Protein AF-0000000073384418 (afdb_homodimer)

Foldseek 3Di:
DDPPPPCPVCLDFAAEEEEEEDAQDDLVLQVQALVLVVPAPGDLSNYAYEYFYQAHPDDCCVVVVVCVVRYHYHYDHHFAPQVSVQVSLVVHRHQKYAYDYSNKHWQHVLVNLVVVCCVPPVFQKEFEAADQDSDDDHPNDWDFWAALLVPLQQDDDDLDSNGMMGGSVLCVPQGFDTPLRACSSVLRVSVSRNSTGTYTYGHRNTIYDDDDPPDPPPVDDPVNLVSNLVSLVVSLVVLVVCLVVDDPSNNNSSLSSSLVSLLVSLLSQLAPVLDPVSSVVSQVVCVVVVPPPRDPDPNDPVSNVSSVLCVDPNSVVVSSVPRYD/DPPPPPCPVCLDFAAEEEEEEDAQDDLVLQVQALVLVVPAPGDLSNYAYEYFYQAHPDDCCVVVVVCVVRYHYHYDHHFAPQVRVQVSLVVHRHQKYAYDYSNKHWQHVLVNLVVVCCVPVVFQKEFEAADQDSDDDHPNDWDFWAALLVPLQQDDDDLDSNGMMGGSVLCVPQGFDTPLRACSSVLRVSVSRNSTGTYTYGHRNTIYDDDDPPDPPPVDDPVNLVSNLVSLVVSLVVLVVCLVVDDPSNNSSSLSSSLVSLLVSLLSQLAPVLDPVSSVVSQVVCVVVVPPPRDPDPNDPVSNVSSVLCVDPNSVNVSSVPRYD

Structure (mmCIF, N/CA/C/O backbone):
data_AF-0000000073384418-model_v1
#
loop_
_entity.id
_entity.type
_entity.pdbx_description
1 polymer 'Glycosyltransferase, group 2 family protein'
#
loop_
_atom_site.group_PDB
_atom_site.id
_atom_site.type_symbol
_atom_site.label_atom_id
_atom_site.label_alt_id
_atom_site.label_comp_id
_atom_site.label_asym_id
_atom_site.label_entity_id
_atom_site.label_seq_id
_atom_site.pdbx_PDB_ins_code
_atom_site.Cartn_x
_atom_site.Cartn_y
_atom_site.Cartn_z
_atom_site.occupancy
_atom_site.B_iso_or_equiv
_atom_site.auth_seq_id
_atom_site.auth_comp_id
_atom_site.auth_asym_id
_atom_site.auth_atom_id
_atom_site.pdbx_PDB_model_num
ATOM 1 N N . MET A 1 1 ? -6.988 -36.219 22.984 1 25.16 1 MET A N 1
ATOM 2 C CA . MET A 1 1 ? -7.191 -35.688 21.641 1 25.16 1 MET A CA 1
ATOM 3 C C . MET A 1 1 ? -6.602 -34.281 21.5 1 25.16 1 MET A C 1
ATOM 5 O O . MET A 1 1 ? -7.129 -33.312 22.062 1 25.16 1 MET A O 1
ATOM 9 N N . GLN A 1 2 ? -5.293 -34.094 21.297 1 24.81 2 GLN A N 1
ATOM 10 C CA . GLN A 1 2 ? -4.422 -32.969 21.547 1 24.81 2 GLN A CA 1
ATOM 11 C C . GLN A 1 2 ? -4.613 -31.875 20.5 1 24.81 2 GLN A C 1
ATOM 13 O O . GLN A 1 2 ? -4.531 -32.156 19.297 1 24.81 2 GLN A O 1
ATOM 18 N N . THR A 1 3 ? -5.457 -30.875 20.719 1 25.52 3 THR A N 1
ATOM 19 C CA . THR A 1 3 ? -5.883 -29.734 19.922 1 25.52 3 THR A CA 1
ATOM 20 C C . THR A 1 3 ? -4.684 -29.062 19.266 1 25.52 3 THR A C 1
ATOM 22 O O . THR A 1 3 ? -3.816 -28.516 19.953 1 25.52 3 THR A O 1
ATOM 25 N N . GLN A 1 4 ? -4.148 -29.672 18.203 1 23.91 4 GLN A N 1
ATOM 26 C CA . GLN A 1 4 ? -2.994 -29.156 17.469 1 23.91 4 GLN A CA 1
ATOM 27 C C . GLN A 1 4 ? -3.176 -27.688 17.094 1 23.91 4 GLN A C 1
ATOM 29 O O . GLN A 1 4 ? -4.102 -27.344 16.359 1 23.91 4 GLN A O 1
ATOM 34 N N . GLN A 1 5 ? -2.812 -26.766 18.016 1 25.19 5 GLN A N 1
ATOM 35 C CA . GLN A 1 5 ? -2.807 -25.312 17.875 1 25.19 5 GLN A CA 1
ATOM 36 C C . GLN A 1 5 ? -2.129 -24.875 16.578 1 25.19 5 GLN A C 1
ATOM 38 O O . GLN A 1 5 ? -0.96 -25.188 16.344 1 25.19 5 GLN A O 1
ATOM 43 N N . THR A 1 6 ? -2.842 -24.953 15.484 1 29.39 6 THR A N 1
ATOM 44 C CA . THR A 1 6 ? -2.385 -24.391 14.211 1 29.39 6 THR A CA 1
ATOM 45 C C . THR A 1 6 ? -1.58 -23.125 14.438 1 29.39 6 THR A C 1
ATOM 47 O O . THR A 1 6 ? -2.098 -22.141 14.984 1 29.39 6 THR A O 1
ATOM 50 N N . TYR A 1 7 ? -0.298 -23.188 14.727 1 26.78 7 TYR A N 1
ATOM 51 C CA . TYR A 1 7 ? 0.684 -22.109 14.805 1 26.78 7 TYR A CA 1
ATOM 52 C C . TYR A 1 7 ? 0.551 -21.156 13.625 1 26.78 7 TYR A C 1
ATOM 54 O O . TYR A 1 7 ? 1.11 -21.406 12.555 1 26.78 7 TYR A O 1
ATOM 62 N N . THR A 1 8 ? -0.636 -20.859 13.227 1 33.5 8 THR A N 1
ATOM 63 C CA . THR A 1 8 ? -0.547 -19.719 12.328 1 33.5 8 THR A CA 1
ATOM 64 C C . THR A 1 8 ? 0.46 -18.703 12.844 1 33.5 8 THR A C 1
ATOM 66 O O . THR A 1 8 ? 0.329 -18.203 13.961 1 33.5 8 THR A O 1
ATOM 69 N N . GLN A 1 9 ? 1.716 -18.922 12.773 1 35.62 9 GLN A N 1
ATOM 70 C CA . GLN A 1 9 ? 2.66 -17.875 13.141 1 35.62 9 GLN A CA 1
ATOM 71 C C . GLN A 1 9 ? 2.049 -16.484 12.961 1 35.62 9 GLN A C 1
ATOM 73 O O . GLN A 1 9 ? 1.709 -16.094 11.844 1 35.62 9 GLN A O 1
ATOM 78 N N . ASP A 1 10 ? 1.184 -16.031 13.68 1 43.31 10 ASP A N 1
ATOM 79 C CA . ASP A 1 10 ? 0.608 -14.695 13.82 1 43.31 10 ASP A CA 1
ATOM 80 C C . ASP A 1 10 ? 1.634 -13.617 13.477 1 43.31 10 ASP A C 1
ATOM 82 O O . ASP A 1 10 ? 2.502 -13.305 14.297 1 43.31 10 ASP A O 1
ATOM 86 N N . ILE A 1 11 ? 2.289 -13.672 12.367 1 54.53 11 ILE A N 1
ATOM 87 C CA . ILE A 1 11 ? 3.172 -12.539 12.117 1 54.53 11 ILE A CA 1
ATOM 88 C C . ILE A 1 11 ? 2.568 -11.273 12.719 1 54.53 11 ILE A C 1
ATOM 90 O O . ILE A 1 11 ? 1.504 -10.82 12.289 1 54.53 11 ILE A O 1
ATOM 94 N N . GLN A 1 12 ? 2.816 -11.062 13.992 1 73.88 12 GLN A N 1
ATOM 95 C CA . GLN A 1 12 ? 2.354 -9.93 14.781 1 73.88 12 GLN A CA 1
ATOM 96 C C . GLN A 1 12 ? 2.68 -8.609 14.086 1 73.88 12 GLN A C 1
ATOM 98 O O . GLN A 1 12 ? 3.812 -8.391 13.656 1 73.88 12 GLN A O 1
ATOM 103 N N . ALA A 1 13 ? 1.728 -7.863 13.641 1 91.06 13 ALA A N 1
ATOM 104 C CA . ALA A 1 13 ? 1.853 -6.516 13.094 1 91.06 13 ALA A CA 1
ATOM 105 C C . ALA A 1 13 ? 2.805 -5.668 13.93 1 91.06 13 ALA A C 1
ATOM 107 O O . ALA A 1 13 ? 2.838 -5.789 15.156 1 91.06 13 ALA A O 1
ATOM 108 N N . PRO A 1 14 ? 3.705 -4.875 13.305 1 96.88 14 PRO A N 1
ATOM 109 C CA . PRO A 1 14 ? 4.555 -3.955 14.062 1 96.88 14 PRO A CA 1
ATOM 110 C C . PRO A 1 14 ? 3.756 -3.049 15 1 96.88 14 PRO A C 1
ATOM 112 O O . PRO A 1 14 ? 2.562 -2.824 14.773 1 96.88 14 PRO A O 1
ATOM 115 N N . LEU A 1 15 ? 4.402 -2.648 16.016 1 98.19 15 LEU A N 1
ATOM 116 C CA . LEU A 1 15 ? 3.73 -1.717 16.906 1 98.19 15 LEU A CA 1
ATOM 117 C C . LEU A 1 15 ? 3.502 -0.373 16.219 1 98.19 15 LEU A C 1
ATOM 119 O O . LEU A 1 15 ? 2.391 0.163 16.25 1 98.19 15 LEU A O 1
ATOM 123 N N . VAL A 1 16 ? 4.586 0.157 15.602 1 98.75 16 VAL A N 1
ATOM 124 C CA . VAL A 1 16 ? 4.473 1.479 15 1 98.75 16 VAL A CA 1
ATOM 125 C C . VAL A 1 16 ? 5.008 1.44 13.57 1 98.75 16 VAL A C 1
ATOM 127 O O . VAL A 1 16 ? 6.082 0.891 13.32 1 98.75 16 VAL A O 1
ATOM 130 N N . SER A 1 17 ? 4.25 1.896 12.633 1 98.81 17 SER A N 1
ATOM 131 C CA . SER A 1 17 ? 4.754 2.264 11.312 1 98.81 17 SER A CA 1
ATOM 132 C C . SER A 1 17 ? 5.148 3.736 11.266 1 98.81 17 SER A C 1
ATOM 134 O O . SER A 1 17 ? 4.316 4.617 11.492 1 98.81 17 SER A O 1
ATOM 136 N N . PHE A 1 18 ? 6.402 3.988 11.023 1 98.88 18 PHE A N 1
ATOM 137 C CA . PHE A 1 18 ? 6.898 5.336 10.789 1 98.88 18 PHE A CA 1
ATOM 138 C C . PHE A 1 18 ? 6.887 5.668 9.305 1 98.88 18 PHE A C 1
ATOM 140 O O . PHE A 1 18 ? 7.59 5.035 8.516 1 98.88 18 PHE A O 1
ATOM 147 N N . ILE A 1 19 ? 6.086 6.621 8.875 1 98.88 19 ILE A N 1
ATOM 148 C CA . ILE A 1 19 ? 6 7.035 7.484 1 98.88 19 ILE A CA 1
ATOM 149 C C . ILE A 1 19 ? 6.816 8.305 7.273 1 98.88 19 ILE A C 1
ATOM 151 O O . ILE A 1 19 ? 6.441 9.383 7.742 1 98.88 19 ILE A O 1
ATOM 155 N N . ILE A 1 20 ? 7.895 8.172 6.59 1 98.81 20 ILE A N 1
ATOM 156 C CA . ILE A 1 20 ? 8.797 9.273 6.289 1 98.81 20 ILE A CA 1
ATOM 157 C C . ILE A 1 20 ? 8.578 9.742 4.852 1 98.81 20 ILE A C 1
ATOM 159 O O . ILE A 1 20 ? 8.617 8.938 3.918 1 98.81 20 ILE A O 1
ATOM 163 N N . THR A 1 21 ? 8.312 10.945 4.664 1 98.25 21 THR A N 1
ATOM 164 C CA . THR A 1 21 ? 8.195 11.492 3.314 1 98.25 21 THR A CA 1
ATOM 165 C C . THR A 1 21 ? 9.461 12.25 2.926 1 98.25 21 THR A C 1
ATOM 167 O O . THR A 1 21 ? 10.102 12.867 3.777 1 98.25 21 THR A O 1
ATOM 170 N N . THR A 1 22 ? 9.797 12.195 1.652 1 97.56 22 THR A N 1
ATOM 171 C CA . THR A 1 22 ? 10.984 12.891 1.181 1 97.56 22 THR A CA 1
ATOM 172 C C . THR A 1 22 ? 10.805 13.359 -0.26 1 97.56 22 THR A C 1
ATOM 174 O O . THR A 1 22 ? 10.016 12.781 -1.012 1 97.56 22 THR A O 1
ATOM 177 N N . TYR A 1 23 ? 11.445 14.398 -0.634 1 97.19 23 TYR A N 1
ATOM 178 C CA . TYR A 1 23 ? 11.516 14.961 -1.979 1 97.19 23 TYR A CA 1
ATOM 179 C C . TYR A 1 23 ? 12.773 15.805 -2.148 1 97.19 23 TYR A C 1
ATOM 181 O O . TYR A 1 23 ? 12.852 16.922 -1.636 1 97.19 23 TYR A O 1
ATOM 189 N N . ASN A 1 24 ? 13.703 15.312 -2.887 1 96.12 24 ASN A N 1
ATOM 190 C CA . ASN A 1 24 ? 14.945 16.016 -3.201 1 96.12 24 ASN A CA 1
ATOM 191 C C . ASN A 1 24 ? 15.633 16.531 -1.941 1 96.12 24 ASN A C 1
ATOM 193 O O . ASN A 1 24 ? 16.094 17.672 -1.913 1 96.12 24 ASN A O 1
ATOM 197 N N . LEU A 1 25 ? 15.656 15.742 -0.902 1 95.56 25 LEU A N 1
ATOM 198 C CA . LEU A 1 25 ? 16.328 16.094 0.342 1 95.56 25 LEU A CA 1
ATOM 199 C C . LEU A 1 25 ? 17.781 15.609 0.333 1 95.56 25 LEU A C 1
ATOM 201 O O . LEU A 1 25 ? 18.078 14.539 -0.207 1 95.56 25 LEU A O 1
ATOM 205 N N . PRO A 1 26 ? 18.656 16.438 0.979 1 95.31 26 PRO A N 1
ATOM 206 C CA . PRO A 1 26 ? 20 15.906 1.192 1 95.31 26 PRO A CA 1
ATOM 207 C C . PRO A 1 26 ? 20.016 14.602 1.978 1 95.31 26 PRO A C 1
ATOM 209 O O . PRO A 1 26 ? 19.234 14.43 2.912 1 95.31 26 PRO A O 1
ATOM 212 N N . ILE A 1 27 ? 20.906 13.758 1.615 1 96.31 27 ILE A N 1
ATOM 213 C CA . ILE A 1 27 ? 20.984 12.398 2.141 1 96.31 27 ILE A CA 1
ATOM 214 C C . ILE A 1 27 ? 21.203 12.438 3.65 1 96.31 27 ILE A C 1
ATOM 216 O O . ILE A 1 27 ? 20.688 11.602 4.387 1 96.31 27 ILE A O 1
ATOM 220 N N . GLN A 1 28 ? 21.938 13.398 4.102 1 96.38 28 GLN A N 1
ATOM 221 C CA . GLN A 1 28 ? 22.281 13.492 5.516 1 96.38 28 GLN A CA 1
ATOM 222 C C . GLN A 1 28 ? 21.031 13.672 6.371 1 96.38 28 GLN A C 1
ATOM 224 O O . GLN A 1 28 ? 20.953 13.148 7.484 1 96.38 28 GLN A O 1
ATOM 229 N N . TYR A 1 29 ? 20.062 14.422 5.887 1 96.25 29 TYR A N 1
ATOM 230 C CA . TYR A 1 29 ? 18.812 14.609 6.613 1 96.25 29 TYR A CA 1
ATOM 231 C C . TYR A 1 29 ? 18.062 13.297 6.742 1 96.25 29 TYR A C 1
ATOM 233 O O . TYR A 1 29 ? 17.547 12.969 7.816 1 96.25 29 TYR A O 1
ATOM 241 N N . LEU A 1 30 ? 18.047 12.555 5.668 1 97.25 30 LEU A N 1
ATOM 242 C CA . LEU A 1 30 ? 17.375 11.273 5.684 1 97.25 30 LEU A CA 1
ATOM 243 C C . LEU A 1 30 ? 18.031 10.312 6.668 1 97.25 30 LEU A C 1
ATOM 245 O O . LEU A 1 30 ? 17.344 9.602 7.406 1 97.25 30 LEU A O 1
ATOM 249 N N . LYS A 1 31 ? 19.359 10.297 6.66 1 97.88 31 LYS A N 1
ATOM 250 C CA . LYS A 1 31 ? 20.094 9.445 7.594 1 97.88 31 LYS A CA 1
ATOM 251 C C . LYS A 1 31 ? 19.75 9.789 9.039 1 97.88 31 LYS A C 1
ATOM 253 O O . LYS A 1 31 ? 19.453 8.898 9.836 1 97.88 31 LYS A O 1
ATOM 258 N N . GLU A 1 32 ? 19.766 11.078 9.344 1 97.31 32 GLU A N 1
ATOM 259 C CA . GLU A 1 32 ? 19.438 11.523 10.695 1 97.31 32 GLU A CA 1
ATOM 260 C C . GLU A 1 32 ? 18.016 11.125 11.086 1 97.31 32 GLU A C 1
ATOM 262 O O . GLU A 1 32 ? 17.781 10.672 12.203 1 97.31 32 GLU A O 1
ATOM 267 N N . CYS A 1 33 ? 17.109 11.328 10.164 1 98.06 33 CYS A N 1
ATOM 268 C CA . CYS A 1 33 ? 15.719 10.984 10.391 1 98.06 33 CYS A CA 1
ATOM 269 C C . CYS A 1 33 ? 15.555 9.5 10.688 1 98.06 33 CYS A C 1
ATOM 271 O O . CYS A 1 33 ? 15.008 9.125 11.727 1 98.06 33 CYS A O 1
ATOM 273 N N . ILE A 1 34 ? 16.109 8.625 9.836 1 98.38 34 ILE A N 1
ATOM 274 C CA . ILE A 1 34 ? 15.984 7.176 9.969 1 98.38 34 ILE A CA 1
ATOM 275 C C . ILE A 1 34 ? 16.688 6.715 11.242 1 98.38 34 ILE A C 1
ATOM 277 O O . ILE A 1 34 ? 16.156 5.895 11.992 1 98.38 34 ILE A O 1
ATOM 281 N N . ASP A 1 35 ? 17.859 7.254 11.508 1 98.38 35 ASP A N 1
ATOM 282 C CA . ASP A 1 35 ? 18.625 6.891 12.703 1 98.38 35 ASP A CA 1
ATOM 283 C C . ASP A 1 35 ? 17.828 7.203 13.969 1 98.38 35 ASP A C 1
ATOM 285 O O . ASP A 1 35 ? 17.891 6.453 14.945 1 98.38 35 ASP A O 1
ATOM 289 N N . SER A 1 36 ? 17.109 8.352 13.984 1 98.12 36 SER A N 1
ATOM 290 C CA . SER A 1 36 ? 16.328 8.734 15.156 1 98.12 36 SER A CA 1
ATOM 291 C C . SER A 1 36 ? 15.273 7.691 15.484 1 98.12 36 SER A C 1
ATOM 293 O O . SER A 1 36 ? 14.906 7.508 16.656 1 98.12 36 SER A O 1
ATOM 295 N N . ILE A 1 37 ? 14.781 6.984 14.5 1 98.62 37 ILE A N 1
ATOM 296 C CA . ILE A 1 37 ? 13.773 5.941 14.688 1 98.62 37 ILE A CA 1
ATOM 297 C C . ILE A 1 37 ? 14.453 4.645 15.117 1 98.62 37 ILE A C 1
ATOM 299 O O . ILE A 1 37 ? 13.984 3.959 16.031 1 98.62 37 ILE A O 1
ATOM 303 N N . LEU A 1 38 ? 15.578 4.324 14.477 1 98.06 38 LEU A N 1
ATOM 304 C CA . LEU A 1 38 ? 16.297 3.088 14.758 1 98.06 38 LEU A CA 1
ATOM 305 C C . LEU A 1 38 ? 16.844 3.088 16.188 1 98.06 38 LEU A C 1
ATOM 307 O O . LEU A 1 38 ? 17.078 2.023 16.766 1 98.06 38 LEU A O 1
ATOM 311 N N . GLN A 1 39 ? 17 4.234 16.766 1 97.44 39 GLN A N 1
ATOM 312 C CA . GLN A 1 39 ? 17.578 4.355 18.109 1 97.44 39 GLN A CA 1
ATOM 313 C C . GLN A 1 39 ? 16.5 4.191 19.188 1 97.44 39 GLN A C 1
ATOM 315 O O . GLN A 1 39 ? 16.828 4.07 20.375 1 97.44 39 GLN A O 1
ATOM 320 N N . LEU A 1 40 ? 15.273 4.203 18.797 1 98 40 LEU A N 1
ATOM 321 C CA . LEU A 1 40 ? 14.203 4.012 19.766 1 98 40 LEU A CA 1
ATOM 322 C C . LEU A 1 40 ? 14.266 2.613 20.375 1 98 40 LEU A C 1
ATOM 324 O O . LEU A 1 40 ? 14.93 1.727 19.844 1 98 40 LEU A O 1
ATOM 328 N N . SER A 1 41 ? 13.562 2.408 21.422 1 97.38 41 SER A N 1
ATOM 329 C CA . SER A 1 41 ? 13.586 1.146 22.141 1 97.38 41 SER A CA 1
ATOM 330 C C . SER A 1 41 ? 12.781 0.072 21.422 1 97.38 41 SER A C 1
ATOM 332 O O . SER A 1 41 ? 12.688 -1.063 21.891 1 97.38 41 SER A O 1
ATOM 334 N N . LEU A 1 42 ? 12.289 0.335 20.266 1 97.19 42 LEU A N 1
ATOM 335 C CA . LEU A 1 42 ? 11.531 -0.627 19.484 1 97.19 42 LEU A CA 1
ATOM 336 C C . LEU A 1 42 ? 12.453 -1.635 18.812 1 97.19 42 LEU A C 1
ATOM 338 O O . LEU A 1 42 ? 13.414 -1.251 18.141 1 97.19 42 LEU A O 1
ATOM 342 N N . ASN A 1 43 ? 12.156 -2.877 18.953 1 95.19 43 ASN A N 1
ATOM 343 C CA . ASN A 1 43 ? 12.938 -3.871 18.234 1 95.19 43 ASN A CA 1
ATOM 344 C C . ASN A 1 43 ? 12.523 -3.959 16.766 1 95.19 43 ASN A C 1
ATOM 346 O O . ASN A 1 43 ? 11.594 -3.268 16.328 1 95.19 43 ASN A O 1
ATOM 350 N N . ALA A 1 44 ? 13.164 -4.812 16.031 1 93.5 44 ALA A N 1
ATOM 351 C CA . ALA A 1 44 ? 12.992 -4.871 14.578 1 93.5 44 ALA A CA 1
ATOM 352 C C . ALA A 1 44 ? 11.586 -5.316 14.211 1 93.5 44 ALA A C 1
ATOM 354 O O . ALA A 1 44 ? 11.039 -4.902 13.188 1 93.5 44 ALA A O 1
ATOM 355 N N . LYS A 1 45 ? 10.953 -6.07 15.047 1 94.69 45 LYS A N 1
ATOM 356 C CA . LYS A 1 45 ? 9.617 -6.586 14.766 1 94.69 45 LYS A CA 1
ATOM 357 C C . LYS A 1 45 ? 8.539 -5.586 15.188 1 94.69 45 LYS A C 1
ATOM 359 O O . LYS A 1 45 ? 7.383 -5.703 14.789 1 94.69 45 LYS A O 1
ATOM 364 N N . GLU A 1 46 ? 8.922 -4.594 16 1 97.19 46 GLU A N 1
ATOM 365 C CA . GLU A 1 46 ? 7.973 -3.629 16.547 1 97.19 46 GLU A CA 1
ATOM 366 C C . GLU A 1 46 ? 7.902 -2.371 15.688 1 97.19 46 GLU A C 1
ATOM 368 O O . GLU A 1 46 ? 6.984 -1.563 15.828 1 97.19 46 GLU A O 1
ATOM 373 N N . ARG A 1 47 ? 8.914 -2.234 14.852 1 97.12 47 ARG A N 1
ATOM 374 C CA . ARG A 1 47 ? 8.992 -1.007 14.07 1 97.12 47 ARG A CA 1
ATOM 375 C C . ARG A 1 47 ? 8.938 -1.306 12.57 1 97.12 47 ARG A C 1
ATOM 377 O O . ARG A 1 47 ? 9.508 -2.299 12.109 1 97.12 47 ARG A O 1
ATOM 384 N N . GLU A 1 48 ? 8.219 -0.58 11.891 1 98.31 48 GLU A N 1
ATOM 385 C CA . GLU A 1 48 ? 8.188 -0.524 10.43 1 98.31 48 GLU A CA 1
ATOM 386 C C . GLU A 1 48 ? 8.5 0.88 9.922 1 98.31 48 GLU A C 1
ATOM 388 O O . GLU A 1 48 ? 7.875 1.854 10.344 1 98.31 48 GLU A O 1
ATOM 393 N N . ILE A 1 49 ? 9.57 1.025 9.117 1 98.69 49 ILE A N 1
ATOM 394 C CA . ILE A 1 49 ? 9.93 2.322 8.555 1 98.69 49 ILE A CA 1
ATOM 395 C C . ILE A 1 49 ? 9.602 2.352 7.066 1 98.69 49 ILE A C 1
ATOM 397 O O . ILE A 1 49 ? 10.133 1.556 6.293 1 98.69 49 ILE A O 1
ATOM 401 N N . ILE A 1 50 ? 8.727 3.193 6.695 1 98.69 50 ILE A N 1
ATOM 402 C CA . ILE A 1 50 ? 8.32 3.379 5.305 1 98.69 50 ILE A CA 1
ATOM 403 C C . ILE A 1 50 ? 8.812 4.73 4.801 1 98.69 50 ILE A C 1
ATOM 405 O O . ILE A 1 50 ? 8.375 5.777 5.285 1 98.69 50 ILE A O 1
ATOM 409 N N . LEU A 1 51 ? 9.75 4.738 3.877 1 98.62 51 LEU A N 1
ATOM 410 C CA . LEU A 1 51 ? 10.25 5.945 3.236 1 98.62 51 LEU A CA 1
ATOM 411 C C . LEU A 1 51 ? 9.547 6.191 1.906 1 98.62 51 LEU A C 1
ATOM 413 O O . LEU A 1 51 ? 9.727 5.434 0.952 1 98.62 51 LEU A O 1
ATOM 417 N N . VAL A 1 52 ? 8.719 7.184 1.843 1 98.62 52 VAL A N 1
ATOM 418 C CA . VAL A 1 52 ? 7.977 7.516 0.633 1 98.62 52 VAL A CA 1
ATOM 419 C C . VAL A 1 52 ? 8.617 8.711 -0.061 1 98.62 52 VAL A C 1
ATOM 421 O O . VAL A 1 52 ? 8.656 9.812 0.492 1 98.62 52 VAL A O 1
ATOM 424 N N . ASP A 1 53 ? 9.102 8.539 -1.257 1 98.25 53 ASP A N 1
ATOM 425 C CA . ASP A 1 53 ? 9.773 9.539 -2.082 1 98.25 53 ASP A CA 1
ATOM 426 C C . ASP A 1 53 ? 8.812 10.125 -3.115 1 98.25 53 ASP A C 1
ATOM 428 O O . ASP A 1 53 ? 8.414 9.438 -4.059 1 98.25 53 ASP A O 1
ATOM 432 N N . ASP A 1 54 ? 8.508 11.398 -2.908 1 97.31 54 ASP A N 1
ATOM 433 C CA . ASP A 1 54 ? 7.543 12.086 -3.77 1 97.31 54 ASP A CA 1
ATOM 434 C C . ASP A 1 54 ? 8.195 12.523 -5.078 1 97.31 54 ASP A C 1
ATOM 436 O O . ASP A 1 54 ? 8.086 13.68 -5.477 1 97.31 54 ASP A O 1
ATOM 440 N N . GLY A 1 55 ? 8.945 11.633 -5.66 1 96.88 55 GLY A N 1
ATOM 441 C CA . GLY A 1 55 ? 9.453 11.844 -7.008 1 96.88 55 GLY A CA 1
ATOM 442 C C . GLY A 1 55 ? 10.75 12.625 -7.047 1 96.88 55 GLY A C 1
ATOM 443 O O . GLY A 1 55 ? 10.891 13.57 -7.824 1 96.88 55 GLY A O 1
ATOM 444 N N . SER A 1 56 ? 11.711 12.352 -6.117 1 95.75 56 SER A N 1
ATOM 445 C CA . SER A 1 56 ? 13.039 12.969 -6.164 1 95.75 56 SER A CA 1
ATOM 446 C C . SER A 1 56 ? 13.727 12.695 -7.492 1 95.75 56 SER A C 1
ATOM 448 O O . SER A 1 56 ? 13.516 11.641 -8.102 1 95.75 56 SER A O 1
ATOM 450 N N . ASP A 1 57 ? 14.578 13.594 -7.957 1 93.69 57 ASP A N 1
ATOM 451 C CA . ASP A 1 57 ? 15.305 13.469 -9.211 1 93.69 57 ASP A CA 1
ATOM 452 C C . ASP A 1 57 ? 16.281 12.289 -9.164 1 93.69 57 ASP A C 1
ATOM 454 O O . ASP A 1 57 ? 16.438 11.562 -10.156 1 93.69 57 ASP A O 1
ATOM 458 N N . ILE A 1 58 ? 16.938 12.156 -8.008 1 92.81 58 ILE A N 1
ATOM 459 C CA . ILE A 1 58 ? 17.875 11.062 -7.801 1 92.81 58 ILE A CA 1
ATOM 460 C C . ILE A 1 58 ? 17.391 10.172 -6.664 1 92.81 58 ILE A C 1
ATOM 462 O O . ILE A 1 58 ? 17.047 10.664 -5.582 1 92.81 58 ILE A O 1
ATOM 466 N N . CYS A 1 59 ? 17.266 8.914 -6.953 1 92.44 59 CYS A N 1
ATOM 467 C CA . CYS A 1 59 ? 16.891 7.965 -5.91 1 92.44 59 CYS A CA 1
ATOM 468 C C . CYS A 1 59 ? 17.953 7.891 -4.828 1 92.44 59 CYS A C 1
ATOM 470 O O . CYS A 1 59 ? 19.141 7.66 -5.125 1 92.44 59 CYS A O 1
ATOM 472 N N . PRO A 1 60 ? 17.578 8.016 -3.639 1 93.94 60 PRO A N 1
ATOM 473 C CA . PRO A 1 60 ? 18.578 8.062 -2.561 1 93.94 60 PRO A CA 1
ATOM 474 C C . PRO A 1 60 ? 19.031 6.68 -2.115 1 93.94 60 PRO A C 1
ATOM 476 O O . PRO A 1 60 ? 20 6.559 -1.36 1 93.94 60 PRO A O 1
ATOM 479 N N . LEU A 1 61 ? 18.484 5.586 -2.498 1 93.81 61 LEU A N 1
ATOM 480 C CA . LEU A 1 61 ? 18.656 4.266 -1.902 1 93.81 61 LEU A CA 1
ATOM 481 C C . LEU A 1 61 ? 20.094 3.785 -2.059 1 93.81 61 LEU A C 1
ATOM 483 O O . LEU A 1 61 ? 20.641 3.111 -1.175 1 93.81 61 LEU A O 1
ATOM 487 N N . ASN A 1 62 ? 20.672 4.07 -3.189 1 92.44 62 ASN A N 1
ATOM 488 C CA . ASN A 1 62 ? 22.031 3.59 -3.432 1 92.44 62 ASN A CA 1
ATOM 489 C C . ASN A 1 62 ? 23.031 4.246 -2.492 1 92.44 62 ASN A C 1
ATOM 491 O O . ASN A 1 62 ? 24.156 3.752 -2.324 1 92.44 62 ASN A O 1
ATOM 495 N N . ASP A 1 63 ? 22.625 5.348 -1.861 1 93.06 63 ASP A N 1
ATOM 496 C CA . ASP A 1 63 ? 23.469 6.035 -0.883 1 93.06 63 ASP A CA 1
ATOM 497 C C . ASP A 1 63 ? 23.078 5.641 0.542 1 93.06 63 ASP A C 1
ATOM 499 O O . ASP A 1 63 ? 23.641 6.168 1.507 1 93.06 63 ASP A O 1
ATOM 503 N N . LEU A 1 64 ? 22.125 4.754 0.696 1 94.19 64 LEU A N 1
ATOM 504 C CA . LEU A 1 64 ? 21.641 4.348 2.006 1 94.19 64 LEU A CA 1
ATOM 505 C C . LEU A 1 64 ? 21.703 2.834 2.168 1 94.19 64 LEU A C 1
ATOM 507 O O . LEU A 1 64 ? 20.734 2.205 2.594 1 94.19 64 LEU A O 1
ATOM 511 N N . PRO A 1 65 ? 22.812 2.205 1.812 1 93.12 65 PRO A N 1
ATOM 512 C CA . PRO A 1 65 ? 22.844 0.741 1.832 1 93.12 65 PRO A CA 1
ATOM 513 C C . PRO A 1 65 ? 22.609 0.165 3.229 1 93.12 65 PRO A C 1
ATOM 515 O O . PRO A 1 65 ? 21.969 -0.878 3.373 1 93.12 65 PRO A O 1
ATOM 518 N N . GLU A 1 66 ? 23.125 0.796 4.285 1 94.25 66 GLU A N 1
ATOM 519 C CA . GLU A 1 66 ? 23.047 0.284 5.652 1 94.25 66 GLU A CA 1
ATOM 520 C C . GLU A 1 66 ? 21.625 0.314 6.172 1 94.25 66 GLU A C 1
ATOM 522 O O . GLU A 1 66 ? 21.297 -0.328 7.176 1 94.25 66 GLU A O 1
ATOM 527 N N . TYR A 1 67 ? 20.766 1.05 5.508 1 95.44 67 TYR A N 1
ATOM 528 C CA . TYR A 1 67 ? 19.406 1.227 6 1 95.44 67 TYR A CA 1
ATOM 529 C C . TYR A 1 67 ? 18.422 0.331 5.246 1 95.44 67 TYR A C 1
ATOM 531 O O . TYR A 1 67 ? 17.281 0.173 5.656 1 95.44 67 TYR A O 1
ATOM 539 N N . LEU A 1 68 ? 18.859 -0.305 4.137 1 94.12 68 LEU A N 1
ATOM 540 C CA . LEU A 1 68 ? 17.969 -0.972 3.188 1 94.12 68 LEU A CA 1
ATOM 541 C C . LEU A 1 68 ? 17.203 -2.1 3.861 1 94.12 68 LEU A C 1
ATOM 543 O O . LEU A 1 68 ? 16.031 -2.336 3.541 1 94.12 68 LEU A O 1
ATOM 547 N N . VAL A 1 69 ? 17.766 -2.762 4.836 1 93.56 69 VAL A N 1
ATOM 548 C CA . VAL A 1 69 ? 17.125 -3.902 5.484 1 93.56 69 VAL A CA 1
ATOM 549 C C . VAL A 1 69 ? 16.062 -3.41 6.473 1 93.56 69 VAL A C 1
ATOM 551 O O . VAL A 1 69 ? 15.203 -4.18 6.902 1 93.56 69 VAL A O 1
ATOM 554 N N . HIS A 1 70 ? 16.109 -2.078 6.777 1 95.25 70 HIS A N 1
ATOM 555 C CA . HIS A 1 70 ? 15.242 -1.548 7.824 1 95.25 70 HIS A CA 1
ATOM 556 C C . HIS A 1 70 ? 14.047 -0.81 7.23 1 95.25 70 HIS A C 1
ATOM 558 O O . HIS A 1 70 ? 13.102 -0.469 7.945 1 95.25 70 HIS A O 1
ATOM 564 N N . ILE A 1 71 ? 14.133 -0.574 5.871 1 97 71 ILE A N 1
ATOM 565 C CA . ILE A 1 71 ? 13.125 0.35 5.363 1 97 71 ILE A CA 1
ATOM 566 C C . ILE A 1 71 ? 12.375 -0.291 4.195 1 97 71 ILE A C 1
ATOM 568 O O . ILE A 1 71 ? 12.922 -1.139 3.488 1 97 71 ILE A O 1
ATOM 572 N N . ILE A 1 72 ? 11.125 -0.014 4.07 1 97.88 72 ILE A N 1
ATOM 573 C CA . ILE A 1 72 ? 10.352 -0.141 2.838 1 97.88 72 ILE A CA 1
ATOM 574 C C . ILE A 1 72 ? 10.352 1.189 2.09 1 97.88 72 ILE A C 1
ATOM 576 O O . ILE A 1 72 ? 10.055 2.236 2.67 1 97.88 72 ILE A O 1
ATOM 580 N N . TYR A 1 73 ? 10.836 1.189 0.862 1 98 73 TYR A N 1
ATOM 581 C CA . TYR A 1 73 ? 10.953 2.402 0.059 1 98 73 TYR A CA 1
ATOM 582 C C . TYR A 1 73 ? 9.891 2.43 -1.038 1 98 73 TYR A C 1
ATOM 584 O O . TYR A 1 73 ? 9.703 1.44 -1.748 1 98 73 TYR A O 1
ATOM 592 N N . LEU A 1 74 ? 9.164 3.512 -1.146 1 98.44 74 LEU A N 1
ATOM 593 C CA . LEU A 1 74 ? 8.195 3.725 -2.217 1 98.44 74 LEU A CA 1
ATOM 594 C C . LEU A 1 74 ? 8.453 5.047 -2.928 1 98.44 74 LEU A C 1
ATOM 596 O O . LEU A 1 74 ? 8.578 6.09 -2.281 1 98.44 74 LEU A O 1
ATOM 600 N N . ARG A 1 75 ? 8.617 5.047 -4.227 1 97.88 75 ARG A N 1
ATOM 601 C CA . ARG A 1 75 ? 8.742 6.262 -5.023 1 97.88 75 ARG A CA 1
ATOM 602 C C . ARG A 1 75 ? 7.582 6.402 -6 1 97.88 75 ARG A C 1
ATOM 604 O O . ARG A 1 75 ? 7.258 5.465 -6.727 1 97.88 75 ARG A O 1
ATOM 611 N N . GLN A 1 76 ? 6.941 7.488 -5.969 1 95.44 76 GLN A N 1
ATOM 612 C CA . GLN A 1 76 ? 5.918 7.863 -6.938 1 95.44 76 GLN A CA 1
ATOM 613 C C . GLN A 1 76 ? 6.277 9.164 -7.645 1 95.44 76 GLN A C 1
ATOM 615 O O . GLN A 1 76 ? 7.172 9.891 -7.203 1 95.44 76 GLN A O 1
ATOM 620 N N . ALA A 1 77 ? 5.648 9.43 -8.805 1 94.12 77 ALA A N 1
ATOM 621 C CA . ALA A 1 77 ? 5.816 10.734 -9.438 1 94.12 77 ALA A CA 1
ATOM 622 C C . ALA A 1 77 ? 5.379 11.859 -8.5 1 94.12 77 ALA A C 1
ATOM 624 O O . ALA A 1 77 ? 4.508 11.656 -7.645 1 94.12 77 ALA A O 1
ATOM 625 N N . ASN A 1 78 ? 5.969 12.992 -8.641 1 94.12 78 ASN A N 1
ATOM 626 C CA . ASN A 1 78 ? 5.676 14.117 -7.758 1 94.12 78 ASN A CA 1
ATOM 627 C C . ASN A 1 78 ? 4.203 14.523 -7.836 1 94.12 78 ASN A C 1
ATOM 629 O O . ASN A 1 78 ? 3.727 14.945 -8.891 1 94.12 78 ASN A O 1
ATOM 633 N N . GLN A 1 79 ? 3.531 14.273 -6.73 1 93.62 79 GLN A N 1
ATOM 634 C CA . GLN A 1 79 ? 2.119 14.625 -6.648 1 93.62 79 GLN A CA 1
ATOM 635 C C . GLN A 1 79 ? 1.806 15.336 -5.332 1 93.62 79 GLN A C 1
ATOM 637 O O . GLN A 1 79 ? 0.639 15.555 -5.004 1 93.62 79 GLN A O 1
ATOM 642 N N . GLY A 1 80 ? 2.834 15.602 -4.531 1 94.75 80 GLY A N 1
ATOM 643 C CA . GLY A 1 80 ? 2.658 16.312 -3.277 1 94.75 80 GLY A CA 1
ATOM 644 C C . GLY A 1 80 ? 2.684 15.398 -2.064 1 94.75 80 GLY A C 1
ATOM 645 O O . GLY A 1 80 ? 2.527 14.188 -2.193 1 94.75 80 GLY A O 1
ATOM 646 N N . VAL A 1 81 ? 2.797 16.016 -0.934 1 95.5 81 VAL A N 1
ATOM 647 C CA . VAL A 1 81 ? 3.004 15.312 0.325 1 95.5 81 VAL A CA 1
ATOM 648 C C . VAL A 1 81 ? 1.741 14.539 0.695 1 95.5 81 VAL A C 1
ATOM 650 O O . VAL A 1 81 ? 1.82 13.453 1.274 1 95.5 81 VAL A O 1
ATOM 653 N N . SER A 1 82 ? 0.558 15.07 0.333 1 97.12 82 SER A N 1
ATOM 654 C CA . SER A 1 82 ? -0.702 14.398 0.626 1 97.12 82 SER A CA 1
ATOM 655 C C . SER A 1 82 ? -0.74 13 0.006 1 97.12 82 SER A C 1
ATOM 657 O O . SER A 1 82 ? -1.014 12.016 0.695 1 97.12 82 SER A O 1
ATOM 659 N N . VAL A 1 83 ? -0.382 12.938 -1.247 1 96.75 83 VAL A N 1
ATOM 660 C CA . VAL A 1 83 ? -0.398 11.664 -1.963 1 96.75 83 VAL A CA 1
ATOM 661 C C . VAL A 1 83 ? 0.677 10.734 -1.397 1 96.75 83 VAL A C 1
ATOM 663 O O . VAL A 1 83 ? 0.445 9.539 -1.227 1 96.75 83 VAL A O 1
ATOM 666 N N . ALA A 1 84 ? 1.834 11.25 -1.111 1 97.56 84 ALA A N 1
ATOM 667 C CA . ALA A 1 84 ? 2.92 10.477 -0.516 1 97.56 84 ALA A CA 1
ATOM 668 C C . ALA A 1 84 ? 2.484 9.844 0.804 1 97.56 84 ALA A C 1
ATOM 670 O O . ALA A 1 84 ? 2.697 8.648 1.027 1 97.56 84 ALA A O 1
ATOM 671 N N . ARG A 1 85 ? 1.878 10.625 1.668 1 98.38 85 ARG A N 1
ATOM 672 C CA . ARG A 1 85 ? 1.432 10.133 2.965 1 98.38 85 ARG A CA 1
ATOM 673 C C . ARG A 1 85 ? 0.338 9.078 2.803 1 98.38 85 ARG A C 1
ATOM 675 O O . ARG A 1 85 ? 0.295 8.102 3.549 1 98.38 85 ARG A O 1
ATOM 682 N N . ASN A 1 86 ? -0.542 9.289 1.82 1 97.75 86 ASN A N 1
ATOM 683 C CA . ASN A 1 86 ? -1.582 8.305 1.557 1 97.75 86 ASN A CA 1
ATOM 684 C C . ASN A 1 86 ? -0.987 6.953 1.161 1 97.75 86 ASN A C 1
ATOM 686 O O . ASN A 1 86 ? -1.432 5.91 1.642 1 97.75 86 ASN A O 1
ATOM 690 N N . TYR A 1 87 ? 0.02 6.996 0.285 1 97.38 87 TYR A N 1
ATOM 691 C CA . TYR A 1 87 ? 0.68 5.75 -0.09 1 97.38 87 TYR A CA 1
ATOM 692 C C . TYR A 1 87 ? 1.339 5.098 1.118 1 97.38 87 TYR A C 1
ATOM 694 O O . TYR A 1 87 ? 1.281 3.877 1.279 1 97.38 87 TYR A O 1
ATOM 702 N N . GLY A 1 88 ? 1.991 5.906 1.958 1 98.31 88 GLY A N 1
ATOM 703 C CA . GLY A 1 88 ? 2.561 5.383 3.189 1 98.31 88 GLY A CA 1
ATOM 704 C C . GLY A 1 88 ? 1.541 4.68 4.066 1 98.31 88 GLY A C 1
ATOM 705 O O . GLY A 1 88 ? 1.793 3.58 4.562 1 98.31 88 GLY A O 1
ATOM 706 N N . MET A 1 89 ? 0.385 5.305 4.215 1 97.81 89 MET A N 1
ATOM 707 C CA . MET A 1 89 ? -0.669 4.723 5.039 1 97.81 89 MET A CA 1
ATOM 708 C C . MET A 1 89 ? -1.201 3.438 4.418 1 97.81 89 MET A C 1
ATOM 710 O O . MET A 1 89 ? -1.571 2.502 5.133 1 97.81 89 MET A O 1
ATOM 714 N N . MET A 1 90 ? -1.227 3.377 3.117 1 95.62 90 MET A N 1
ATOM 715 C CA . MET A 1 90 ? -1.729 2.201 2.414 1 95.62 90 MET A CA 1
ATOM 716 C C . MET A 1 90 ? -0.873 0.977 2.719 1 95.62 90 MET A C 1
ATOM 718 O O . MET A 1 90 ? -1.397 -0.123 2.902 1 95.62 90 MET A O 1
ATOM 722 N N . ILE A 1 91 ? 0.413 1.157 2.826 1 95.56 91 ILE A N 1
ATOM 723 C CA . ILE A 1 91 ? 1.271 -0.018 2.932 1 95.56 91 ILE A CA 1
ATOM 724 C C . ILE A 1 91 ? 1.624 -0.27 4.398 1 95.56 91 ILE A C 1
ATOM 726 O O . ILE A 1 91 ? 2.158 -1.326 4.742 1 95.56 91 ILE A O 1
ATOM 730 N N . ALA A 1 92 ? 1.263 0.684 5.289 1 97.44 92 ALA A N 1
ATOM 731 C CA . ALA A 1 92 ? 1.579 0.552 6.707 1 97.44 92 ALA A CA 1
ATOM 732 C C . ALA A 1 92 ? 0.844 -0.634 7.328 1 97.44 92 ALA A C 1
ATOM 734 O O . ALA A 1 92 ? -0.34 -0.848 7.055 1 97.44 92 ALA A O 1
ATOM 735 N N . LYS A 1 93 ? 1.557 -1.382 8.148 1 96.56 93 LYS A N 1
ATOM 736 C CA . LYS A 1 93 ? 0.975 -2.551 8.805 1 96.56 93 LYS A CA 1
ATOM 737 C C . LYS A 1 93 ? 0.986 -2.396 10.32 1 96.56 93 LYS A C 1
ATOM 739 O O . LYS A 1 93 ? 0.442 -3.236 11.039 1 96.56 93 LYS A O 1
ATOM 744 N N . GLY A 1 94 ? 1.638 -1.339 10.836 1 98.12 94 GLY A N 1
ATOM 745 C CA . GLY A 1 94 ? 1.752 -1.125 12.266 1 98.12 94 GLY A CA 1
ATOM 746 C C . GLY A 1 94 ? 0.419 -0.851 12.938 1 98.12 94 GLY A C 1
ATOM 747 O O . GLY A 1 94 ? -0.491 -0.299 12.32 1 98.12 94 GLY A O 1
ATOM 748 N N . ARG A 1 95 ? 0.354 -1.215 14.164 1 98.25 95 ARG A N 1
ATOM 749 C CA . ARG A 1 95 ? -0.833 -0.894 14.953 1 98.25 95 ARG A CA 1
ATOM 750 C C . ARG A 1 95 ? -1.008 0.615 15.086 1 98.25 95 ARG A C 1
ATOM 752 O O . ARG A 1 95 ? -2.135 1.111 15.156 1 98.25 95 ARG A O 1
ATOM 759 N N . TYR A 1 96 ? 0.071 1.333 15.117 1 98.75 96 TYR A N 1
ATOM 760 C CA . TYR A 1 96 ? 0.082 2.789 15.203 1 98.75 96 TYR A CA 1
ATOM 761 C C . TYR A 1 96 ? 0.847 3.398 14.039 1 98.75 96 TYR A C 1
ATOM 763 O O . TYR A 1 96 ? 1.695 2.74 13.43 1 98.75 96 TYR A O 1
ATOM 771 N N . ILE A 1 97 ? 0.559 4.668 13.734 1 98.88 97 ILE A N 1
ATOM 772 C CA . ILE A 1 97 ? 1.224 5.395 12.656 1 98.88 97 ILE A CA 1
ATOM 773 C C . ILE A 1 97 ? 1.833 6.684 13.203 1 98.88 97 ILE A C 1
ATOM 775 O O . ILE A 1 97 ? 1.197 7.395 13.984 1 98.88 97 ILE A O 1
ATOM 779 N N . GLN A 1 98 ? 3.014 6.941 12.898 1 98.88 98 GLN A N 1
ATOM 780 C CA . GLN A 1 98 ? 3.713 8.203 13.117 1 98.88 98 GLN A CA 1
ATOM 781 C C . GLN A 1 98 ? 4.246 8.766 11.805 1 98.88 98 GLN A C 1
ATOM 783 O O . GLN A 1 98 ? 5.031 8.109 11.109 1 98.88 98 GLN A O 1
ATOM 788 N N . PHE A 1 99 ? 3.787 9.945 11.438 1 98.81 99 PHE A N 1
ATOM 789 C CA . PHE A 1 99 ? 4.367 10.648 10.297 1 98.81 99 PHE A CA 1
ATOM 790 C C . PHE A 1 99 ? 5.633 11.391 10.703 1 98.81 99 PHE A C 1
ATOM 792 O O . PHE A 1 99 ? 5.688 11.984 11.789 1 98.81 99 PHE A O 1
ATOM 799 N N . VAL A 1 100 ? 6.633 11.406 9.867 1 98.5 100 VAL A N 1
ATOM 800 C CA . VAL A 1 100 ? 7.871 12.148 10.07 1 98.5 100 VAL A CA 1
ATOM 801 C C . VAL A 1 100 ? 8.344 12.734 8.734 1 98.5 100 VAL A C 1
ATOM 803 O O . VAL A 1 100 ? 8.461 12.008 7.746 1 98.5 100 VAL A O 1
ATOM 806 N N . ASP A 1 101 ? 8.57 14.023 8.703 1 96.88 101 ASP A N 1
ATOM 807 C CA . ASP A 1 101 ? 9.195 14.602 7.516 1 96.88 101 ASP A CA 1
ATOM 808 C C . ASP A 1 101 ? 10.672 14.227 7.438 1 96.88 101 ASP A C 1
ATOM 810 O O . ASP A 1 101 ? 11.375 14.211 8.453 1 96.88 101 ASP A O 1
ATOM 814 N N . GLY A 1 102 ? 11.164 13.977 6.285 1 97.44 102 GLY A N 1
ATOM 815 C CA . GLY A 1 102 ? 12.5 13.438 6.078 1 97.44 102 GLY A CA 1
ATOM 816 C C . GLY A 1 102 ? 13.594 14.367 6.551 1 97.44 102 GLY A C 1
ATOM 817 O O . GLY A 1 102 ? 14.727 13.938 6.793 1 97.44 102 GLY A O 1
ATOM 818 N N . ASP A 1 103 ? 13.289 15.641 6.602 1 95.44 103 ASP A N 1
ATOM 819 C CA . ASP A 1 103 ? 14.312 16.594 7.035 1 95.44 103 ASP A CA 1
ATOM 820 C C . ASP A 1 103 ? 14.219 16.844 8.539 1 95.44 103 ASP A C 1
ATOM 822 O O . ASP A 1 103 ? 14.945 17.688 9.078 1 95.44 103 ASP A O 1
ATOM 826 N N . ASP A 1 104 ? 13.383 16.188 9.266 1 96.25 104 ASP A N 1
ATOM 827 C CA . ASP A 1 104 ? 13.227 16.281 10.711 1 96.25 104 ASP A CA 1
ATOM 828 C C . ASP A 1 104 ? 13.602 14.961 11.391 1 96.25 104 ASP A C 1
ATOM 830 O O . ASP A 1 104 ? 14.18 14.078 10.758 1 96.25 104 ASP A O 1
ATOM 834 N N . TYR A 1 105 ? 13.453 14.891 12.68 1 96.88 105 TYR A N 1
ATOM 835 C CA . TYR A 1 105 ? 13.719 13.633 13.367 1 96.88 105 TYR A CA 1
ATOM 836 C C . TYR A 1 105 ? 13.031 13.602 14.727 1 96.88 105 TYR A C 1
ATOM 838 O O . TYR A 1 105 ? 12.539 14.625 15.211 1 96.88 105 TYR A O 1
ATOM 846 N N . LEU A 1 106 ? 12.93 12.484 15.336 1 96.94 106 LEU A N 1
ATOM 847 C CA . LEU A 1 106 ? 12.336 12.273 16.641 1 96.94 106 LEU A CA 1
ATOM 848 C C . LEU A 1 106 ? 13.375 12.414 17.75 1 96.94 106 LEU A C 1
ATOM 850 O O . LEU A 1 106 ? 14.516 11.961 17.594 1 96.94 106 LEU A O 1
ATOM 854 N N . ILE A 1 107 ? 12.969 13.008 18.797 1 95.44 107 ILE A N 1
ATOM 855 C CA . ILE A 1 107 ? 13.836 13.109 19.969 1 95.44 107 ILE A CA 1
ATOM 856 C C . ILE A 1 107 ? 13.617 11.914 20.875 1 95.44 107 ILE A C 1
ATOM 858 O O . ILE A 1 107 ? 12.57 11.789 21.516 1 95.44 107 ILE A O 1
ATOM 862 N N . GLN A 1 108 ? 14.609 11.125 20.984 1 95.19 108 GLN A N 1
ATOM 863 C CA . GLN A 1 108 ? 14.492 9.781 21.547 1 95.19 108 GLN A CA 1
ATOM 864 C C . GLN A 1 108 ? 13.914 9.812 22.953 1 95.19 108 GLN A C 1
ATOM 866 O O . GLN A 1 108 ? 12.898 9.18 23.234 1 95.19 108 GLN A O 1
ATOM 871 N N . SER A 1 109 ? 14.5 10.57 23.875 1 91.88 109 SER A N 1
ATOM 872 C CA . SER A 1 109 ? 14.117 10.555 25.281 1 91.88 109 SER A CA 1
ATOM 873 C C . SER A 1 109 ? 12.648 10.93 25.453 1 91.88 109 SER A C 1
ATOM 875 O O . SER A 1 109 ? 11.914 10.242 26.172 1 91.88 109 SER A O 1
ATOM 877 N N . ALA A 1 110 ? 12.25 11.945 24.766 1 93.12 110 ALA A N 1
ATOM 878 C CA . ALA A 1 110 ? 10.867 12.422 24.875 1 93.12 110 ALA A CA 1
ATOM 879 C C . ALA A 1 110 ? 9.906 11.477 24.172 1 93.12 110 ALA A C 1
ATOM 881 O O . ALA A 1 110 ? 8.805 11.219 24.656 1 93.12 110 ALA A O 1
ATOM 882 N N . TYR A 1 111 ? 10.297 10.945 23.078 1 96.12 111 TYR A N 1
ATOM 883 C CA . TYR A 1 111 ? 9.414 10.086 22.297 1 96.12 111 TYR A CA 1
ATOM 884 C C . TYR A 1 111 ? 9.188 8.75 23.016 1 96.12 111 TYR A C 1
ATOM 886 O O . TYR A 1 111 ? 8.117 8.148 22.875 1 96.12 111 TYR A O 1
ATOM 894 N N . GLU A 1 112 ? 10.188 8.289 23.766 1 96.06 112 GLU A N 1
ATOM 895 C CA . GLU A 1 112 ? 10.031 7.062 24.547 1 96.06 112 GLU A CA 1
ATOM 896 C C . GLU A 1 112 ? 8.859 7.172 25.516 1 96.06 112 GLU A C 1
ATOM 898 O O . GLU A 1 112 ? 8.172 6.188 25.781 1 96.06 112 GLU A O 1
ATOM 903 N N . HIS A 1 113 ? 8.719 8.336 26 1 93.25 113 HIS A N 1
ATOM 904 C CA . HIS A 1 113 ? 7.57 8.555 26.875 1 93.25 113 HIS A CA 1
ATOM 905 C C . HIS A 1 113 ? 6.258 8.305 26.141 1 93.25 113 HIS A C 1
ATOM 907 O O . HIS A 1 113 ? 5.344 7.684 26.688 1 93.25 113 HIS A O 1
ATOM 913 N N . CYS A 1 114 ? 6.16 8.789 24.953 1 95.5 114 CYS A N 1
ATOM 914 C CA . CYS A 1 114 ? 4.973 8.57 24.141 1 95.5 114 CYS A CA 1
ATOM 915 C C . CYS A 1 114 ? 4.777 7.086 23.844 1 95.5 114 CYS A C 1
ATOM 917 O O . CYS A 1 114 ? 3.656 6.582 23.906 1 95.5 114 CYS A O 1
ATOM 919 N N . LEU A 1 115 ? 5.867 6.371 23.594 1 97 115 LEU A N 1
ATOM 920 C CA . LEU A 1 115 ? 5.809 4.938 23.328 1 97 115 LEU A CA 1
ATOM 921 C C . LEU A 1 115 ? 5.32 4.18 24.562 1 97 115 LEU A C 1
ATOM 923 O O . LEU A 1 115 ? 4.574 3.205 24.438 1 97 115 LEU A O 1
ATOM 927 N N . ASP A 1 116 ? 5.75 4.629 25.688 1 95.44 116 ASP A N 1
ATOM 928 C CA . ASP A 1 116 ? 5.297 3.996 26.922 1 95.44 116 ASP A CA 1
ATOM 929 C C . ASP A 1 116 ? 3.781 4.117 27.078 1 95.44 116 ASP A C 1
ATOM 931 O O . ASP A 1 116 ? 3.113 3.152 27.453 1 95.44 116 ASP A O 1
ATOM 935 N N . ILE A 1 117 ? 3.316 5.246 26.781 1 95.69 117 ILE A N 1
ATOM 936 C CA . ILE A 1 117 ? 1.874 5.449 26.859 1 95.69 117 ILE A CA 1
ATOM 937 C C . ILE A 1 117 ? 1.166 4.512 25.891 1 95.69 117 ILE A C 1
ATOM 939 O O . ILE A 1 117 ? 0.162 3.887 26.234 1 95.69 117 ILE A O 1
ATOM 943 N N . VAL A 1 118 ? 1.669 4.363 24.703 1 97 118 VAL A N 1
ATOM 944 C CA . VAL A 1 118 ? 1.105 3.482 23.688 1 97 118 VAL A CA 1
ATOM 945 C C . VAL A 1 118 ? 1.107 2.041 24.188 1 97 118 VAL A C 1
ATOM 947 O O . VAL A 1 118 ? 0.096 1.342 24.094 1 97 118 VAL A O 1
ATOM 950 N N . ARG A 1 119 ? 2.178 1.615 24.734 1 96.19 119 ARG A N 1
ATOM 951 C CA . ARG A 1 119 ? 2.355 0.236 25.188 1 96.19 119 ARG A CA 1
ATOM 952 C C . ARG A 1 119 ? 1.441 -0.085 26.359 1 96.19 119 ARG A C 1
ATOM 954 O O . ARG A 1 119 ? 0.82 -1.149 26.406 1 96.19 119 ARG A O 1
ATOM 961 N N . TYR A 1 120 ? 1.298 0.842 27.203 1 94.94 120 TYR A N 1
ATOM 962 C CA . TYR A 1 120 ? 0.654 0.535 28.484 1 94.94 120 TYR A CA 1
ATOM 963 C C . TYR A 1 120 ? -0.833 0.865 28.438 1 94.94 120 TYR A C 1
ATOM 965 O O . TYR A 1 120 ? -1.641 0.216 29.109 1 94.94 120 TYR A O 1
ATOM 973 N N . HIS A 1 121 ? -1.2 1.872 27.625 1 96.06 121 HIS A N 1
ATOM 974 C CA . HIS A 1 121 ? -2.572 2.355 27.719 1 96.06 121 HIS A CA 1
ATOM 975 C C . HIS A 1 121 ? -3.328 2.113 26.406 1 96.06 121 HIS A C 1
ATOM 977 O O . HIS A 1 121 ? -4.547 2.297 26.359 1 96.06 121 HIS A O 1
ATOM 983 N N . GLN A 1 122 ? -2.676 1.805 25.312 1 96.62 122 GLN A N 1
ATOM 984 C CA . GLN A 1 122 ? -3.264 1.506 24.016 1 96.62 122 GLN A CA 1
ATOM 985 C C . GLN A 1 122 ? -4.246 2.592 23.594 1 96.62 122 GLN A C 1
ATOM 987 O O . GLN A 1 122 ? -5.398 2.301 23.25 1 96.62 122 GLN A O 1
ATOM 992 N N . PRO A 1 123 ? -3.791 3.859 23.594 1 98.12 123 PRO A N 1
ATOM 993 C CA . PRO A 1 123 ? -4.652 4.984 23.219 1 98.12 123 PRO A CA 1
ATOM 994 C C . PRO A 1 123 ? -4.988 4.996 21.734 1 98.12 123 PRO A C 1
ATOM 996 O O . PRO A 1 123 ? -4.43 4.211 20.969 1 98.12 123 PRO A O 1
ATOM 999 N N . ASP A 1 124 ? -5.934 5.816 21.391 1 98.69 124 ASP A N 1
ATOM 1000 C CA . ASP A 1 124 ? -6.18 6.094 19.984 1 98.69 124 ASP A CA 1
ATOM 1001 C C . ASP A 1 124 ? -5.148 7.074 19.438 1 98.69 124 ASP A C 1
ATOM 1003 O O . ASP A 1 124 ? -4.688 6.922 18.297 1 98.69 124 ASP A O 1
ATOM 1007 N N . ILE A 1 125 ? -4.848 8.07 20.266 1 98.44 125 ILE A N 1
ATOM 1008 C CA . ILE A 1 125 ? -3.91 9.102 19.844 1 98.44 125 ILE A CA 1
ATOM 1009 C C . ILE A 1 125 ? -3.064 9.547 21.031 1 98.44 125 ILE A C 1
ATOM 1011 O O . ILE A 1 125 ? -3.574 9.688 22.141 1 98.44 125 ILE A O 1
ATOM 1015 N N . VAL A 1 126 ? -1.821 9.719 20.844 1 97.56 126 VAL A N 1
ATOM 1016 C CA . VAL A 1 126 ? -0.933 10.414 21.766 1 97.56 126 VAL A CA 1
ATOM 1017 C C . VAL A 1 126 ? -0.356 11.656 21.094 1 97.56 126 VAL A C 1
ATOM 1019 O O . VAL A 1 126 ? 0.296 11.555 20.047 1 97.56 126 VAL A O 1
ATOM 1022 N N . THR A 1 127 ? -0.629 12.82 21.656 1 96.5 127 THR A N 1
ATOM 1023 C CA . THR A 1 127 ? -0.082 14.055 21.109 1 96.5 127 THR A CA 1
ATOM 1024 C C . THR A 1 127 ? 1.161 14.492 21.875 1 96.5 127 THR A C 1
ATOM 1026 O O . THR A 1 127 ? 1.301 14.188 23.062 1 96.5 127 THR A O 1
ATOM 1029 N N . PHE A 1 128 ? 2.051 15.133 21.188 1 94.81 128 PHE A N 1
ATOM 1030 C CA . PHE A 1 128 ? 3.268 15.688 21.781 1 94.81 128 PHE A CA 1
ATOM 1031 C C . PHE A 1 128 ? 3.646 17 21.078 1 94.81 128 PHE A C 1
ATOM 1033 O O . PHE A 1 128 ? 2.938 17.453 20.188 1 94.81 128 PHE A O 1
ATOM 1040 N N . LYS A 1 129 ? 4.727 17.656 21.531 1 92.56 129 LYS A N 1
ATOM 1041 C CA . LYS A 1 129 ? 5.066 19 21.062 1 92.56 129 LYS A CA 1
ATOM 1042 C C . LYS A 1 129 ? 6.328 18.984 20.203 1 92.56 129 LYS A C 1
ATOM 1044 O O . LYS A 1 129 ? 7.113 18.031 20.266 1 92.56 129 LYS A O 1
ATOM 1049 N N . PHE A 1 130 ? 6.41 19.938 19.391 1 92.12 130 PHE A N 1
ATOM 1050 C CA . PHE A 1 130 ? 7.645 20.188 18.672 1 92.12 130 PHE A CA 1
ATOM 1051 C C . PHE A 1 130 ? 8.695 20.828 19.578 1 92.12 130 PHE A C 1
ATOM 1053 O O . PHE A 1 130 ? 8.352 21.562 20.5 1 92.12 130 PHE A O 1
ATOM 1060 N N . SER A 1 131 ? 9.883 20.5 19.312 1 88.19 131 SER A N 1
ATOM 1061 C CA . SER A 1 131 ? 10.977 21.141 20.031 1 88.19 131 SER A CA 1
ATOM 1062 C C . SER A 1 131 ? 11.797 22.031 19.094 1 88.19 131 SER A C 1
ATOM 1064 O O . SER A 1 131 ? 12 21.688 17.922 1 88.19 131 SER A O 1
ATOM 1066 N N . LYS A 1 132 ? 12.141 23.219 19.562 1 73.19 132 LYS A N 1
ATOM 1067 C CA . LYS A 1 132 ? 13.086 24.031 18.797 1 73.19 132 LYS A CA 1
ATOM 1068 C C . LYS A 1 132 ? 14.516 23.781 19.266 1 73.19 132 LYS A C 1
ATOM 1070 O O . LYS A 1 132 ? 15.469 24.266 18.641 1 73.19 132 LYS A O 1
ATOM 1075 N N . ASP A 1 133 ? 14.547 23.141 20.453 1 70.62 133 ASP A N 1
ATOM 1076 C CA . ASP A 1 133 ? 15.867 22.828 20.984 1 70.62 133 ASP A CA 1
ATOM 1077 C C . ASP A 1 133 ? 16.016 21.328 21.219 1 70.62 133 ASP A C 1
ATOM 1079 O O . ASP A 1 133 ? 15.039 20.641 21.531 1 70.62 133 ASP A O 1
ATOM 1083 N N . ASP A 1 134 ? 17.031 20.766 20.781 1 60.94 134 ASP A N 1
ATOM 1084 C CA . ASP A 1 134 ? 17.281 19.328 20.891 1 60.94 134 ASP A CA 1
ATOM 1085 C C . ASP A 1 134 ? 17.375 18.906 22.344 1 60.94 134 ASP A C 1
ATOM 1087 O O . ASP A 1 134 ? 17.5 17.703 22.641 1 60.94 134 ASP A O 1
ATOM 1091 N N . SER A 1 135 ? 17.344 19.844 23.328 1 58.5 135 SER A N 1
ATOM 1092 C CA . SER A 1 135 ? 17.609 19.531 24.719 1 58.5 135 SER A CA 1
ATOM 1093 C C . SER A 1 135 ? 16.312 19.516 25.531 1 58.5 135 SER A C 1
ATOM 1095 O O . SER A 1 135 ? 16.359 19.562 26.766 1 58.5 135 SER A O 1
ATOM 1097 N N . ALA A 1 136 ? 15.227 19.328 25.016 1 58.09 136 ALA A N 1
ATOM 1098 C CA . ALA A 1 136 ? 14 19.547 25.781 1 58.09 136 ALA A CA 1
ATOM 1099 C C . ALA A 1 136 ? 13.805 18.453 26.828 1 58.09 136 ALA A C 1
ATOM 1101 O O . ALA A 1 136 ? 14.141 17.297 26.578 1 58.09 136 ALA A O 1
ATOM 1102 N N . GLU A 1 137 ? 13.547 18.906 28.156 1 56.09 137 GLU A N 1
ATOM 1103 C CA . GLU A 1 137 ? 13.273 18.047 29.297 1 56.09 137 GLU A CA 1
ATOM 1104 C C . GLU A 1 137 ? 11.867 17.469 29.234 1 56.09 137 GLU A C 1
ATOM 1106 O O . GLU A 1 137 ? 10.938 18.125 28.766 1 56.09 137 GLU A O 1
ATOM 1111 N N . ALA A 1 138 ? 11.742 16.109 29.344 1 57.22 138 ALA A N 1
ATOM 1112 C CA . ALA A 1 138 ? 10.516 15.312 29.312 1 57.22 138 ALA A CA 1
ATOM 1113 C C . ALA A 1 138 ? 9.656 15.57 30.547 1 57.22 138 ALA A C 1
ATOM 1115 O O . ALA A 1 138 ? 10.164 15.562 31.672 1 57.22 138 ALA A O 1
ATOM 1116 N N . THR A 1 139 ? 8.625 16.422 30.453 1 59.81 139 THR A N 1
ATOM 1117 C CA . THR A 1 139 ? 7.691 16.375 31.562 1 59.81 139 THR A CA 1
ATOM 1118 C C . THR A 1 139 ? 6.777 15.148 31.453 1 59.81 139 THR A C 1
ATOM 1120 O O . THR A 1 139 ? 6.238 14.875 30.375 1 59.81 139 THR A O 1
ATOM 1123 N N . TYR A 1 140 ? 6.922 14.133 32.469 1 63.38 140 TYR A N 1
ATOM 1124 C CA . TYR A 1 140 ? 6.324 12.805 32.438 1 63.38 140 TYR A CA 1
ATOM 1125 C C . TYR A 1 140 ? 4.949 12.797 33.094 1 63.38 140 TYR A C 1
ATOM 1127 O O . TYR A 1 140 ? 4.531 11.781 33.656 1 63.38 140 TYR A O 1
ATOM 1135 N N . GLU A 1 141 ? 4.168 13.891 33.062 1 65.38 141 GLU A N 1
ATOM 1136 C CA . GLU A 1 141 ? 2.855 13.711 33.656 1 65.38 141 GLU A CA 1
ATOM 1137 C C . GLU A 1 141 ? 1.938 12.883 32.781 1 65.38 141 GLU A C 1
ATOM 1139 O O . GLU A 1 141 ? 1.987 13 31.547 1 65.38 141 GLU A O 1
ATOM 1144 N N . LEU A 1 142 ? 1.334 11.805 33.406 1 69.38 142 LEU A N 1
ATOM 1145 C CA . LEU A 1 142 ? 0.36 11.008 32.688 1 69.38 142 LEU A CA 1
ATOM 1146 C C . LEU A 1 142 ? -0.994 11.703 32.625 1 69.38 142 LEU A C 1
ATOM 1148 O O . LEU A 1 142 ? -1.672 11.828 33.656 1 69.38 142 LEU A O 1
ATOM 1152 N N . PRO A 1 143 ? -1.276 12.164 31.375 1 77.25 143 PRO A N 1
ATOM 1153 C CA . PRO A 1 143 ? -2.562 12.859 31.281 1 77.25 143 PRO A CA 1
ATOM 1154 C C . PRO A 1 143 ? -3.752 11.898 31.266 1 77.25 143 PRO A C 1
ATOM 1156 O O . PRO A 1 143 ? -3.58 10.703 31.047 1 77.25 143 PRO A O 1
ATOM 1159 N N . VAL A 1 144 ? -4.898 12.352 31.75 1 87.19 144 VAL A N 1
ATOM 1160 C CA . VAL A 1 144 ? -6.176 11.656 31.641 1 87.19 144 VAL A CA 1
ATOM 1161 C C . VAL A 1 144 ? -6.652 11.688 30.188 1 87.19 144 VAL A C 1
ATOM 1163 O O . VAL A 1 144 ? -6.625 12.742 29.547 1 87.19 144 VAL A O 1
ATOM 1166 N N . PRO A 1 145 ? -6.98 10.508 29.719 1 94.75 145 PRO A N 1
ATOM 1167 C CA . PRO A 1 145 ? -7.445 10.484 28.328 1 94.75 145 PRO A CA 1
ATOM 1168 C C . PRO A 1 145 ? -8.781 11.203 28.156 1 94.75 145 PRO A C 1
ATOM 1170 O O . PRO A 1 145 ? -9.641 11.156 29.031 1 94.75 145 PRO A O 1
ATOM 1173 N N . ILE A 1 146 ? -8.922 11.836 27.062 1 95.44 146 ILE A N 1
ATOM 1174 C CA . ILE A 1 146 ? -10.164 12.508 26.703 1 95.44 146 ILE A CA 1
ATOM 1175 C C . ILE A 1 146 ? -10.57 12.125 25.297 1 95.44 146 ILE A C 1
ATOM 1177 O O . ILE A 1 146 ? -9.75 11.648 24.5 1 95.44 146 ILE A O 1
ATOM 1181 N N . SER A 1 147 ? -11.836 12.336 24.969 1 96.62 147 SER A N 1
ATOM 1182 C CA . SER A 1 147 ? -12.312 12.055 23.625 1 96.62 147 SER A CA 1
ATOM 1183 C C . SER A 1 147 ? -11.852 13.125 22.641 1 96.62 147 SER A C 1
ATOM 1185 O O . SER A 1 147 ? -11.484 14.227 23.047 1 96.62 147 SER A O 1
ATOM 1187 N N . GLY A 1 148 ? -11.898 12.727 21.391 1 96.94 148 GLY A N 1
ATOM 1188 C CA . GLY A 1 148 ? -11.562 13.695 20.359 1 96.94 148 GLY A CA 1
ATOM 1189 C C . GLY A 1 148 ? -12.477 14.906 20.344 1 96.94 148 GLY A C 1
ATOM 1190 O O . GLY A 1 148 ? -12.031 16.031 20.125 1 96.94 148 GLY A O 1
ATOM 1191 N N . THR A 1 149 ? -13.727 14.664 20.609 1 96.44 149 THR A N 1
ATOM 1192 C CA . THR A 1 149 ? -14.703 15.75 20.703 1 96.44 149 THR A CA 1
ATOM 1193 C C . THR A 1 149 ? -14.328 16.719 21.812 1 96.44 149 THR A C 1
ATOM 1195 O O . THR A 1 149 ? -14.328 17.938 21.609 1 96.44 149 THR A O 1
ATOM 1198 N N . GLU A 1 150 ? -14.031 16.172 22.938 1 95.75 150 GLU A N 1
ATOM 1199 C CA . GLU A 1 150 ? -13.617 17 24.062 1 95.75 150 GLU A CA 1
ATOM 1200 C C . GLU A 1 150 ? -12.32 17.75 23.766 1 95.75 150 GLU A C 1
ATOM 1202 O O . GLU A 1 150 ? -12.172 18.922 24.125 1 95.75 150 GLU A O 1
ATOM 1207 N N . TYR A 1 151 ? -11.453 17.047 23.156 1 95.75 151 TYR A N 1
ATOM 1208 C CA . TYR A 1 151 ? -10.172 17.641 22.812 1 95.75 151 TYR A CA 1
ATOM 1209 C C . TYR A 1 151 ? -10.367 18.875 21.922 1 95.75 151 TYR A C 1
ATOM 1211 O O . TYR A 1 151 ? -9.867 19.953 22.234 1 95.75 151 TYR A O 1
ATOM 1219 N N . LEU A 1 152 ? -11.102 18.719 20.844 1 95.62 152 LEU A N 1
ATOM 1220 C CA . LEU A 1 152 ? -11.312 19.781 19.875 1 95.62 152 LEU A CA 1
ATOM 1221 C C . LEU A 1 152 ? -12.125 20.922 20.484 1 95.62 152 LEU A C 1
ATOM 1223 O O . LEU A 1 152 ? -11.953 22.094 20.109 1 95.62 152 LEU A O 1
ATOM 1227 N N . SER A 1 153 ? -12.953 20.609 21.438 1 94.12 153 SER A N 1
ATOM 1228 C CA . SER A 1 153 ? -13.812 21.609 22.078 1 94.12 153 SER A CA 1
ATOM 1229 C C . SER A 1 153 ? -13.031 22.484 23.047 1 94.12 153 SER A C 1
ATOM 1231 O O . SER A 1 153 ? -13.383 23.641 23.266 1 94.12 153 SER A O 1
ATOM 1233 N N . ASN A 1 154 ? -11.93 21.922 23.531 1 91.56 154 ASN A N 1
ATOM 1234 C CA . ASN A 1 154 ? -11.336 22.594 24.672 1 91.56 154 ASN A CA 1
ATOM 1235 C C . ASN A 1 154 ? -9.891 22.984 24.406 1 91.56 154 ASN A C 1
ATOM 1237 O O . ASN A 1 154 ? -9.273 23.688 25.203 1 91.56 154 ASN A O 1
ATOM 1241 N N . ASN A 1 155 ? -9.414 22.516 23.312 1 89.5 155 ASN A N 1
ATOM 1242 C CA . ASN A 1 155 ? -8.016 22.781 23.016 1 89.5 155 ASN A CA 1
ATOM 1243 C C . ASN A 1 155 ? -7.828 23.312 21.609 1 89.5 155 ASN A C 1
ATOM 1245 O O . ASN A 1 155 ? -8.609 23.016 20.719 1 89.5 155 ASN A O 1
ATOM 1249 N N . ASN A 1 156 ? -6.762 24.156 21.5 1 88.38 156 ASN A N 1
ATOM 1250 C CA . ASN A 1 156 ? -6.324 24.516 20.156 1 88.38 156 ASN A CA 1
ATOM 1251 C C . ASN A 1 156 ? -5.574 23.359 19.484 1 88.38 156 ASN A C 1
ATOM 1253 O O . ASN A 1 156 ? -4.656 22.797 20.062 1 88.38 156 ASN A O 1
ATOM 1257 N N . LEU A 1 157 ? -6.008 23.078 18.375 1 87.94 157 LEU A N 1
ATOM 1258 C CA . LEU A 1 157 ? -5.418 21.953 17.656 1 87.94 157 LEU A CA 1
ATOM 1259 C C . LEU A 1 157 ? -4.156 22.375 16.922 1 87.94 157 LEU A C 1
ATOM 1261 O O . LEU A 1 157 ? -4.148 23.391 16.234 1 87.94 157 LEU A O 1
ATOM 1265 N N . TYR A 1 158 ? -3.059 21.656 17.219 1 83.06 158 TYR A N 1
ATOM 1266 C CA . TYR A 1 15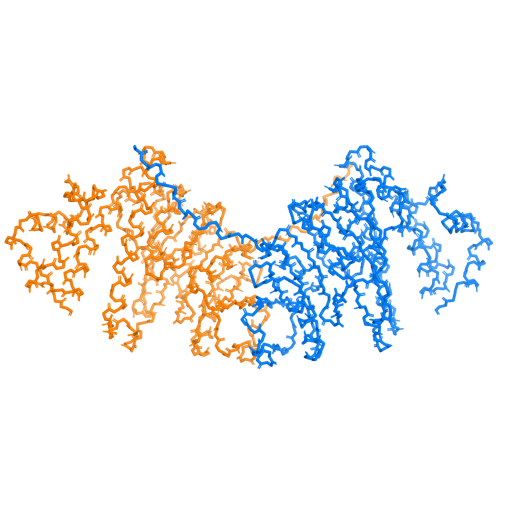8 ? -1.93 21.703 16.297 1 83.06 158 TYR A CA 1
ATOM 1267 C C . TYR A 1 158 ? -2.16 20.781 15.102 1 83.06 158 TYR A C 1
ATOM 1269 O O . TYR A 1 158 ? -2.215 19.562 15.25 1 83.06 158 TYR A O 1
ATOM 1277 N N . GLY A 1 159 ? -2.314 21.25 14.008 1 89.38 159 GLY A N 1
ATOM 1278 C CA . GLY A 1 159 ? -2.801 20.547 12.828 1 89.38 159 GLY A CA 1
ATOM 1279 C C . GLY A 1 159 ? -1.776 19.594 12.242 1 89.38 159 GLY A C 1
ATOM 1280 O O . GLY A 1 159 ? -2.133 18.656 11.516 1 89.38 159 GLY A O 1
ATOM 1281 N N . SER A 1 160 ? -0.513 19.703 12.695 1 94.38 160 SER A N 1
ATOM 1282 C CA . SER A 1 160 ? 0.538 18.922 12.047 1 94.38 160 SER A CA 1
ATOM 1283 C C . SER A 1 160 ? 0.411 17.438 12.391 1 94.38 160 SER A C 1
ATOM 1285 O O . SER A 1 160 ? 0.365 17.078 13.562 1 94.38 160 SER A O 1
ATOM 1287 N N . VAL A 1 161 ? 0.455 16.641 11.406 1 97.69 161 VAL A N 1
ATOM 1288 C CA . VAL A 1 161 ? 0.305 15.195 11.578 1 97.69 161 VAL A CA 1
ATOM 1289 C C . VAL A 1 161 ? 1.563 14.617 12.219 1 97.69 161 VAL A C 1
ATOM 1291 O O . VAL A 1 161 ? 1.551 13.492 12.719 1 97.69 161 VAL A O 1
ATOM 1294 N N . CYS A 1 162 ? 2.646 15.375 12.289 1 97.62 162 CYS A N 1
ATOM 1295 C CA . CYS A 1 162 ? 3.906 14.906 12.852 1 97.62 162 CYS A CA 1
ATOM 1296 C C . CYS A 1 162 ? 3.9 15.031 14.375 1 97.62 162 CYS A C 1
ATOM 1298 O O . CYS A 1 162 ? 4.789 14.508 15.047 1 97.62 162 CYS A O 1
ATOM 1300 N N . SER A 1 163 ? 2.869 15.578 14.93 1 96.88 163 SER A N 1
ATOM 1301 C CA . SER A 1 163 ? 2.875 15.891 16.359 1 96.88 163 SER A CA 1
ATOM 1302 C C . SER A 1 163 ? 2.055 14.883 17.156 1 96.88 163 SER A C 1
ATOM 1304 O O . SER A 1 163 ? 1.676 15.141 18.297 1 96.88 163 SER A O 1
ATOM 1306 N N . TYR A 1 164 ? 1.722 13.789 16.5 1 97.75 164 TYR A N 1
ATOM 1307 C CA . TYR A 1 164 ? 0.99 12.766 17.25 1 97.75 164 TYR A CA 1
ATOM 1308 C C . TYR A 1 164 ? 1.175 11.391 16.625 1 97.75 164 TYR A C 1
ATOM 1310 O O . TYR A 1 164 ? 1.443 11.289 15.422 1 97.75 164 TYR A O 1
ATOM 1318 N N . ILE A 1 165 ? 1.126 10.406 17.453 1 98.5 165 ILE A N 1
ATOM 1319 C CA . ILE A 1 165 ? 1.031 9.016 17.031 1 98.5 165 ILE A CA 1
ATOM 1320 C C . ILE A 1 165 ? -0.404 8.523 17.203 1 98.5 165 ILE A C 1
ATOM 1322 O O . ILE A 1 165 ? -1.066 8.852 18.188 1 98.5 165 ILE A O 1
ATOM 1326 N N . PHE A 1 166 ? -0.96 7.781 16.188 1 98.75 166 PHE A N 1
ATOM 1327 C CA . PHE A 1 166 ? -2.363 7.395 16.281 1 98.75 166 PHE A CA 1
ATOM 1328 C C . PHE A 1 166 ? -2.547 5.93 15.898 1 98.75 166 PHE A C 1
ATOM 1330 O O . PHE A 1 166 ? -1.764 5.383 15.117 1 98.75 166 PHE A O 1
ATOM 1337 N N . ARG A 1 167 ? -3.531 5.367 16.516 1 98.75 167 ARG A N 1
ATOM 1338 C CA . ARG A 1 167 ? -3.916 4 16.188 1 98.75 167 ARG A CA 1
ATOM 1339 C C . ARG A 1 167 ? -4.438 3.904 14.758 1 98.75 167 ARG A C 1
ATOM 1341 O O . ARG A 1 167 ? -5.391 4.598 14.391 1 98.75 167 ARG A O 1
ATOM 1348 N N . ARG A 1 168 ? -3.869 3.061 13.953 1 98.44 168 ARG A N 1
ATOM 1349 C CA . ARG A 1 168 ? -4.137 2.979 12.516 1 98.44 168 ARG A CA 1
ATOM 1350 C C . ARG A 1 168 ? -5.605 2.678 12.25 1 98.44 168 ARG A C 1
ATOM 1352 O O . ARG A 1 168 ? -6.195 3.211 11.305 1 98.44 168 ARG A O 1
ATOM 1359 N N . SER A 1 169 ? -6.246 1.911 13.062 1 97.69 169 SER A N 1
ATOM 1360 C CA . SER A 1 169 ? -7.598 1.412 12.82 1 97.69 169 SER A CA 1
ATOM 1361 C C . SER A 1 169 ? -8.625 2.537 12.891 1 97.69 169 SER A C 1
ATOM 1363 O O . SER A 1 169 ? -9.703 2.436 12.305 1 97.69 169 SER A O 1
ATOM 1365 N N . ILE A 1 170 ? -8.312 3.633 13.523 1 97.88 170 ILE A N 1
ATOM 1366 C CA . ILE A 1 170 ? -9.328 4.656 13.719 1 97.88 170 ILE A CA 1
ATOM 1367 C C . ILE A 1 170 ? -9.469 5.5 12.453 1 97.88 170 ILE A C 1
ATOM 1369 O O . ILE A 1 170 ? -10.453 6.223 12.289 1 97.88 170 ILE A O 1
ATOM 1373 N N . LYS A 1 171 ? -8.477 5.449 11.555 1 97.12 171 LYS A N 1
ATOM 1374 C CA . LYS A 1 171 ? -8.555 6.312 10.383 1 97.12 171 LYS A CA 1
ATOM 1375 C C . LYS A 1 171 ? -9.648 5.844 9.422 1 97.12 171 LYS A C 1
ATOM 1377 O O . LYS A 1 171 ? -10.195 6.641 8.656 1 97.12 171 LYS A O 1
ATOM 1382 N N . GLY A 1 172 ? -9.922 4.48 9.414 1 94.62 172 GLY A N 1
ATOM 1383 C CA . GLY A 1 172 ? -10.867 3.969 8.43 1 94.62 172 GLY A CA 1
ATOM 1384 C C . GLY A 1 172 ? -10.469 4.293 7.004 1 94.62 172 GLY A C 1
ATOM 1385 O O . GLY A 1 172 ? -9.352 3.996 6.578 1 94.62 172 GLY A O 1
ATOM 1386 N N . THR A 1 173 ? -11.328 5.078 6.32 1 93.69 173 THR A N 1
ATOM 1387 C CA . THR A 1 173 ? -11.078 5.406 4.918 1 93.69 173 THR A CA 1
ATOM 1388 C C . THR A 1 173 ? -10.523 6.82 4.781 1 93.69 173 THR A C 1
ATOM 1390 O O . THR A 1 173 ? -10.398 7.336 3.67 1 93.69 173 THR A O 1
ATOM 1393 N N . LEU A 1 174 ? -10.258 7.48 5.926 1 97 174 LEU A N 1
ATOM 1394 C CA . LEU A 1 174 ? -9.773 8.852 5.914 1 97 174 LEU A CA 1
ATOM 1395 C C . LEU A 1 174 ? -8.414 8.945 5.223 1 97 174 LEU A C 1
ATOM 1397 O O . LEU A 1 174 ? -7.508 8.164 5.52 1 97 174 LEU A O 1
ATOM 1401 N N . GLU A 1 175 ? -8.312 9.82 4.27 1 96.94 175 GLU A N 1
ATOM 1402 C CA . GLU A 1 175 ? -7.078 10.094 3.545 1 96.94 175 GLU A CA 1
ATOM 1403 C C . GLU A 1 175 ? -6.852 11.594 3.395 1 96.94 175 GLU A C 1
ATOM 1405 O O . GLU A 1 175 ? -7.762 12.391 3.623 1 96.94 175 GLU A O 1
ATOM 1410 N N . PHE A 1 176 ? -5.609 11.938 3.107 1 97.38 176 PHE A N 1
ATOM 1411 C CA . PHE A 1 176 ? -5.316 13.312 2.723 1 97.38 176 PHE A CA 1
ATOM 1412 C C . PHE A 1 176 ? -5.91 13.633 1.354 1 97.38 176 PHE A C 1
ATOM 1414 O O . PHE A 1 176 ? -5.859 12.805 0.442 1 97.38 176 PHE A O 1
ATOM 1421 N N . THR A 1 177 ? -6.477 14.789 1.253 1 95.12 177 THR A N 1
ATOM 1422 C CA . THR A 1 177 ? -6.988 15.219 -0.043 1 95.12 177 THR A CA 1
ATOM 1423 C C . THR A 1 177 ? -5.848 15.594 -0.982 1 95.12 177 THR A C 1
ATOM 1425 O O . THR A 1 177 ? -5.023 16.453 -0.655 1 95.12 177 THR A O 1
ATOM 1428 N N . PRO A 1 178 ? -5.836 14.945 -2.102 1 93.19 178 PRO A N 1
ATOM 1429 C CA . PRO A 1 178 ? -4.789 15.312 -3.059 1 93.19 178 PRO A CA 1
ATOM 1430 C C . PRO A 1 178 ? -4.898 16.766 -3.531 1 93.19 178 PRO A C 1
ATOM 1432 O O . PRO A 1 178 ? -5.992 17.344 -3.523 1 93.19 178 PRO A O 1
ATOM 1435 N N . ASN A 1 179 ? -3.777 17.391 -3.885 1 89.88 179 ASN A N 1
ATOM 1436 C CA . ASN A 1 179 ? -3.668 18.703 -4.523 1 89.88 179 ASN A CA 1
ATOM 1437 C C . ASN A 1 179 ? -3.865 19.828 -3.521 1 89.88 179 ASN A C 1
ATOM 1439 O O . ASN A 1 179 ? -3.912 21 -3.902 1 89.88 179 ASN A O 1
ATOM 1443 N N . ILE A 1 180 ? -4.074 19.547 -2.279 1 91.5 180 ILE A N 1
ATOM 1444 C CA . ILE A 1 180 ? -3.975 20.547 -1.229 1 91.5 180 ILE A CA 1
ATOM 1445 C C . ILE A 1 180 ? -2.529 20.641 -0.745 1 91.5 180 ILE A C 1
ATOM 1447 O O . ILE A 1 180 ? -2.049 19.766 -0.026 1 91.5 180 ILE A O 1
ATOM 1451 N N . VAL A 1 181 ? -1.938 21.656 -1.122 1 87.31 181 VAL A N 1
ATOM 1452 C CA . VAL A 1 181 ? -0.51 21.812 -0.871 1 87.31 181 VAL A CA 1
ATOM 1453 C C . VAL A 1 181 ? -0.297 22.438 0.509 1 87.31 181 VAL A C 1
ATOM 1455 O O . VAL A 1 181 ? 0.662 22.094 1.207 1 87.31 181 VAL A O 1
ATOM 1458 N N . TYR A 1 182 ? -1.252 23.359 0.812 1 88.69 182 TYR A N 1
ATOM 1459 C CA . TYR A 1 182 ? -1.188 24.031 2.102 1 88.69 182 TYR A CA 1
ATOM 1460 C C . TYR A 1 182 ? -2.396 23.688 2.963 1 88.69 182 TYR A C 1
ATOM 1462 O O . TYR A 1 182 ? -3.537 23.75 2.5 1 88.69 182 TYR A O 1
ATOM 1470 N N . GLY A 1 183 ? -2.092 23.266 4.168 1 91.81 183 GLY A N 1
ATOM 1471 C CA . GLY A 1 183 ? -3.172 23.031 5.113 1 91.81 183 GLY A CA 1
ATOM 1472 C C . GLY A 1 183 ? -3.74 21.625 5.023 1 91.81 183 GLY A C 1
ATOM 1473 O O . GLY A 1 183 ? -4.828 21.359 5.543 1 91.81 183 GLY A O 1
ATOM 1474 N N . GLU A 1 184 ? -3.055 20.734 4.281 1 93.5 184 GLU A N 1
ATOM 1475 C CA . GLU A 1 184 ? -3.514 19.344 4.188 1 93.5 184 GLU A CA 1
ATOM 1476 C C . GLU A 1 184 ? -3.627 18.719 5.566 1 93.5 184 GLU A C 1
ATOM 1478 O O . GLU A 1 184 ? -4.547 17.938 5.824 1 93.5 184 GLU A O 1
ATOM 1483 N N . ASP A 1 185 ? -2.744 19.109 6.445 1 95.88 185 ASP A N 1
ATOM 1484 C CA . ASP A 1 185 ? -2.781 18.609 7.816 1 95.88 185 ASP A CA 1
ATOM 1485 C C . ASP A 1 185 ? -4.016 19.125 8.555 1 95.88 185 ASP A C 1
ATOM 1487 O O . ASP A 1 185 ? -4.633 18.375 9.328 1 95.88 185 ASP A O 1
ATOM 1491 N N . GLU A 1 186 ? -4.344 20.375 8.273 1 95.12 186 GLU A N 1
ATOM 1492 C CA . GLU A 1 186 ? -5.465 21.031 8.945 1 95.12 186 GLU A CA 1
ATOM 1493 C C . GLU A 1 186 ? -6.789 20.391 8.555 1 95.12 186 GLU A C 1
ATOM 1495 O O . GLU A 1 186 ? -7.777 20.484 9.289 1 95.12 186 GLU A O 1
ATOM 1500 N N . GLU A 1 187 ? -6.781 19.812 7.391 1 95.75 187 GLU A N 1
ATOM 1501 C CA . GLU A 1 187 ? -7.984 19.125 6.949 1 95.75 187 GLU A CA 1
ATOM 1502 C C . GLU A 1 187 ? -8.07 17.719 7.559 1 95.75 187 GLU A C 1
ATOM 1504 O O . GLU A 1 187 ? -9.125 17.328 8.055 1 95.75 187 GLU A O 1
ATOM 1509 N N . PHE A 1 188 ? -7 17.016 7.59 1 97.88 188 PHE A N 1
ATOM 1510 C CA . PHE A 1 188 ? -6.934 15.625 7.988 1 97.88 188 PHE A CA 1
ATOM 1511 C C . PHE A 1 188 ? -7.082 15.484 9.5 1 97.88 188 PHE A C 1
ATOM 1513 O O . PHE A 1 188 ? -7.875 14.672 9.977 1 97.88 188 PHE A O 1
ATOM 1520 N N . THR A 1 189 ? -6.422 16.234 10.266 1 98.12 189 THR A N 1
ATOM 1521 C CA . THR A 1 189 ? -6.215 16.031 11.695 1 98.12 189 THR A CA 1
ATOM 1522 C C . THR A 1 189 ? -7.531 16.156 12.461 1 98.12 189 THR A C 1
ATOM 1524 O O . THR A 1 189 ? -7.879 15.289 13.258 1 98.12 189 THR A O 1
ATOM 1527 N N . PRO A 1 190 ? -8.352 17.188 12.227 1 97.44 190 PRO A N 1
ATOM 1528 C CA . PRO A 1 190 ? -9.594 17.266 12.992 1 97.44 190 PRO A CA 1
ATOM 1529 C C . PRO A 1 190 ? -10.523 16.094 12.727 1 97.44 190 PRO A C 1
ATOM 1531 O O . PRO A 1 190 ? -11.219 15.625 13.633 1 97.44 190 PRO A O 1
ATOM 1534 N N . GLN A 1 191 ? -10.5 15.648 11.453 1 97.38 191 GLN A N 1
ATOM 1535 C CA . GLN A 1 191 ? -11.344 14.508 11.109 1 97.38 191 GLN A CA 1
ATOM 1536 C C . GLN A 1 191 ? -10.875 13.242 11.828 1 97.38 191 GLN A C 1
ATOM 1538 O O . GLN A 1 191 ? -11.695 12.461 12.305 1 97.38 191 GLN A O 1
ATOM 1543 N N . LEU A 1 192 ? -9.602 13.094 11.93 1 98.25 192 LEU A N 1
ATOM 1544 C CA . LEU A 1 192 ? -9.047 11.945 12.641 1 98.25 192 LEU A CA 1
ATOM 1545 C C . LEU A 1 192 ? -9.367 12.016 14.125 1 98.25 192 LEU A C 1
ATOM 1547 O O . LEU A 1 192 ? -9.75 11.016 14.734 1 98.25 192 LEU A O 1
ATOM 1551 N N . PHE A 1 193 ? -9.195 13.188 14.719 1 97.94 193 PHE A N 1
ATOM 1552 C CA . PHE A 1 193 ? -9.414 13.367 16.141 1 97.94 193 PHE A CA 1
ATOM 1553 C C . PHE A 1 193 ? -10.852 13.047 16.531 1 97.94 193 PHE A C 1
ATOM 1555 O O . PHE A 1 193 ? -11.109 12.445 17.562 1 97.94 193 PHE A O 1
ATOM 1562 N N . LEU A 1 194 ? -11.766 13.398 15.688 1 97.19 194 LEU A N 1
ATOM 1563 C CA . LEU A 1 194 ? -13.172 13.156 15.984 1 97.19 194 LEU A CA 1
ATOM 1564 C C . LEU A 1 194 ? -13.469 11.664 16.047 1 97.19 194 LEU A C 1
ATOM 1566 O O . LEU A 1 194 ? -14.492 11.25 16.594 1 97.19 194 LEU A O 1
ATOM 1570 N N . ARG A 1 195 ? -12.57 10.875 15.523 1 97.25 195 ARG A N 1
ATOM 1571 C CA . ARG A 1 195 ? -12.75 9.43 15.516 1 97.25 195 ARG A CA 1
ATOM 1572 C C . ARG A 1 195 ? -12.125 8.797 16.75 1 97.25 195 ARG A C 1
ATOM 1574 O O . ARG A 1 195 ? -12.297 7.594 16.984 1 97.25 195 ARG A O 1
ATOM 1581 N N . ALA A 1 196 ? -11.453 9.562 17.531 1 97.94 196 ALA A N 1
ATOM 1582 C CA . ALA A 1 196 ? -10.711 9.039 18.672 1 97.94 196 ALA A CA 1
ATOM 1583 C C . ALA A 1 196 ? -11.539 9.141 19.953 1 97.94 196 ALA A C 1
ATOM 1585 O O . ALA A 1 196 ? -12.211 10.148 20.172 1 97.94 196 ALA A O 1
ATOM 1586 N N . GLU A 1 197 ? -11.461 8.125 20.766 1 97.31 197 GLU A N 1
ATOM 1587 C CA . GLU A 1 197 ? -12.148 8.117 22.062 1 97.31 197 GLU A CA 1
ATOM 1588 C C . GLU A 1 197 ? -11.164 8.336 23.203 1 97.31 197 GLU A C 1
ATOM 1590 O O . GLU A 1 197 ? -11.547 8.805 24.281 1 97.31 197 GLU A O 1
ATOM 1595 N N . ARG A 1 198 ? -9.969 7.969 22.969 1 97.88 198 ARG A N 1
ATOM 1596 C CA . ARG A 1 198 ? -8.945 8.07 24 1 97.88 198 ARG A CA 1
ATOM 1597 C C . ARG A 1 198 ? -7.699 8.773 23.469 1 97.88 198 ARG A C 1
ATOM 1599 O O . ARG A 1 198 ? -6.82 8.141 22.891 1 97.88 198 ARG A O 1
ATOM 1606 N N . ILE A 1 199 ? -7.625 10.016 23.797 1 97.62 199 ILE A N 1
ATOM 1607 C CA . ILE A 1 199 ? -6.48 10.836 23.422 1 97.62 199 ILE A CA 1
ATOM 1608 C C . ILE A 1 199 ? -5.664 11.195 24.656 1 97.62 199 ILE A C 1
ATOM 1610 O O . ILE A 1 199 ? -6.211 11.703 25.641 1 97.62 199 ILE A O 1
ATOM 1614 N N . PHE A 1 200 ? -4.426 10.875 24.641 1 96.56 200 PHE A N 1
ATOM 1615 C CA . PHE A 1 200 ? -3.488 11.305 25.672 1 96.56 200 PHE A CA 1
ATOM 1616 C C . PHE A 1 200 ? -2.691 12.516 25.203 1 96.56 200 PHE A C 1
ATOM 1618 O O . PHE A 1 200 ? -1.887 12.414 24.266 1 96.56 200 PHE A O 1
ATOM 1625 N N . LYS A 1 201 ? -2.895 13.625 25.797 1 94.56 201 LYS A N 1
ATOM 1626 C CA . LYS A 1 201 ? -2.146 14.844 25.516 1 94.56 201 LYS A CA 1
ATOM 1627 C C . LYS A 1 201 ? -0.912 14.953 26.406 1 94.56 201 LYS A C 1
ATOM 1629 O O . LYS A 1 201 ? -1.026 15.008 27.625 1 94.56 201 LYS A O 1
ATOM 1634 N N . THR A 1 202 ? 0.23 14.977 25.766 1 92.5 202 THR A N 1
ATOM 1635 C CA . THR A 1 202 ? 1.454 15.117 26.547 1 92.5 202 THR A CA 1
ATOM 1636 C C . THR A 1 202 ? 2.143 16.453 26.234 1 92.5 202 THR A C 1
ATOM 1638 O O . THR A 1 202 ? 1.869 17.078 25.219 1 92.5 202 THR A O 1
ATOM 1641 N N . ASN A 1 203 ? 3.031 16.875 27.156 1 89.56 203 ASN A N 1
ATOM 1642 C CA . ASN A 1 203 ? 3.844 18.062 26.938 1 89.56 203 ASN A CA 1
ATOM 1643 C C . ASN A 1 203 ? 5.254 17.703 26.469 1 89.56 203 ASN A C 1
ATOM 1645 O O . ASN A 1 203 ? 6.141 18.562 26.438 1 89.56 203 ASN A O 1
ATOM 1649 N N . ALA A 1 204 ? 5.398 16.438 26.141 1 90.62 204 ALA A N 1
ATOM 1650 C CA . ALA A 1 204 ? 6.711 15.992 25.688 1 90.62 204 ALA A CA 1
ATOM 1651 C C . ALA A 1 204 ? 7.102 16.688 24.375 1 90.62 204 ALA A C 1
ATOM 1653 O O . ALA A 1 204 ? 6.309 16.75 23.438 1 90.62 204 ALA A O 1
ATOM 1654 N N . GLU A 1 205 ? 8.273 17.219 24.344 1 93 205 GLU A N 1
ATOM 1655 C CA . GLU A 1 205 ? 8.805 17.75 23.094 1 93 205 GLU A CA 1
ATOM 1656 C C . GLU A 1 205 ? 9.539 16.688 22.297 1 93 205 GLU A C 1
ATOM 1658 O O . GLU A 1 205 ? 10.773 16.641 22.281 1 93 205 GLU A O 1
ATOM 1663 N N . ALA A 1 206 ? 8.789 15.891 21.594 1 94.44 206 ALA A N 1
ATOM 1664 C CA . ALA A 1 206 ? 9.289 14.625 21.062 1 94.44 206 ALA A CA 1
ATOM 1665 C C . ALA A 1 206 ? 9.672 14.742 19.594 1 94.44 206 ALA A C 1
ATOM 1667 O O . ALA A 1 206 ? 10.211 13.797 19.016 1 94.44 206 ALA A O 1
ATOM 1668 N N . TYR A 1 207 ? 9.445 15.844 18.953 1 95.44 207 TYR A N 1
ATOM 1669 C CA . TYR A 1 207 ? 9.664 16.016 17.516 1 95.44 207 TYR A CA 1
ATOM 1670 C C . TYR A 1 207 ? 10.508 17.25 17.25 1 95.44 207 TYR A C 1
ATOM 1672 O O . TYR A 1 207 ? 10.133 18.359 17.625 1 95.44 207 TYR A O 1
ATOM 1680 N N . TYR A 1 208 ? 11.641 17.078 16.578 1 93.69 208 TYR A N 1
ATOM 1681 C CA . TYR A 1 208 ? 12.5 18.188 16.188 1 93.69 208 TYR A CA 1
ATOM 1682 C C . TYR A 1 208 ? 12.148 18.688 14.789 1 93.69 208 TYR A C 1
ATOM 1684 O O . TYR A 1 208 ? 12.281 17.953 13.805 1 93.69 208 TYR A O 1
ATOM 1692 N N . TYR A 1 209 ? 11.766 19.875 14.758 1 90.12 209 TYR A N 1
ATOM 1693 C CA . TYR A 1 209 ? 11.43 20.547 13.508 1 90.12 209 TYR A CA 1
ATOM 1694 C C . TYR A 1 209 ? 12.578 21.438 13.047 1 90.12 209 TYR A C 1
ATOM 1696 O O . TYR A 1 209 ? 12.898 22.422 13.703 1 90.12 209 TYR A O 1
ATOM 1704 N N . ARG A 1 210 ? 13.117 21.062 11.906 1 86.56 210 ARG A N 1
ATOM 1705 C CA . ARG A 1 210 ? 14.258 21.812 11.398 1 86.56 210 ARG A CA 1
ATOM 1706 C C . ARG A 1 210 ? 13.805 23.078 10.672 1 86.56 210 ARG A C 1
ATOM 1708 O O . ARG A 1 210 ? 13 23 9.742 1 86.56 210 ARG A O 1
ATOM 1715 N N . VAL A 1 211 ? 14.047 24.234 11.219 1 75.69 211 VAL A N 1
ATOM 1716 C CA . VAL A 1 211 ? 13.688 25.5 10.586 1 75.69 211 VAL A CA 1
ATOM 1717 C C . VAL A 1 211 ? 14.789 25.938 9.617 1 75.69 211 VAL A C 1
ATOM 1719 O O . VAL A 1 211 ? 15.945 26.062 10.008 1 75.69 211 VAL A O 1
ATOM 1722 N N . ASN A 1 212 ? 14.695 25.531 8.336 1 59.97 212 ASN A N 1
ATOM 1723 C CA . ASN A 1 212 ? 15.688 26.016 7.383 1 59.97 212 ASN A CA 1
ATOM 1724 C C . ASN A 1 212 ? 15.438 27.484 7.031 1 59.97 212 ASN A C 1
ATOM 1726 O O . ASN A 1 212 ? 14.305 27.875 6.73 1 59.97 212 ASN A O 1
ATOM 1730 N N . THR A 1 213 ? 16.219 28.359 7.574 1 52.41 213 THR A N 1
ATOM 1731 C CA . THR A 1 213 ? 16.125 29.766 7.25 1 52.41 213 THR A CA 1
ATOM 1732 C C . THR A 1 213 ? 15.898 29.969 5.754 1 52.41 213 THR A C 1
ATOM 1734 O O . THR A 1 213 ? 15.312 30.969 5.336 1 52.41 213 THR A O 1
ATOM 1737 N N . ASN A 1 214 ? 16.516 29.156 4.922 1 46.84 214 ASN A N 1
ATOM 1738 C CA . ASN A 1 214 ? 16.359 29.359 3.486 1 46.84 214 ASN A CA 1
ATOM 1739 C C . ASN A 1 214 ? 15.023 28.812 2.99 1 46.84 214 ASN A C 1
ATOM 1741 O O . ASN A 1 214 ? 14.844 28.594 1.791 1 46.84 214 ASN A O 1
ATOM 1745 N N . SER A 1 215 ? 14.344 28.281 3.799 1 47.16 215 SER A N 1
ATOM 1746 C CA . SER A 1 215 ? 13.133 27.578 3.369 1 47.16 215 SER A CA 1
ATOM 1747 C C . SER A 1 215 ? 12.172 28.531 2.662 1 47.16 215 SER A C 1
ATOM 1749 O O . SER A 1 215 ? 12.18 29.734 2.914 1 47.16 215 SER A O 1
ATOM 1751 N N . VAL A 1 216 ? 11.508 28.156 1.647 1 42.62 216 VAL A N 1
ATOM 1752 C CA . VAL A 1 216 ? 10.641 28.688 0.61 1 42.62 216 VAL A CA 1
ATOM 1753 C C . VAL A 1 216 ? 9.594 29.609 1.239 1 42.62 216 VAL A C 1
ATOM 1755 O O . VAL A 1 216 ? 8.898 30.344 0.533 1 42.62 216 VAL A O 1
ATOM 1758 N N . SER A 1 217 ? 9.32 29.453 2.572 1 44.22 217 SER A N 1
ATOM 1759 C CA . SER A 1 217 ? 8.148 30.281 2.824 1 44.22 217 SER A CA 1
ATOM 1760 C C . SER A 1 217 ? 8.438 31.75 2.547 1 44.22 217 SER A C 1
ATOM 1762 O O . SER A 1 217 ? 7.551 32.594 2.656 1 44.22 217 SER A O 1
ATOM 1764 N N . HIS A 1 218 ? 9.734 32.156 2.686 1 47.31 218 HIS A N 1
ATOM 1765 C CA . HIS A 1 218 ? 9.883 33.594 2.764 1 47.31 218 HIS A CA 1
ATOM 1766 C C . HIS A 1 218 ? 9.57 34.25 1.425 1 47.31 218 HIS A C 1
ATOM 1768 O O . HIS A 1 218 ? 9.211 35.438 1.378 1 47.31 218 HIS A O 1
ATOM 1774 N N . GLN A 1 219 ? 10.32 33.812 0.404 1 49.91 219 GLN A N 1
ATOM 1775 C CA . GLN A 1 219 ? 10.023 34.688 -0.741 1 49.91 219 GLN A CA 1
ATOM 1776 C C . GLN A 1 219 ? 8.711 34.281 -1.399 1 49.91 219 GLN A C 1
ATOM 1778 O O . GLN A 1 219 ? 8.695 33.469 -2.332 1 49.91 219 GLN A O 1
ATOM 1783 N N . LEU A 1 220 ? 7.641 34.406 -0.537 1 61.06 220 LEU A N 1
ATOM 1784 C CA . LEU A 1 220 ? 6.367 34.031 -1.146 1 61.06 220 LEU A CA 1
ATOM 1785 C C . LEU A 1 220 ? 6.059 34.938 -2.34 1 61.06 220 LEU A C 1
ATOM 1787 O O . LEU A 1 220 ? 6.047 36.156 -2.215 1 61.06 220 LEU A O 1
ATOM 1791 N N . ASN A 1 221 ? 6.258 34.406 -3.52 1 78.56 221 ASN A N 1
ATOM 1792 C CA . ASN A 1 221 ? 5.707 35.094 -4.684 1 78.56 221 ASN A CA 1
ATOM 1793 C C . ASN A 1 221 ? 4.184 35.062 -4.676 1 78.56 221 ASN A C 1
ATOM 1795 O O . ASN A 1 221 ? 3.57 34.281 -3.961 1 78.56 221 ASN A O 1
ATOM 1799 N N . LYS A 1 222 ? 3.641 36.062 -5.246 1 85.69 222 LYS A N 1
ATOM 1800 C CA . LYS A 1 222 ? 2.203 36.312 -5.254 1 85.69 222 LYS A CA 1
ATOM 1801 C C . LYS A 1 222 ? 1.421 35.031 -5.578 1 85.69 222 LYS A C 1
ATOM 1803 O O . LYS A 1 222 ? 0.358 34.812 -5.004 1 85.69 222 LYS A O 1
ATOM 1808 N N . GLU A 1 223 ? 1.967 34.25 -6.375 1 88.69 223 GLU A N 1
ATOM 1809 C CA . GLU A 1 223 ? 1.279 33.031 -6.781 1 88.69 223 GLU A CA 1
ATOM 1810 C C . GLU A 1 223 ? 1.209 32.031 -5.633 1 88.69 223 GLU A C 1
ATOM 1812 O O . GLU A 1 223 ? 0.171 31.391 -5.414 1 88.69 223 GLU A O 1
ATOM 1817 N N . LYS A 1 224 ? 2.211 31.938 -4.918 1 88.12 224 LYS A N 1
ATOM 1818 C CA . LYS A 1 224 ? 2.256 31.031 -3.777 1 88.12 224 LYS A CA 1
ATOM 1819 C C . LYS A 1 224 ? 1.329 31.5 -2.662 1 88.12 224 LYS A C 1
ATOM 1821 O O . LYS A 1 224 ? 0.684 30.688 -1.998 1 88.12 224 LYS A O 1
ATOM 1826 N N . ILE A 1 225 ? 1.267 32.781 -2.529 1 91.81 225 ILE A N 1
ATOM 1827 C CA . ILE A 1 225 ? 0.383 33.344 -1.521 1 91.81 225 ILE A CA 1
ATOM 1828 C C . ILE A 1 225 ? -1.071 33.062 -1.878 1 91.81 225 ILE A C 1
ATOM 1830 O O . ILE A 1 225 ? -1.849 32.625 -1.027 1 91.81 225 ILE A O 1
ATOM 1834 N N . ASN A 1 226 ? -1.369 33.25 -3.131 1 93.69 226 ASN A N 1
ATOM 1835 C CA . ASN A 1 226 ? -2.727 32.969 -3.586 1 93.69 226 ASN A CA 1
ATOM 1836 C C . ASN A 1 226 ? -3.092 31.516 -3.404 1 93.69 226 ASN A C 1
ATOM 1838 O O . ASN A 1 226 ? -4.203 31.188 -2.975 1 93.69 226 ASN A O 1
ATOM 1842 N N . GLN A 1 227 ? -2.152 30.672 -3.674 1 93.06 227 GLN A N 1
ATOM 1843 C CA . GLN A 1 227 ? -2.396 29.25 -3.529 1 93.06 227 GLN A CA 1
ATOM 1844 C C . GLN A 1 227 ? -2.641 28.875 -2.068 1 93.06 227 GLN A C 1
ATOM 1846 O O . GLN A 1 227 ? -3.516 28.062 -1.767 1 93.06 227 GLN A O 1
ATOM 1851 N N . ARG A 1 228 ? -1.877 29.484 -1.251 1 93.62 228 ARG A N 1
ATOM 1852 C CA . ARG A 1 228 ? -2.031 29.234 0.178 1 93.62 228 ARG A CA 1
ATOM 1853 C C . ARG A 1 228 ? -3.414 29.656 0.662 1 93.62 228 ARG A C 1
ATOM 1855 O O . ARG A 1 228 ? -4.082 28.906 1.382 1 93.62 228 ARG A O 1
ATOM 1862 N N . MET A 1 229 ? -3.803 30.797 0.247 1 95.44 229 MET A N 1
ATOM 1863 C CA . MET A 1 229 ? -5.105 31.312 0.652 1 95.44 229 MET A CA 1
ATOM 1864 C C . MET A 1 229 ? -6.234 30.469 0.084 1 95.44 229 MET A C 1
ATOM 1866 O O . MET A 1 229 ? -7.199 30.156 0.787 1 95.44 229 MET A O 1
ATOM 1870 N N . ASP A 1 230 ? -6.039 30.109 -1.166 1 95.69 230 ASP A N 1
ATOM 1871 C CA . ASP A 1 230 ? -7.051 29.266 -1.805 1 95.69 230 ASP A CA 1
ATOM 1872 C C . ASP A 1 230 ? -7.176 27.922 -1.098 1 95.69 230 ASP A C 1
ATOM 1874 O O . ASP A 1 230 ? -8.289 27.453 -0.849 1 95.69 230 ASP A O 1
ATOM 1878 N N . ASN A 1 231 ? -6.059 27.344 -0.771 1 96.19 231 ASN A N 1
ATOM 1879 C CA . ASN A 1 231 ? -6.062 26.062 -0.085 1 96.19 231 ASN A CA 1
ATOM 1880 C C . ASN A 1 231 ? -6.68 26.156 1.308 1 96.19 231 ASN A C 1
ATOM 1882 O O . ASN A 1 231 ? -7.418 25.281 1.735 1 96.19 231 ASN A O 1
ATOM 1886 N N . SER A 1 232 ? -6.348 27.25 1.923 1 96.5 232 SER A N 1
ATOM 1887 C CA . SER A 1 232 ? -6.914 27.453 3.252 1 96.5 232 SER A CA 1
ATOM 1888 C C . SER A 1 232 ? -8.438 27.516 3.199 1 96.5 232 SER A C 1
ATOM 1890 O O . SER A 1 232 ? -9.117 26.906 4.027 1 96.5 232 SER A O 1
ATOM 1892 N N . LEU A 1 233 ? -8.922 28.25 2.258 1 97.25 233 LEU A N 1
ATOM 1893 C CA . LEU A 1 233 ? -10.367 28.344 2.096 1 97.25 233 LEU A CA 1
ATOM 1894 C C . LEU A 1 233 ? -10.969 26.984 1.755 1 97.25 233 LEU A C 1
ATOM 1896 O O . LEU A 1 233 ? -12 26.609 2.305 1 97.25 233 LEU A O 1
ATOM 1900 N N . GLU A 1 234 ? -10.328 26.297 0.894 1 96.69 234 GLU A N 1
ATOM 1901 C CA . GLU A 1 234 ? -10.805 24.969 0.497 1 96.69 234 GLU A CA 1
ATOM 1902 C C . GLU A 1 234 ? -10.914 24.047 1.7 1 96.69 234 GLU A C 1
ATOM 1904 O O . GLU A 1 234 ? -11.898 23.312 1.837 1 96.69 234 GLU A O 1
ATOM 1909 N N . VAL A 1 235 ? -9.945 24.047 2.508 1 97.31 235 VAL A N 1
ATOM 1910 C CA . VAL A 1 235 ? -9.922 23.219 3.705 1 97.31 235 VAL A CA 1
ATOM 1911 C C . VAL A 1 235 ? -11.102 23.578 4.609 1 97.31 235 VAL A C 1
ATOM 1913 O O . VAL A 1 235 ? -11.812 22.688 5.086 1 97.31 235 VAL A O 1
ATOM 1916 N N . ILE A 1 236 ? -11.336 24.859 4.844 1 97.75 236 ILE A N 1
ATOM 1917 C CA . ILE A 1 236 ? -12.43 25.328 5.691 1 97.75 236 ILE A CA 1
ATOM 1918 C C . ILE A 1 236 ? -13.766 24.844 5.129 1 97.75 236 ILE A C 1
ATOM 1920 O O . ILE A 1 236 ? -14.602 24.312 5.871 1 97.75 236 ILE A O 1
ATOM 1924 N N . LEU A 1 237 ? -13.898 24.953 3.836 1 97.38 237 LEU A N 1
ATOM 1925 C CA . LEU A 1 237 ? -15.156 24.578 3.195 1 97.38 237 LEU A CA 1
ATOM 1926 C C . LEU A 1 237 ? -15.367 23.078 3.262 1 97.38 237 LEU A C 1
ATOM 1928 O O . LEU A 1 237 ? -16.5 22.609 3.434 1 97.38 237 LEU A O 1
ATOM 1932 N N . HIS A 1 238 ? -14.297 22.359 3.111 1 96.31 238 HIS A N 1
ATOM 1933 C CA . HIS A 1 238 ? -14.398 20.906 3.234 1 96.31 238 HIS A CA 1
ATOM 1934 C C . HIS A 1 238 ? -14.867 20.516 4.629 1 96.31 238 HIS A C 1
ATOM 1936 O O . HIS A 1 238 ? -15.727 19.641 4.77 1 96.31 238 HIS A O 1
ATOM 1942 N N . LEU A 1 239 ? -14.32 21.078 5.605 1 97.19 239 LEU A N 1
ATOM 1943 C CA . LEU A 1 239 ? -14.695 20.781 6.98 1 97.19 239 LEU A CA 1
ATOM 1944 C C . LEU A 1 239 ? -16.125 21.203 7.258 1 97.19 239 LEU A C 1
ATOM 1946 O O . LEU A 1 239 ? -16.859 20.516 7.98 1 97.19 239 LEU A O 1
ATOM 1950 N N . GLN A 1 240 ? -16.484 22.312 6.727 1 97.06 240 GLN A N 1
ATOM 1951 C CA . GLN A 1 240 ? -17.844 22.797 6.891 1 97.06 240 GLN A CA 1
ATOM 1952 C C . GLN A 1 240 ? -18.859 21.797 6.34 1 97.06 240 GLN A C 1
ATOM 1954 O O . GLN A 1 240 ? -19.891 21.547 6.957 1 97.06 240 GLN A O 1
ATOM 1959 N N . LYS A 1 241 ? -18.531 21.25 5.215 1 96 241 LYS A N 1
ATOM 1960 C CA . LYS A 1 241 ? -19.422 20.281 4.578 1 96 241 LYS A CA 1
ATOM 1961 C C . LYS A 1 241 ? -19.609 19.047 5.457 1 96 241 LYS A C 1
ATOM 1963 O O . LYS A 1 241 ? -20.641 18.359 5.375 1 96 241 LYS A O 1
ATOM 1968 N N . LEU A 1 242 ? -18.672 18.812 6.281 1 95.75 242 LEU A N 1
ATOM 1969 C CA . LEU A 1 242 ? -18.703 17.625 7.133 1 95.75 242 LEU A CA 1
ATOM 1970 C C . LEU A 1 242 ? -19.688 17.828 8.289 1 95.75 242 LEU A C 1
ATOM 1972 O O . LEU A 1 242 ? -20.109 16.859 8.914 1 95.75 242 LEU A O 1
ATOM 1976 N N . LEU A 1 243 ? -20.062 19 8.609 1 95 243 LEU A N 1
ATOM 1977 C CA . LEU A 1 243 ? -20.875 19.312 9.781 1 95 243 LEU A CA 1
ATOM 1978 C C . LEU A 1 243 ? -22.203 18.578 9.719 1 95 243 LEU A C 1
ATOM 1980 O O . LEU A 1 243 ? -22.703 18.094 10.734 1 95 243 LEU A O 1
ATOM 1984 N N . ASP A 1 244 ? -22.734 18.391 8.523 1 92.38 244 ASP A N 1
ATOM 1985 C CA . ASP A 1 244 ? -24.047 17.766 8.375 1 92.38 244 ASP A CA 1
ATOM 1986 C C . ASP A 1 244 ? -23.938 16.25 8.367 1 92.38 244 ASP A C 1
ATOM 1988 O O . ASP A 1 244 ? -24.953 15.547 8.383 1 92.38 244 ASP A O 1
ATOM 1992 N N . LYS A 1 245 ? -22.766 15.773 8.391 1 93.44 245 LYS A N 1
ATOM 1993 C CA . LYS A 1 245 ? -22.578 14.336 8.219 1 93.44 245 LYS A CA 1
ATOM 1994 C C . LYS A 1 245 ? -22.062 13.695 9.5 1 93.44 245 LYS A C 1
ATOM 1996 O O . LYS A 1 245 ? -21.828 12.484 9.547 1 93.44 245 LYS A O 1
ATOM 2001 N N . ILE A 1 246 ? -21.875 14.5 10.57 1 94.12 246 ILE A N 1
ATOM 2002 C CA . ILE A 1 246 ? -21.297 13.961 11.797 1 94.12 246 ILE A CA 1
ATOM 2003 C C . ILE A 1 246 ? -22.281 14.141 12.953 1 94.12 246 ILE A C 1
ATOM 2005 O O . ILE A 1 246 ? -23.234 14.93 12.852 1 94.12 246 ILE A O 1
ATOM 2009 N N . PRO A 1 247 ? -22.125 13.406 14.039 1 92.56 247 PRO A N 1
ATOM 2010 C CA . PRO A 1 247 ? -23.016 13.531 15.195 1 92.56 247 PRO A CA 1
ATOM 2011 C C . PRO A 1 247 ? -23.047 14.945 15.773 1 92.56 247 PRO A C 1
ATOM 2013 O O . PRO A 1 247 ? -22.047 15.672 15.688 1 92.56 247 PRO A O 1
ATOM 2016 N N . VAL A 1 248 ? -24.078 15.305 16.469 1 91.25 248 VAL A N 1
ATOM 2017 C CA . VAL A 1 248 ? -24.328 16.641 17 1 91.25 248 VAL A CA 1
ATOM 2018 C C . VAL A 1 248 ? -23.219 17.031 17.969 1 91.25 248 VAL A C 1
ATOM 2020 O O . VAL A 1 248 ? -22.75 18.172 17.953 1 91.25 248 VAL A O 1
ATOM 2023 N N . ALA A 1 249 ? -22.859 16.078 18.75 1 89.56 249 ALA A N 1
ATOM 2024 C CA . ALA A 1 249 ? -21.828 16.344 19.75 1 89.56 249 ALA A CA 1
ATOM 2025 C C . ALA A 1 249 ? -20.531 16.766 19.094 1 89.56 249 ALA A C 1
ATOM 2027 O O . ALA A 1 249 ? -19.797 17.594 19.625 1 89.56 249 ALA A O 1
ATOM 2028 N N . ASP A 1 250 ? -20.297 16.266 17.938 1 95.5 250 ASP A N 1
ATOM 2029 C CA . ASP A 1 250 ? -19.047 16.531 17.219 1 95.5 250 ASP A CA 1
ATOM 2030 C C . ASP A 1 250 ? -19.125 17.844 16.438 1 95.5 250 ASP A C 1
ATOM 2032 O O . ASP A 1 250 ? -18.109 18.438 16.109 1 95.5 250 ASP A O 1
ATOM 2036 N N . ARG A 1 251 ? -20.312 18.281 16.203 1 96.06 251 ARG A N 1
ATOM 2037 C CA . ARG A 1 251 ? -20.531 19.469 15.367 1 96.06 251 ARG A CA 1
ATOM 2038 C C . ARG A 1 251 ? -19.984 20.719 16.047 1 96.06 251 ARG A C 1
ATOM 2040 O O . ARG A 1 251 ? -19.359 21.562 15.406 1 96.06 251 ARG A O 1
ATOM 2047 N N . GLN A 1 252 ? -20.25 20.797 17.344 1 94.38 252 GLN A N 1
ATOM 2048 C CA . GLN A 1 252 ? -19.766 21.969 18.078 1 94.38 252 GLN A CA 1
ATOM 2049 C C . GLN A 1 252 ? -18.25 22.031 18.078 1 94.38 252 GLN A C 1
ATOM 2051 O O . GLN A 1 252 ? -17.656 23.109 17.891 1 94.38 252 GLN A O 1
ATOM 2056 N N . ALA A 1 253 ? -17.688 20.859 18.297 1 95.94 253 ALA A N 1
ATOM 2057 C CA . ALA A 1 253 ? -16.234 20.797 18.328 1 95.94 253 ALA A CA 1
ATOM 2058 C C . ALA A 1 253 ? -15.641 21.172 16.969 1 95.94 253 ALA A C 1
ATOM 2060 O O . ALA A 1 253 ? -14.711 21.969 16.891 1 95.94 253 ALA A O 1
ATOM 2061 N N . LEU A 1 254 ? -16.203 20.641 15.922 1 97.25 254 LEU A N 1
ATOM 2062 C CA . LEU A 1 254 ? -15.711 20.922 14.578 1 97.25 254 LEU A CA 1
ATOM 2063 C C . LEU A 1 254 ? -15.977 22.375 14.203 1 97.25 254 LEU A C 1
ATOM 2065 O O . LEU A 1 254 ? -15.164 23 13.508 1 97.25 254 LEU A O 1
ATOM 2069 N N . SER A 1 255 ? -17.109 22.922 14.648 1 96.69 255 SER A N 1
ATOM 2070 C CA . SER A 1 255 ? -17.422 24.312 14.391 1 96.69 255 SER A CA 1
ATOM 2071 C C . SER A 1 255 ? -16.391 25.25 15.016 1 96.69 255 SER A C 1
ATOM 2073 O O . SER A 1 255 ? -16.047 26.281 14.438 1 96.69 255 SER A O 1
ATOM 2075 N N . ARG A 1 256 ? -15.953 24.875 16.203 1 96.12 256 ARG A N 1
ATOM 2076 C CA . ARG A 1 256 ? -14.898 25.656 16.828 1 96.12 256 ARG A CA 1
ATOM 2077 C C . ARG A 1 256 ? -13.648 25.688 15.961 1 96.12 256 ARG A C 1
ATOM 2079 O O . ARG A 1 256 ? -13.055 26.75 15.758 1 96.12 256 ARG A O 1
ATOM 2086 N N . ARG A 1 257 ? -13.281 24.547 15.438 1 96.12 257 ARG A N 1
ATOM 2087 C CA . ARG A 1 257 ? -12.102 24.484 14.586 1 96.12 257 ARG A CA 1
ATOM 2088 C C . ARG A 1 257 ? -12.289 25.297 13.312 1 96.12 257 ARG A C 1
ATOM 2090 O O . ARG A 1 257 ? -11.383 26.016 12.891 1 96.12 257 ARG A O 1
ATOM 2097 N N . ILE A 1 258 ? -13.445 25.188 12.727 1 97.25 258 ILE A N 1
ATOM 2098 C CA . ILE A 1 258 ? -13.766 25.938 11.523 1 97.25 258 ILE A CA 1
ATOM 2099 C C . ILE A 1 258 ? -13.656 27.438 11.805 1 97.25 258 ILE A C 1
ATOM 2101 O O . ILE A 1 258 ? -13.102 28.188 10.992 1 97.25 258 ILE A O 1
ATOM 2105 N N . ALA A 1 259 ? -14.141 27.875 12.961 1 97 259 ALA A N 1
ATOM 2106 C CA . ALA A 1 259 ? -14.062 29.281 13.352 1 97 259 ALA A CA 1
ATOM 2107 C C . ALA A 1 259 ? -12.609 29.734 13.5 1 97 259 ALA A C 1
ATOM 2109 O O . ALA A 1 259 ? -12.234 30.812 13.047 1 97 259 ALA A O 1
ATOM 2110 N N . GLN A 1 260 ? -11.883 28.906 14.109 1 95.81 260 GLN A N 1
ATOM 2111 C CA . GLN A 1 260 ? -10.469 29.203 14.305 1 95.81 260 GLN A CA 1
ATOM 2112 C C . GLN A 1 260 ? -9.742 29.312 12.969 1 95.81 260 GLN A C 1
ATOM 2114 O O . GLN A 1 260 ? -8.938 30.219 12.766 1 95.81 260 GLN A O 1
ATOM 2119 N N . LEU A 1 261 ? -10.039 28.406 12.078 1 96.69 261 LEU A N 1
ATOM 2120 C CA . LEU A 1 261 ? -9.406 28.422 10.766 1 96.69 261 LEU A CA 1
ATOM 2121 C C . LEU A 1 261 ? -9.867 29.641 9.961 1 96.69 261 LEU A C 1
ATOM 2123 O O . LEU A 1 261 ? -9.094 30.203 9.18 1 96.69 261 LEU A O 1
ATOM 2127 N N . SER A 1 262 ? -11.109 29.984 10.125 1 97.69 262 SER A N 1
ATOM 2128 C CA . SER A 1 262 ? -11.625 31.188 9.461 1 97.69 262 SER A CA 1
ATOM 2129 C C . SER A 1 262 ? -10.914 32.438 9.961 1 97.69 262 SER A C 1
ATOM 2131 O O . SER A 1 262 ? -10.562 33.312 9.164 1 97.69 262 SER A O 1
ATOM 2133 N N . MET A 1 263 ? -10.742 32.469 11.266 1 96.81 263 MET A N 1
ATOM 2134 C CA . MET A 1 263 ? -9.961 33.594 11.828 1 96.81 263 MET A CA 1
ATOM 2135 C C . MET A 1 263 ? -8.555 33.594 11.234 1 96.81 263 MET A C 1
ATOM 2137 O O . MET A 1 263 ? -8.062 34.656 10.844 1 96.81 263 MET A O 1
ATOM 2141 N N . ASP A 1 264 ? -7.934 32.438 11.188 1 95.94 264 ASP A N 1
ATOM 2142 C CA . ASP A 1 264 ? -6.582 32.344 10.648 1 95.94 264 ASP A CA 1
ATOM 2143 C C . ASP A 1 264 ? -6.539 32.781 9.188 1 95.94 264 ASP A C 1
ATOM 2145 O O . ASP A 1 264 ? -5.555 33.406 8.742 1 95.94 264 ASP A O 1
ATOM 2149 N N . TYR A 1 265 ? -7.551 32.375 8.445 1 97.19 265 TYR A N 1
ATOM 2150 C CA . TYR A 1 265 ? -7.668 32.781 7.055 1 97.19 265 TYR A CA 1
ATOM 2151 C C . TYR A 1 265 ? -7.625 34.312 6.922 1 97.19 265 TYR A C 1
ATOM 2153 O O . TYR A 1 265 ? -6.887 34.844 6.094 1 97.19 265 TYR A O 1
ATOM 2161 N N . LEU A 1 266 ? -8.352 35.031 7.754 1 97.31 266 LEU A N 1
ATOM 2162 C CA . LEU A 1 266 ? -8.391 36.469 7.73 1 97.31 266 LEU A CA 1
ATOM 2163 C C . LEU A 1 266 ? -7.078 37.062 8.227 1 97.31 266 LEU A C 1
ATOM 2165 O O . LEU A 1 266 ? -6.559 38.031 7.637 1 97.31 266 LEU A O 1
ATOM 2169 N N . TYR A 1 267 ? -6.598 36.531 9.281 1 96 267 TYR A N 1
ATOM 2170 C CA . TYR A 1 267 ? -5.324 36.969 9.836 1 96 267 TYR A CA 1
ATOM 2171 C C . TYR A 1 267 ? -4.211 36.875 8.797 1 96 267 TYR A C 1
ATOM 2173 O O . TYR A 1 267 ? -3.428 37.812 8.625 1 96 267 TYR A O 1
ATOM 2181 N N . ASN A 1 268 ? -4.145 35.719 8.125 1 94.94 268 ASN A N 1
ATOM 2182 C CA . ASN A 1 268 ? -3.107 35.5 7.121 1 94.94 268 ASN A CA 1
ATOM 2183 C C . ASN A 1 268 ? -3.291 36.438 5.918 1 94.94 268 ASN A C 1
ATOM 2185 O O . ASN A 1 268 ? -2.312 36.844 5.305 1 94.94 268 ASN A O 1
ATOM 2189 N N . ASN A 1 269 ? -4.559 36.625 5.578 1 95.69 269 ASN A N 1
ATOM 2190 C CA . ASN A 1 269 ? -4.797 37.625 4.52 1 95.69 269 ASN A CA 1
ATOM 2191 C C . ASN A 1 269 ? -4.176 38.969 4.859 1 95.69 269 ASN A C 1
ATOM 2193 O O . ASN A 1 269 ? -3.49 39.562 4.027 1 95.69 269 ASN A O 1
ATOM 2197 N N . ILE A 1 270 ? -4.375 39.406 6.094 1 95.5 270 ILE A N 1
ATOM 2198 C CA . ILE A 1 270 ? -3.838 40.688 6.559 1 95.5 270 ILE A CA 1
ATOM 2199 C C . ILE A 1 270 ? -2.312 40.656 6.492 1 95.5 270 ILE A C 1
ATOM 2201 O O . ILE A 1 270 ? -1.688 41.594 5.961 1 95.5 270 ILE A O 1
ATOM 2205 N N . ARG A 1 271 ? -1.774 39.594 6.941 1 93.38 271 ARG A N 1
ATOM 2206 C CA . ARG A 1 271 ? -0.325 39.469 7.047 1 93.38 271 ARG A CA 1
ATOM 2207 C C . ARG A 1 271 ? 0.318 39.375 5.668 1 93.38 271 ARG A C 1
ATOM 2209 O O . ARG A 1 271 ? 1.337 40.031 5.406 1 93.38 271 ARG A O 1
ATOM 2216 N N . LEU A 1 272 ? -0.25 38.594 4.75 1 92.19 272 LEU A N 1
ATOM 2217 C CA . LEU A 1 272 ? 0.398 38.25 3.494 1 92.19 272 LEU A CA 1
ATOM 2218 C C . LEU A 1 272 ? 0.13 39.312 2.422 1 92.19 272 LEU A C 1
ATOM 2220 O O . LEU A 1 272 ? 1.011 39.625 1.618 1 92.19 272 LEU A O 1
ATOM 2224 N N . TYR A 1 273 ? -1.13 39.812 2.363 1 91.94 273 TYR A N 1
ATOM 2225 C CA . TYR A 1 273 ? -1.472 40.812 1.341 1 91.94 273 TYR A CA 1
ATOM 2226 C C . TYR A 1 273 ? -1.307 42.219 1.871 1 91.94 273 TYR A C 1
ATOM 2228 O O . TYR A 1 273 ? -0.988 43.125 1.112 1 91.94 273 TYR A O 1
ATOM 2236 N N . HIS A 1 274 ? -1.619 42.438 3.115 1 92.94 274 HIS A N 1
ATOM 2237 C CA . HIS A 1 274 ? -1.543 43.75 3.766 1 92.94 274 HIS A CA 1
ATOM 2238 C C . HIS A 1 274 ? -2.311 44.812 2.979 1 92.94 274 HIS A C 1
ATOM 2240 O O . HIS A 1 274 ? -1.77 45.875 2.664 1 92.94 274 HIS A O 1
ATOM 2246 N N . SER A 1 275 ? -3.438 44.5 2.58 1 93.75 275 SER A N 1
ATOM 2247 C CA . SER A 1 275 ? -4.312 45.312 1.757 1 93.75 275 SER A CA 1
ATOM 2248 C C . SER A 1 275 ? -5.75 45.281 2.27 1 93.75 275 SER A C 1
ATOM 2250 O O . SER A 1 275 ? -6.324 44.219 2.447 1 93.75 275 SER A O 1
ATOM 2252 N N . LEU A 1 276 ? -6.273 46.438 2.498 1 94.44 276 LEU A N 1
ATOM 2253 C CA . LEU A 1 276 ? -7.652 46.531 2.973 1 94.44 276 LEU A CA 1
ATOM 2254 C C . LEU A 1 276 ? -8.625 45.969 1.945 1 94.44 276 LEU A C 1
ATOM 2256 O O . LEU A 1 276 ? -9.633 45.375 2.309 1 94.44 276 LEU A O 1
ATOM 2260 N N . ILE A 1 277 ? -8.336 46.188 0.672 1 95.62 277 ILE A N 1
ATOM 2261 C CA . ILE A 1 277 ? -9.172 45.688 -0.408 1 95.62 277 ILE A CA 1
ATOM 2262 C C . ILE A 1 277 ? -9.203 44.156 -0.364 1 95.62 277 ILE A C 1
ATOM 2264 O O . ILE A 1 277 ? -10.273 43.531 -0.448 1 95.62 277 ILE A O 1
ATOM 2268 N N . SER A 1 278 ? -7.98 43.562 -0.201 1 95.69 278 SER A N 1
ATOM 2269 C CA . SER A 1 278 ? -7.895 42.094 -0.133 1 95.69 278 SER A CA 1
ATOM 2270 C C . SER A 1 278 ? -8.625 41.562 1.091 1 95.69 278 SER A C 1
ATOM 2272 O O . SER A 1 278 ? -9.297 40.531 1.016 1 95.69 278 SER A O 1
ATOM 2274 N N . LEU A 1 279 ? -8.477 42.281 2.178 1 96.94 279 LEU A N 1
ATOM 2275 C CA . LEU A 1 279 ? -9.133 41.844 3.408 1 96.94 279 LEU A CA 1
ATOM 2276 C C . LEU A 1 279 ? -10.648 41.906 3.254 1 96.94 279 LEU A C 1
ATOM 2278 O O . LEU A 1 279 ? -11.344 40.969 3.654 1 96.94 279 LEU A O 1
ATOM 2282 N N . ASN A 1 280 ? -11.148 42.938 2.701 1 96.56 280 ASN A N 1
ATOM 2283 C CA . ASN A 1 280 ? -12.586 43.062 2.486 1 96.56 280 ASN A CA 1
ATOM 2284 C C . ASN A 1 280 ? -13.109 42 1.547 1 96.56 280 ASN A C 1
ATOM 2286 O O . ASN A 1 280 ? -14.219 41.5 1.728 1 96.56 280 ASN A O 1
ATOM 2290 N N . GLN A 1 281 ? -12.328 41.688 0.566 1 97.25 281 GLN A N 1
ATOM 2291 C CA . GLN A 1 281 ? -12.703 40.594 -0.336 1 97.25 281 GLN A CA 1
ATOM 2292 C C . GLN A 1 281 ? -12.75 39.281 0.398 1 97.25 281 GLN A C 1
ATOM 2294 O O . GLN A 1 281 ? -13.641 38.469 0.159 1 97.25 281 GLN A O 1
ATOM 2299 N N . ALA A 1 282 ? -11.758 39.062 1.224 1 97.81 282 ALA A N 1
ATOM 2300 C CA . ALA A 1 282 ? -11.727 37.844 2.02 1 97.81 282 ALA A CA 1
ATOM 2301 C C . ALA A 1 282 ? -12.953 37.75 2.924 1 97.81 282 ALA A C 1
ATOM 2303 O O . ALA A 1 282 ? -13.555 36.688 3.059 1 97.81 282 ALA A O 1
ATOM 2304 N N . ILE A 1 283 ? -13.336 38.781 3.559 1 97.81 283 ILE A N 1
ATOM 2305 C CA . ILE A 1 283 ? -14.508 38.844 4.43 1 97.81 283 ILE A CA 1
ATOM 2306 C C . ILE A 1 283 ? -15.766 38.562 3.623 1 97.81 283 ILE A C 1
ATOM 2308 O O . ILE A 1 283 ? -16.625 37.781 4.055 1 97.81 283 ILE A O 1
ATOM 2312 N N . LYS A 1 284 ? -15.867 39.156 2.438 1 97.56 284 LYS A N 1
ATOM 2313 C CA . LYS A 1 284 ? -17 38.906 1.558 1 97.56 284 LYS A CA 1
ATOM 2314 C C . LYS A 1 284 ? -17.109 37.438 1.178 1 97.56 284 LYS A C 1
ATOM 2316 O O . LYS A 1 284 ? -18.203 36.875 1.132 1 97.56 284 LYS A O 1
ATOM 2321 N N . THR A 1 285 ? -15.969 36.875 0.898 1 97.62 285 THR A N 1
ATOM 2322 C CA . THR A 1 285 ? -15.922 35.469 0.54 1 97.62 285 THR A CA 1
ATOM 2323 C C . THR A 1 285 ? -16.438 34.594 1.687 1 97.62 285 THR A C 1
ATOM 2325 O O . THR A 1 285 ? -17.281 33.75 1.482 1 97.62 285 THR A O 1
ATOM 2328 N N . LEU A 1 286 ? -15.898 34.844 2.873 1 98 286 LEU A N 1
ATOM 2329 C CA . LEU A 1 286 ? -16.344 34.062 4.023 1 98 286 LEU A CA 1
ATOM 2330 C C . LEU A 1 286 ? -17.828 34.25 4.277 1 98 286 LEU A C 1
ATOM 2332 O O . LEU A 1 286 ? -18.531 33.312 4.66 1 98 286 LEU A O 1
ATOM 2336 N N . LYS A 1 287 ? -18.312 35.5 4.086 1 97.56 287 LYS A N 1
ATOM 2337 C CA . LYS A 1 287 ? -19.734 35.781 4.27 1 97.56 287 LYS A CA 1
ATOM 2338 C C . LYS A 1 287 ? -20.594 34.969 3.311 1 97.56 287 LYS A C 1
ATOM 2340 O O . LYS A 1 287 ? -21.672 34.5 3.684 1 97.56 287 LYS A O 1
ATOM 2345 N N . LYS A 1 288 ? -20.156 34.844 2.105 1 97.31 288 LYS A N 1
ATOM 2346 C CA . LYS A 1 288 ? -20.859 34.094 1.092 1 97.31 288 LYS A CA 1
ATOM 2347 C C . LYS A 1 288 ? -21.109 32.656 1.558 1 97.31 288 LYS A C 1
ATOM 2349 O O . LYS A 1 288 ? -22.125 32.062 1.224 1 97.31 288 LYS A O 1
ATOM 2354 N N . TYR A 1 289 ? -20.188 32.125 2.361 1 96.38 289 TYR A N 1
ATOM 2355 C CA . TYR A 1 289 ? -20.281 30.75 2.787 1 96.38 289 TYR A CA 1
ATOM 2356 C C . TYR A 1 289 ? -20.812 30.641 4.215 1 96.38 289 TYR A C 1
ATOM 2358 O O . TYR A 1 289 ? -20.734 29.594 4.84 1 96.38 289 TYR A O 1
ATOM 2366 N N . GLY A 1 290 ? -21.234 31.75 4.762 1 95.94 290 GLY A N 1
ATOM 2367 C CA . GLY A 1 290 ? -21.812 31.75 6.098 1 95.94 290 GLY A CA 1
ATOM 2368 C C . GLY A 1 290 ? -20.766 31.656 7.199 1 95.94 290 GLY A C 1
ATOM 2369 O O . GLY A 1 290 ? -21.094 31.25 8.32 1 95.94 290 GLY A O 1
ATOM 2370 N N . LEU A 1 291 ? -19.516 32 6.914 1 97.5 291 LEU A N 1
ATOM 2371 C CA . LEU A 1 291 ? -18.406 31.828 7.852 1 97.5 291 LEU A CA 1
ATOM 2372 C C . LEU A 1 291 ? -18.016 33.156 8.484 1 97.5 291 LEU A C 1
ATOM 2374 O O . LEU A 1 291 ? -17.047 33.25 9.234 1 97.5 291 LEU A O 1
ATOM 2378 N N . TYR A 1 292 ? -18.734 34.25 8.109 1 96.69 292 TYR A N 1
ATOM 2379 C CA . TYR A 1 292 ? -18.594 35.562 8.68 1 96.69 292 TYR A CA 1
ATOM 2380 C C . TYR A 1 292 ? -19.953 36.219 8.914 1 96.69 292 TYR A C 1
ATOM 2382 O O . TYR A 1 292 ? -20.844 36.125 8.078 1 96.69 292 TYR A O 1
ATOM 2390 N N . PRO A 1 293 ? -20.172 36.969 10.023 1 96.62 293 PRO A N 1
ATOM 2391 C CA . PRO A 1 293 ? -19.172 37.25 11.055 1 96.62 293 PRO A CA 1
ATOM 2392 C C . PRO A 1 293 ? -18.719 36 11.812 1 96.62 293 PRO A C 1
ATOM 2394 O O . PRO A 1 293 ? -19.422 35 11.812 1 96.62 293 PRO A O 1
ATOM 2397 N N . LEU A 1 294 ? -17.516 36.031 12.383 1 97.12 294 LEU A N 1
ATOM 2398 C CA . LEU A 1 294 ? -17.031 34.938 13.219 1 97.12 294 LEU A CA 1
ATOM 2399 C C . LEU A 1 294 ? -17.969 34.688 14.398 1 97.12 294 LEU A C 1
ATOM 2401 O O . LEU A 1 294 ? -18.5 35.656 14.992 1 97.12 294 LEU A O 1
ATOM 2405 N N . PRO A 1 295 ? -18.172 33.406 14.727 1 95.56 295 PRO A N 1
ATOM 2406 C CA . PRO A 1 295 ? -19.109 33.094 15.812 1 95.56 295 PRO A CA 1
ATOM 2407 C C . PRO A 1 295 ? -18.75 33.781 17.125 1 95.56 295 PRO A C 1
ATOM 2409 O O . PRO A 1 295 ? -17.562 33.906 17.469 1 95.56 295 PRO A O 1
ATOM 2412 N N . ASP A 1 296 ? -19.844 34.219 17.766 1 95.25 296 ASP A N 1
ATOM 2413 C CA . ASP A 1 296 ? -19.656 34.875 19.062 1 95.25 296 ASP A CA 1
ATOM 2414 C C . ASP A 1 296 ? -19.5 33.875 20.188 1 95.25 296 ASP A C 1
ATOM 2416 O O . ASP A 1 296 ? -20.438 33.625 20.969 1 95.25 296 ASP A O 1
ATOM 2420 N N . LYS A 1 297 ? -18.359 33.344 20.219 1 93.94 297 LYS A N 1
ATOM 2421 C CA . LYS A 1 297 ? -17.969 32.344 21.219 1 93.94 297 LYS A CA 1
ATOM 2422 C C . LYS A 1 297 ? -16.656 32.719 21.891 1 93.94 297 LYS A C 1
ATOM 2424 O O . LYS A 1 297 ? -15.812 33.375 21.281 1 93.94 297 LYS A O 1
ATOM 2429 N N . ASP A 1 298 ? -16.5 32.312 23.141 1 92.25 298 ASP A N 1
ATOM 2430 C CA . ASP A 1 298 ? -15.281 32.594 23.891 1 92.25 298 ASP A CA 1
ATOM 2431 C C . ASP A 1 298 ? -14.297 31.406 23.797 1 92.25 298 ASP A C 1
ATOM 2433 O O . ASP A 1 298 ? -13.914 30.844 24.828 1 92.25 298 ASP A O 1
ATOM 2437 N N . TYR A 1 299 ? -13.875 31.172 22.609 1 92.19 299 TYR A N 1
ATOM 2438 C CA . TYR A 1 299 ? -12.984 30.031 22.375 1 92.19 299 TYR A CA 1
ATOM 2439 C C . TYR A 1 299 ? -11.609 30.297 23 1 92.19 299 TYR A C 1
ATOM 2441 O O . TYR A 1 299 ? -11.078 29.438 23.703 1 92.19 299 TYR A O 1
ATOM 2449 N N . THR A 1 300 ? -10.977 31.453 22.672 1 93 300 THR A N 1
ATOM 2450 C CA . THR A 1 300 ? -9.734 31.953 23.266 1 93 300 THR A CA 1
ATOM 2451 C C . THR A 1 300 ? -9.758 33.469 23.375 1 93 300 THR A C 1
ATOM 2453 O O . THR A 1 300 ? -10.578 34.125 22.719 1 93 300 THR A O 1
ATOM 2456 N N . LYS A 1 301 ? -8.867 34 24.156 1 93.38 301 LYS A N 1
ATOM 2457 C CA . LYS A 1 301 ? -8.766 35.469 24.266 1 93.38 301 LYS A CA 1
ATOM 2458 C C . LYS A 1 301 ? -8.391 36.094 22.922 1 93.38 301 LYS A C 1
ATOM 2460 O O . LYS A 1 301 ? -8.969 37.094 22.531 1 93.38 301 LYS A O 1
ATOM 2465 N N . LYS A 1 302 ? -7.496 35.438 22.297 1 93 302 LYS A N 1
ATOM 2466 C CA . LYS A 1 302 ? -7.059 35.938 21 1 93 302 LYS A CA 1
ATOM 2467 C C . LYS A 1 302 ? -8.203 35.938 19.984 1 93 302 LYS A C 1
ATOM 2469 O O . LYS A 1 302 ? -8.375 36.906 19.234 1 93 302 LYS A O 1
ATOM 2474 N N . TYR A 1 303 ? -8.938 34.875 19.969 1 94.94 303 TYR A N 1
ATOM 2475 C CA . TYR A 1 303 ? -10.07 34.781 19.062 1 94.94 303 TYR A CA 1
ATOM 2476 C C . TYR A 1 303 ? -11.102 35.844 19.328 1 94.94 303 TYR A C 1
ATOM 2478 O O . TYR A 1 303 ? -11.57 36.531 18.406 1 94.94 303 TYR A O 1
ATOM 2486 N N . THR A 1 304 ? -11.477 36.062 20.578 1 95.31 304 THR A N 1
ATOM 2487 C CA . THR A 1 304 ? -12.492 37.031 20.984 1 95.31 304 THR A CA 1
ATOM 2488 C C . TH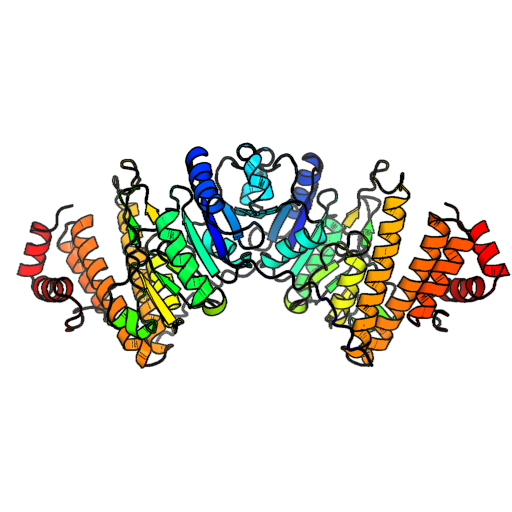R A 1 304 ? -12.055 38.438 20.625 1 95.31 304 THR A C 1
ATOM 2490 O O . THR A 1 304 ? -12.844 39.219 20.109 1 95.31 304 THR A O 1
ATOM 2493 N N . MET A 1 305 ? -10.805 38.688 20.891 1 94.75 305 MET A N 1
ATOM 2494 C CA . MET A 1 305 ? -10.266 40.031 20.594 1 94.75 305 MET A CA 1
ATOM 2495 C C . MET A 1 305 ? -10.258 40.281 19.094 1 94.75 305 MET A C 1
ATOM 2497 O O . MET A 1 305 ? -10.703 41.344 18.641 1 94.75 305 MET A O 1
ATOM 2501 N N . PHE A 1 306 ? -9.742 39.312 18.375 1 95.62 306 PHE A N 1
ATOM 2502 C CA . PHE A 1 306 ? -9.672 39.438 16.922 1 95.62 306 PHE A CA 1
ATOM 2503 C C . PHE A 1 306 ? -11.062 39.656 16.328 1 95.62 306 PHE A C 1
ATOM 2505 O O . PHE A 1 306 ? -11.266 40.5 15.484 1 95.62 306 PHE A O 1
ATOM 2512 N N . ARG A 1 307 ? -12 38.781 16.734 1 95.5 307 ARG A N 1
ATOM 2513 C CA . ARG A 1 307 ? -13.375 38.844 16.266 1 95.5 307 ARG A CA 1
ATOM 2514 C C . ARG A 1 307 ? -13.961 40.219 16.484 1 95.5 307 ARG A C 1
ATOM 2516 O O . ARG A 1 307 ? -14.586 40.781 15.586 1 95.5 307 ARG A O 1
ATOM 2523 N N . LYS A 1 308 ? -13.727 40.844 17.625 1 95.62 308 LYS A N 1
ATOM 2524 C CA . LYS A 1 308 ? -14.266 42.156 17.953 1 95.62 308 LYS A CA 1
ATOM 2525 C C . LYS A 1 308 ? -13.602 43.25 17.109 1 95.62 308 LYS A C 1
ATOM 2527 O O . LYS A 1 308 ? -14.281 44.125 16.578 1 95.62 308 LYS A O 1
ATOM 2532 N N . ILE A 1 309 ? -12.344 43.156 16.969 1 95.31 309 ILE A N 1
ATOM 2533 C CA . ILE A 1 309 ? -11.586 44.219 16.297 1 95.31 309 ILE A CA 1
ATOM 2534 C C . ILE A 1 309 ? -11.922 44.188 14.805 1 95.31 309 ILE A C 1
ATOM 2536 O O . ILE A 1 309 ? -12.18 45.25 14.211 1 95.31 309 ILE A O 1
ATOM 2540 N N . ILE A 1 310 ? -11.977 43 14.227 1 95.81 310 ILE A N 1
ATOM 2541 C CA . ILE A 1 310 ? -12.102 42.906 12.781 1 95.81 310 ILE A CA 1
ATOM 2542 C C . ILE A 1 310 ? -13.523 43.281 12.359 1 95.81 310 ILE A C 1
ATOM 2544 O O . ILE A 1 310 ? -13.781 43.531 11.18 1 95.81 310 ILE A O 1
ATOM 2548 N N . SER A 1 311 ? -14.508 43.25 13.266 1 94.19 311 SER A N 1
ATOM 2549 C CA . SER A 1 311 ? -15.922 43.438 12.969 1 94.19 311 SER A CA 1
ATOM 2550 C C . SER A 1 311 ? -16.203 44.875 12.531 1 94.19 311 SER A C 1
ATOM 2552 O O . SER A 1 311 ? -17.234 45.156 11.922 1 94.19 311 SER A O 1
ATOM 2554 N N . THR A 1 312 ? -15.242 45.812 12.82 1 93.94 312 THR A N 1
ATOM 2555 C CA . THR A 1 312 ? -15.438 47.219 12.469 1 93.94 312 THR A CA 1
ATOM 2556 C C . THR A 1 312 ? -14.43 47.656 11.406 1 93.94 312 THR A C 1
ATOM 2558 O O . THR A 1 312 ? -13.352 47.062 11.289 1 93.94 312 THR A O 1
ATOM 2561 N N . TYR A 1 313 ? -14.844 48.656 10.672 1 93.38 313 TYR A N 1
ATOM 2562 C CA . TYR A 1 313 ? -13.961 49.188 9.648 1 93.38 313 TYR A CA 1
ATOM 2563 C C . TYR A 1 313 ? -12.672 49.719 10.266 1 93.38 313 TYR A C 1
ATOM 2565 O O . TYR A 1 313 ? -11.578 49.438 9.773 1 93.38 313 TYR A O 1
ATOM 2573 N N . VAL A 1 314 ? -12.805 50.469 11.336 1 93.62 314 VAL A N 1
ATOM 2574 C CA . VAL A 1 314 ? -11.656 51.031 12.023 1 93.62 314 VAL A CA 1
ATOM 2575 C C . VAL A 1 314 ? -10.766 49.938 12.562 1 93.62 314 VAL A C 1
ATOM 2577 O O . VAL A 1 314 ? -9.539 50.031 12.539 1 93.62 314 VAL A O 1
ATOM 2580 N N . GLY A 1 315 ? -11.367 48.875 13.078 1 94.88 315 GLY A N 1
ATOM 2581 C CA . GLY A 1 315 ? -10.633 47.719 13.562 1 94.88 315 GLY A CA 1
ATOM 2582 C C . GLY A 1 315 ? -9.828 47.031 12.477 1 94.88 315 GLY A C 1
ATOM 2583 O O . GLY A 1 315 ? -8.695 46.594 12.719 1 94.88 315 GLY A O 1
ATOM 2584 N N . ARG A 1 316 ? -10.359 46.906 11.328 1 94.56 316 ARG A N 1
ATOM 2585 C CA . ARG A 1 316 ? -9.672 46.281 10.195 1 94.56 316 ARG A CA 1
ATOM 2586 C C . ARG A 1 316 ? -8.438 47.094 9.805 1 94.56 316 ARG A C 1
ATOM 2588 O O . ARG A 1 316 ? -7.379 46.531 9.531 1 94.56 316 ARG A O 1
ATOM 2595 N N . ILE A 1 317 ? -8.609 48.406 9.797 1 93.38 317 ILE A N 1
ATOM 2596 C CA . ILE A 1 317 ? -7.488 49.312 9.492 1 93.38 317 ILE A CA 1
ATOM 2597 C C . ILE A 1 317 ? -6.406 49.156 10.562 1 93.38 317 ILE A C 1
ATOM 2599 O O . ILE A 1 317 ? -5.215 49.062 10.242 1 93.38 317 ILE A O 1
ATOM 2603 N N . ALA A 1 318 ? -6.848 49.094 11.789 1 93.25 318 ALA A N 1
ATOM 2604 C CA . ALA A 1 318 ? -5.918 48.906 12.898 1 93.25 318 ALA A CA 1
ATOM 2605 C C . ALA A 1 318 ? -5.133 47.625 12.773 1 93.25 318 ALA A C 1
ATOM 2607 O O . ALA A 1 318 ? -3.926 47.594 13.008 1 93.25 318 ALA A O 1
ATOM 2608 N N . LEU A 1 319 ? -5.852 46.562 12.43 1 92.94 319 LEU A N 1
ATOM 2609 C CA . LEU A 1 319 ? -5.211 45.281 12.273 1 92.94 319 LEU A CA 1
ATOM 2610 C C . LEU A 1 319 ? -4.145 45.312 11.18 1 92.94 319 LEU A C 1
ATOM 2612 O O . LEU A 1 319 ? -3.08 44.719 11.32 1 92.94 319 LEU A O 1
ATOM 2616 N N . LEU A 1 320 ? -4.402 46 10.078 1 91.5 320 LEU A N 1
ATOM 2617 C CA . LEU A 1 320 ? -3.447 46.125 8.984 1 91.5 320 LEU A CA 1
ATOM 2618 C C . LEU A 1 320 ? -2.193 46.875 9.445 1 91.5 320 LEU A C 1
ATOM 2620 O O . LEU A 1 320 ? -1.092 46.562 8.977 1 91.5 320 LEU A O 1
ATOM 2624 N N . PHE A 1 321 ? -2.393 47.719 10.406 1 89.5 321 PHE A N 1
ATOM 2625 C CA . PHE A 1 321 ? -1.276 48.531 10.914 1 89.5 321 PHE A CA 1
ATOM 2626 C C . PHE A 1 321 ? -0.448 47.719 11.906 1 89.5 321 PHE A C 1
ATOM 2628 O O . PHE A 1 321 ? 0.781 47.812 11.922 1 89.5 321 PHE A O 1
ATOM 2635 N N . PHE A 1 322 ? -1.048 46.875 12.688 1 88.56 322 PHE A N 1
ATOM 2636 C CA . PHE A 1 322 ? -0.383 46.188 13.797 1 88.56 322 PHE A CA 1
ATOM 2637 C C . PHE A 1 322 ? 0.214 44.875 13.336 1 88.56 322 PHE A C 1
ATOM 2639 O O . PHE A 1 322 ? 1.212 44.406 13.898 1 88.56 322 PHE A O 1
ATOM 2646 N N . ILE A 1 323 ? -0.395 44.25 12.352 1 86.06 323 ILE A N 1
ATOM 2647 C CA . ILE A 1 323 ? 0.081 42.969 11.875 1 86.06 323 ILE A CA 1
ATOM 2648 C C . ILE A 1 323 ? 1.095 43.156 10.75 1 86.06 323 ILE A C 1
ATOM 2650 O O . ILE A 1 323 ? 0.774 43.75 9.711 1 86.06 323 ILE A O 1
ATOM 2654 N N . LYS A 1 324 ? 2.393 42.844 11.086 1 80.75 324 LYS A N 1
ATOM 2655 C CA . LYS A 1 324 ? 3.488 43.031 10.141 1 80.75 324 LYS A CA 1
ATOM 2656 C C . LYS A 1 324 ? 3.555 41.906 9.117 1 80.75 324 LYS A C 1
ATOM 2658 O O . LYS A 1 324 ? 3.137 40.781 9.406 1 80.75 324 LYS A O 1
ATOM 2663 N N . LYS A 1 325 ? 4.043 42.438 7.82 1 72.5 325 LYS A N 1
ATOM 2664 C CA . LYS A 1 325 ? 4.258 41.469 6.742 1 72.5 325 LYS A CA 1
ATOM 2665 C C . LYS A 1 325 ? 5.375 40.469 7.094 1 72.5 325 LYS A C 1
ATOM 2667 O O . LYS A 1 325 ? 6.418 40.875 7.609 1 72.5 325 LYS A O 1
ATOM 2672 N N . MET B 1 1 ? -34.094 24.984 -9.625 1 24.41 1 MET B N 1
ATOM 2673 C CA . MET B 1 1 ? -33.188 24.641 -8.547 1 24.41 1 MET B CA 1
ATOM 2674 C C . MET B 1 1 ? -32.094 23.688 -9.031 1 24.41 1 MET B C 1
ATOM 2676 O O . MET B 1 1 ? -32.375 22.516 -9.312 1 24.41 1 MET B O 1
ATOM 2680 N N . GLN B 1 2 ? -31.047 24.172 -9.672 1 25.53 2 GLN B N 1
ATOM 2681 C CA . GLN B 1 2 ? -30.078 23.531 -10.539 1 25.53 2 GLN B CA 1
ATOM 2682 C C . GLN B 1 2 ? -29.094 22.688 -9.727 1 25.53 2 GLN B C 1
ATOM 2684 O O . GLN B 1 2 ? -28.469 23.172 -8.781 1 25.53 2 GLN B O 1
ATOM 2689 N N . THR B 1 3 ? -29.344 21.375 -9.562 1 25.95 3 THR B N 1
ATOM 2690 C CA . THR B 1 3 ? -28.656 20.328 -8.828 1 25.95 3 THR B CA 1
ATOM 2691 C C . THR B 1 3 ? -27.156 20.359 -9.109 1 25.95 3 THR B C 1
ATOM 2693 O O . THR B 1 3 ? -26.734 20.188 -10.25 1 25.95 3 THR B O 1
ATOM 2696 N N . GLN B 1 4 ? -26.422 21.328 -8.477 1 22.92 4 GLN B N 1
ATOM 2697 C CA . GLN B 1 4 ? -24.984 21.516 -8.648 1 22.92 4 GLN B CA 1
ATOM 2698 C C . GLN B 1 4 ? -24.234 20.188 -8.5 1 22.92 4 GLN B C 1
ATOM 2700 O O . GLN B 1 4 ? -24.297 19.547 -7.449 1 22.92 4 GLN B O 1
ATOM 2705 N N . GLN B 1 5 ? -24.078 19.531 -9.602 1 29.67 5 GLN B N 1
ATOM 2706 C CA . GLN B 1 5 ? -23.328 18.281 -9.789 1 29.67 5 GLN B CA 1
ATOM 2707 C C . GLN B 1 5 ? -21.953 18.359 -9.125 1 29.67 5 GLN B C 1
ATOM 2709 O O . GLN B 1 5 ? -21.156 19.234 -9.453 1 29.67 5 GLN B O 1
ATOM 2714 N N . THR B 1 6 ? -21.859 18.172 -7.824 1 29.27 6 THR B N 1
ATOM 2715 C CA . THR B 1 6 ? -20.594 18.062 -7.102 1 29.27 6 THR B CA 1
ATOM 2716 C C . THR B 1 6 ? -19.562 17.328 -7.949 1 29.27 6 THR B C 1
ATOM 2718 O O . THR B 1 6 ? -19.75 16.156 -8.312 1 29.27 6 THR B O 1
ATOM 2721 N N . TYR B 1 7 ? -18.875 17.969 -8.836 1 27.59 7 TYR B N 1
ATOM 2722 C CA . TYR B 1 7 ? -17.719 17.5 -9.609 1 27.59 7 TYR B CA 1
ATOM 2723 C C . TYR B 1 7 ? -16.719 16.797 -8.719 1 27.59 7 TYR B C 1
ATOM 2725 O O . TYR B 1 7 ? -15.859 17.438 -8.102 1 27.59 7 TYR B O 1
ATOM 2733 N N . THR B 1 8 ? -17.156 16.047 -7.77 1 33.44 8 THR B N 1
ATOM 2734 C CA . THR B 1 8 ? -16.078 15.219 -7.258 1 33.44 8 THR B CA 1
ATOM 2735 C C . THR B 1 8 ? -15.211 14.688 -8.398 1 33.44 8 THR B C 1
ATOM 2737 O O . THR B 1 8 ? -15.719 14.023 -9.305 1 33.44 8 THR B O 1
ATOM 2740 N N . GLN B 1 9 ? -14.391 15.438 -9.008 1 35.56 9 GLN B N 1
ATOM 2741 C CA . GLN B 1 9 ? -13.484 14.859 -9.992 1 35.56 9 GLN B CA 1
ATOM 2742 C C . GLN B 1 9 ? -13.188 13.398 -9.68 1 35.56 9 GLN B C 1
ATOM 2744 O O . GLN B 1 9 ? -12.602 13.094 -8.641 1 35.56 9 GLN B O 1
ATOM 2749 N N . ASP B 1 10 ? -13.977 12.516 -9.805 1 43 10 ASP B N 1
ATOM 2750 C CA . ASP B 1 10 ? -13.891 11.062 -9.742 1 43 10 ASP B CA 1
ATOM 2751 C C . ASP B 1 10 ? -12.523 10.57 -10.219 1 43 10 ASP B C 1
ATOM 2753 O O . ASP B 1 10 ? -12.273 10.508 -11.422 1 43 10 ASP B O 1
ATOM 2757 N N . ILE B 1 11 ? -11.438 11.07 -9.711 1 54.38 11 ILE B N 1
ATOM 2758 C CA . ILE B 1 11 ? -10.203 10.461 -10.18 1 54.38 11 ILE B CA 1
ATOM 2759 C C . ILE B 1 11 ? -10.438 8.984 -10.492 1 54.38 11 ILE B C 1
ATOM 2761 O O . ILE B 1 11 ? -10.742 8.195 -9.594 1 54.38 11 ILE B O 1
ATOM 2765 N N . GLN B 1 12 ? -10.906 8.719 -11.68 1 73.19 12 GLN B N 1
ATOM 2766 C CA . GLN B 1 12 ? -11.242 7.391 -12.203 1 73.19 12 GLN B CA 1
ATOM 2767 C C . GLN B 1 12 ? -10.07 6.426 -12.031 1 73.19 12 GLN B C 1
ATOM 2769 O O . GLN B 1 12 ? -8.938 6.75 -12.383 1 73.19 12 GLN B O 1
ATOM 2774 N N . ALA B 1 13 ? -10.156 5.438 -11.211 1 90.88 13 ALA B N 1
ATOM 2775 C CA . ALA B 1 13 ? -9.195 4.344 -11.039 1 90.88 13 ALA B CA 1
ATOM 2776 C C . ALA B 1 13 ? -8.688 3.848 -12.391 1 90.88 13 ALA B C 1
ATOM 2778 O O . ALA B 1 13 ? -9.438 3.795 -13.359 1 90.88 13 ALA B O 1
ATOM 2779 N N . PRO B 1 14 ? -7.359 3.592 -12.539 1 96.81 14 PRO B N 1
ATOM 2780 C CA . PRO B 1 14 ? -6.844 3 -13.773 1 96.81 14 PRO B CA 1
ATOM 2781 C C . PRO B 1 14 ? -7.582 1.724 -14.172 1 96.81 14 PRO B C 1
ATOM 2783 O O . PRO B 1 14 ? -8.188 1.067 -13.32 1 96.81 14 PRO B O 1
ATOM 2786 N N . LEU B 1 15 ? -7.566 1.484 -15.422 1 98.19 15 LEU B N 1
ATOM 2787 C CA . LEU B 1 15 ? -8.18 0.24 -15.867 1 98.19 15 LEU B CA 1
ATOM 2788 C C . LEU B 1 15 ? -7.383 -0.966 -15.383 1 98.19 15 LEU B C 1
ATOM 2790 O O . LEU B 1 15 ? -7.953 -1.906 -14.82 1 98.19 15 LEU B O 1
ATOM 2794 N N . VA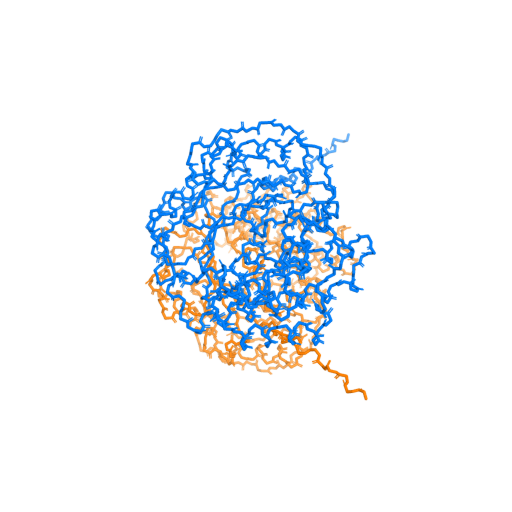L B 1 16 ? -6.051 -0.907 -15.617 1 98.75 16 VAL B N 1
ATOM 2795 C CA . VAL B 1 16 ? -5.23 -2.061 -15.258 1 98.75 16 VAL B CA 1
ATOM 2796 C C . VAL B 1 16 ? -4.027 -1.604 -14.438 1 98.75 16 VAL B C 1
ATOM 2798 O O . VAL B 1 16 ? -3.354 -0.635 -14.797 1 98.75 16 VAL B O 1
ATOM 2801 N N . SER B 1 17 ? -3.812 -2.193 -13.305 1 98.81 17 SER B N 1
ATOM 2802 C CA . SER B 1 17 ? -2.533 -2.135 -12.609 1 98.81 17 SER B CA 1
ATOM 2803 C C . SER B 1 17 ? -1.626 -3.291 -13.023 1 98.81 17 SER B C 1
ATOM 2805 O O . SER B 1 17 ? -1.978 -4.457 -12.836 1 98.81 17 SER B O 1
ATOM 2807 N N . PHE B 1 18 ? -0.52 -2.967 -13.609 1 98.88 18 PHE B N 1
ATOM 2808 C CA . PHE B 1 18 ? 0.52 -3.945 -13.914 1 98.88 18 PHE B CA 1
ATOM 2809 C C . PHE B 1 18 ? 1.523 -4.039 -12.773 1 98.88 18 PHE B C 1
ATOM 2811 O O . PHE B 1 18 ? 2.221 -3.068 -12.469 1 98.88 18 PHE B O 1
ATOM 2818 N N . ILE B 1 19 ? 1.603 -5.168 -12.102 1 98.88 19 ILE B N 1
ATOM 2819 C CA . ILE B 1 19 ? 2.539 -5.383 -11.008 1 98.88 19 ILE B CA 1
ATOM 2820 C C . ILE B 1 19 ? 3.754 -6.16 -11.508 1 98.88 19 ILE B C 1
ATOM 2822 O O . ILE B 1 19 ? 3.652 -7.352 -11.812 1 98.88 19 ILE B O 1
ATOM 2826 N N . ILE B 1 20 ? 4.84 -5.488 -11.578 1 98.75 20 ILE B N 1
ATOM 2827 C CA . ILE B 1 20 ? 6.098 -6.074 -12.031 1 98.75 20 ILE B CA 1
ATOM 2828 C C . ILE B 1 20 ? 6.984 -6.379 -10.828 1 98.75 20 ILE B C 1
ATOM 2830 O O . ILE B 1 20 ? 7.238 -5.504 -9.992 1 98.75 20 ILE B O 1
ATOM 2834 N N . THR B 1 21 ? 7.41 -7.551 -10.688 1 98.25 21 THR B N 1
ATOM 2835 C CA . THR B 1 21 ? 8.344 -7.895 -9.625 1 98.25 21 THR B CA 1
ATOM 2836 C C . THR B 1 21 ? 9.766 -8.008 -10.172 1 98.25 21 THR B C 1
ATOM 2838 O O . THR B 1 21 ? 9.969 -8.414 -11.32 1 98.25 21 THR B O 1
ATOM 2841 N N . THR B 1 22 ? 10.727 -7.621 -9.375 1 97.56 22 THR B N 1
ATOM 2842 C CA . THR B 1 22 ? 12.117 -7.691 -9.797 1 97.56 22 THR B CA 1
ATOM 2843 C C . THR B 1 22 ? 13.039 -7.977 -8.617 1 97.56 22 THR B C 1
ATOM 2845 O O . THR B 1 22 ? 12.695 -7.66 -7.473 1 97.56 22 THR B O 1
ATOM 2848 N N . TYR B 1 23 ? 14.156 -8.617 -8.82 1 97.06 23 TYR B N 1
ATOM 2849 C CA . TYR B 1 23 ? 15.234 -8.906 -7.883 1 97.06 23 TYR B CA 1
ATOM 2850 C C . TYR B 1 23 ? 16.547 -9.133 -8.617 1 97.06 23 TYR B C 1
ATOM 2852 O O . TYR B 1 23 ? 16.75 -10.188 -9.227 1 97.06 23 TYR B O 1
ATOM 2860 N N . ASN B 1 24 ? 17.406 -8.203 -8.508 1 96.12 24 ASN B N 1
ATOM 2861 C CA . ASN B 1 24 ? 18.75 -8.281 -9.086 1 96.12 24 ASN B CA 1
ATOM 2862 C C . ASN B 1 24 ? 18.688 -8.656 -10.562 1 96.12 24 ASN B C 1
ATOM 2864 O O . ASN B 1 24 ? 19.469 -9.5 -11.023 1 96.12 24 ASN B O 1
ATOM 2868 N N . LEU B 1 25 ? 17.781 -8.062 -11.305 1 95.5 25 LEU B N 1
ATOM 2869 C CA . LEU B 1 25 ? 17.656 -8.289 -12.742 1 95.5 25 LEU B CA 1
ATOM 2870 C C . LEU B 1 25 ? 18.469 -7.258 -13.523 1 95.5 25 LEU B C 1
ATOM 2872 O O . LEU B 1 25 ? 18.562 -6.098 -13.125 1 95.5 25 LEU B O 1
ATOM 2876 N N . PRO B 1 26 ? 19.031 -7.73 -14.68 1 95.19 26 PRO B N 1
ATOM 2877 C CA . PRO B 1 26 ? 19.625 -6.738 -15.57 1 95.19 26 PRO B CA 1
ATOM 2878 C C . PRO B 1 26 ? 18.641 -5.664 -16.016 1 95.19 26 PRO B C 1
ATOM 2880 O O . PRO B 1 26 ? 17.469 -5.961 -16.25 1 95.19 26 PRO B O 1
ATOM 2883 N N . ILE B 1 27 ? 19.141 -4.484 -16.125 1 96.25 27 ILE B N 1
ATOM 2884 C CA . ILE B 1 27 ? 18.312 -3.307 -16.391 1 96.25 27 ILE B CA 1
ATOM 2885 C C . ILE B 1 27 ? 17.594 -3.461 -17.719 1 96.25 27 ILE B C 1
ATOM 2887 O O . ILE B 1 27 ? 16.453 -3.02 -17.875 1 96.25 27 ILE B O 1
ATOM 2891 N N . GLN B 1 28 ? 18.234 -4.086 -18.641 1 96.31 28 GLN B N 1
ATOM 2892 C CA . GLN B 1 28 ? 17.672 -4.227 -19.984 1 96.31 28 GLN B CA 1
ATOM 2893 C C . GLN B 1 28 ? 16.375 -5.027 -19.953 1 96.31 28 GLN B C 1
ATOM 2895 O O . GLN B 1 28 ? 15.438 -4.742 -20.703 1 96.31 28 GLN B O 1
ATOM 2900 N N . TYR B 1 29 ? 16.281 -6.027 -19.109 1 96.19 29 TYR B N 1
ATOM 2901 C CA . TYR B 1 29 ? 15.062 -6.812 -18.969 1 96.19 29 TYR B CA 1
ATOM 2902 C C . TYR B 1 29 ? 13.922 -5.957 -18.438 1 96.19 29 TYR B C 1
ATOM 2904 O O . TYR B 1 29 ? 12.797 -6.023 -18.938 1 96.19 29 TYR B O 1
ATOM 2912 N N . LEU B 1 30 ? 14.25 -5.145 -17.469 1 97.19 30 LEU B N 1
ATOM 2913 C CA . LEU B 1 30 ? 13.242 -4.266 -16.891 1 97.19 30 LEU B CA 1
ATOM 2914 C C . LEU B 1 30 ? 12.727 -3.271 -17.938 1 97.19 30 LEU B C 1
ATOM 2916 O O . LEU B 1 30 ? 11.523 -3.016 -18.016 1 97.19 30 LEU B O 1
ATOM 2920 N N . LYS B 1 31 ? 13.648 -2.717 -18.719 1 97.81 31 LYS B N 1
ATOM 2921 C CA . LYS B 1 31 ? 13.258 -1.78 -19.766 1 97.81 31 LYS B CA 1
ATOM 2922 C C . LYS B 1 31 ? 12.305 -2.436 -20.75 1 97.81 31 LYS B C 1
ATOM 2924 O O . LYS B 1 31 ? 11.266 -1.866 -21.094 1 97.81 31 LYS B O 1
ATOM 2929 N N . GLU B 1 32 ? 12.656 -3.635 -21.172 1 97.25 32 GLU B N 1
ATOM 2930 C CA . GLU B 1 32 ? 11.82 -4.363 -22.125 1 97.25 32 GLU B CA 1
ATOM 2931 C C . GLU B 1 32 ? 10.438 -4.641 -21.547 1 97.25 32 GLU B C 1
ATOM 2933 O O . GLU B 1 32 ? 9.422 -4.48 -22.219 1 97.25 32 GLU B O 1
ATOM 2938 N N . CYS B 1 33 ? 10.43 -5.059 -20.312 1 98 33 CYS B N 1
ATOM 2939 C CA . CYS B 1 33 ? 9.18 -5.359 -19.625 1 98 33 CYS B CA 1
ATOM 2940 C C . CYS B 1 33 ? 8.289 -4.125 -19.547 1 98 33 CYS B C 1
ATOM 2942 O O . CYS B 1 33 ? 7.141 -4.16 -20 1 98 33 CYS B O 1
ATOM 2944 N N . ILE B 1 34 ? 8.82 -2.979 -19.062 1 98.38 34 ILE B N 1
ATOM 2945 C CA . ILE B 1 34 ? 8.062 -1.746 -18.891 1 98.38 34 ILE B CA 1
ATOM 2946 C C . ILE B 1 34 ? 7.613 -1.22 -20.25 1 98.38 34 ILE B C 1
ATOM 2948 O O . ILE B 1 34 ? 6.465 -0.807 -20.422 1 98.38 34 ILE B O 1
ATOM 2952 N N . ASP B 1 35 ? 8.5 -1.267 -21.234 1 98.38 35 ASP B N 1
ATOM 2953 C CA . ASP B 1 35 ? 8.172 -0.797 -22.578 1 98.38 35 ASP B CA 1
ATOM 2954 C C . ASP B 1 35 ? 7 -1.584 -23.172 1 98.38 35 ASP B C 1
ATOM 2956 O O . ASP B 1 35 ? 6.156 -1.021 -23.875 1 98.38 35 ASP B O 1
ATOM 2960 N N . SER B 1 36 ? 6.957 -2.916 -22.922 1 98.12 36 SER B N 1
ATOM 2961 C CA . SER B 1 36 ? 5.883 -3.748 -23.453 1 98.12 36 SER B CA 1
ATOM 2962 C C . SER B 1 36 ? 4.523 -3.291 -22.938 1 98.12 36 SER B C 1
ATOM 2964 O O . SER B 1 36 ? 3.51 -3.441 -23.609 1 98.12 36 SER B O 1
ATOM 2966 N N . ILE B 1 37 ? 4.477 -2.723 -21.75 1 98.56 37 ILE B N 1
ATOM 2967 C CA . ILE B 1 37 ? 3.244 -2.221 -21.156 1 98.56 37 ILE B CA 1
ATOM 2968 C C . ILE B 1 37 ? 2.928 -0.834 -21.703 1 98.56 37 ILE B C 1
ATOM 2970 O O . ILE B 1 37 ? 1.779 -0.543 -22.047 1 98.56 37 ILE B O 1
ATOM 2974 N N . LEU B 1 38 ? 3.951 0.005 -21.828 1 98.06 38 LEU B N 1
ATOM 2975 C CA . LEU B 1 38 ? 3.779 1.375 -22.297 1 98.06 38 LEU B CA 1
ATOM 2976 C C . LEU B 1 38 ? 3.309 1.397 -23.75 1 98.06 38 LEU B C 1
ATOM 2978 O O . LEU B 1 38 ? 2.693 2.369 -24.188 1 98.06 38 LEU B O 1
ATOM 2982 N N . GLN B 1 39 ? 3.541 0.342 -24.469 1 97.31 39 GLN B N 1
ATOM 2983 C CA . GLN B 1 39 ? 3.201 0.281 -25.875 1 97.31 39 GLN B CA 1
ATOM 2984 C C . GLN B 1 39 ? 1.753 -0.159 -26.078 1 97.31 39 GLN B C 1
ATOM 2986 O O . GLN B 1 39 ? 1.225 -0.086 -27.188 1 97.31 39 GLN B O 1
ATOM 2991 N N . LEU B 1 40 ? 1.136 -0.623 -25.047 1 97.94 40 LEU B N 1
ATOM 2992 C CA . LEU B 1 40 ? -0.26 -1.032 -25.156 1 97.94 40 LEU B CA 1
ATOM 2993 C C . LEU B 1 40 ? -1.154 0.162 -25.484 1 97.94 40 LEU B C 1
ATOM 2995 O O . LEU B 1 40 ? -0.74 1.312 -25.312 1 97.94 40 LEU B O 1
ATOM 2999 N N . SER B 1 41 ? -2.34 -0.087 -25.859 1 97.31 41 SER B N 1
ATOM 3000 C CA . SER B 1 41 ? -3.277 0.953 -26.266 1 97.31 41 SER B CA 1
ATOM 3001 C C . SER B 1 41 ? -3.848 1.692 -25.062 1 97.31 41 SER B C 1
ATOM 3003 O O . SER B 1 41 ? -4.66 2.605 -25.219 1 97.31 41 SER B O 1
ATOM 3005 N N . LEU B 1 42 ? -3.391 1.419 -23.891 1 97.19 42 LEU B N 1
ATOM 3006 C CA . LEU B 1 42 ? -3.844 2.088 -22.688 1 97.19 42 LEU B CA 1
ATOM 3007 C C . LEU B 1 42 ? -3.213 3.471 -22.562 1 97.19 42 LEU B C 1
ATOM 3009 O O . LEU B 1 42 ? -1.992 3.613 -22.656 1 97.19 42 LEU B O 1
ATOM 3013 N N . ASN B 1 43 ? -4.016 4.453 -22.312 1 95 43 ASN B N 1
ATOM 3014 C CA . ASN B 1 43 ? -3.447 5.773 -22.062 1 95 43 ASN B CA 1
ATOM 3015 C C . ASN B 1 43 ? -2.908 5.891 -20.641 1 95 43 ASN B C 1
ATOM 3017 O O . ASN B 1 43 ? -3.01 4.949 -19.844 1 95 43 ASN B O 1
ATOM 3021 N N . ALA B 1 44 ? -2.375 7.027 -20.312 1 93.44 44 ALA B N 1
ATOM 3022 C CA . ALA B 1 44 ? -1.661 7.219 -19.062 1 93.44 44 ALA B CA 1
ATOM 3023 C C . ALA B 1 44 ? -2.607 7.09 -17.875 1 93.44 44 ALA B C 1
ATOM 3025 O O . ALA B 1 44 ? -2.205 6.637 -16.797 1 93.44 44 ALA B O 1
ATOM 3026 N N . LYS B 1 45 ? -3.842 7.387 -18.047 1 94.5 45 LYS B N 1
ATOM 3027 C CA . LYS B 1 45 ? -4.812 7.34 -16.953 1 94.5 45 LYS B CA 1
ATOM 3028 C C . LYS B 1 45 ? -5.398 5.941 -16.797 1 94.5 45 LYS B C 1
ATOM 3030 O O . LYS B 1 45 ? -6.016 5.629 -15.781 1 94.5 45 LYS B O 1
ATOM 3035 N N . GLU B 1 46 ? -5.215 5.082 -17.812 1 97.19 46 GLU B N 1
ATOM 3036 C CA . GLU B 1 46 ? -5.805 3.744 -17.828 1 97.19 46 GLU B CA 1
ATOM 3037 C C . GLU B 1 46 ? -4.824 2.707 -17.281 1 97.19 46 GLU B C 1
ATOM 3039 O O . GLU B 1 46 ? -5.215 1.581 -16.969 1 97.19 46 GLU B O 1
ATOM 3044 N N . ARG B 1 47 ? -3.58 3.119 -17.234 1 97.12 47 ARG B N 1
ATOM 3045 C CA . ARG B 1 47 ? -2.557 2.158 -16.828 1 97.12 47 ARG B CA 1
ATOM 3046 C C . ARG B 1 47 ? -1.832 2.621 -15.57 1 97.12 47 ARG B C 1
ATOM 3048 O O . ARG B 1 47 ? -1.577 3.814 -15.398 1 97.12 47 ARG B O 1
ATOM 3055 N N . GLU B 1 48 ? -1.634 1.771 -14.711 1 98.31 48 GLU B N 1
ATOM 3056 C CA . GLU B 1 48 ? -0.771 1.917 -13.539 1 98.31 48 GLU B CA 1
ATOM 3057 C C . GLU B 1 48 ? 0.321 0.851 -13.523 1 98.31 48 GLU B C 1
ATOM 3059 O O . GLU B 1 48 ? 0.032 -0.343 -13.625 1 98.31 48 GLU B O 1
ATOM 3064 N N . ILE B 1 49 ? 1.599 1.269 -13.539 1 98.69 49 ILE B N 1
ATOM 3065 C CA . ILE B 1 49 ? 2.711 0.327 -13.492 1 98.69 49 ILE B CA 1
ATOM 3066 C C . ILE B 1 49 ? 3.375 0.379 -12.117 1 98.69 49 ILE B C 1
ATOM 3068 O O . ILE B 1 49 ? 3.881 1.425 -11.711 1 98.69 49 ILE B O 1
ATOM 3072 N N . ILE B 1 50 ? 3.322 -0.687 -11.422 1 98.69 50 ILE B N 1
ATOM 3073 C CA . ILE B 1 50 ? 3.936 -0.822 -10.109 1 98.69 50 ILE B CA 1
ATOM 3074 C C . ILE B 1 50 ? 5.129 -1.77 -10.188 1 98.69 50 ILE B C 1
ATOM 3076 O O . ILE B 1 50 ? 4.969 -2.961 -10.469 1 98.69 50 ILE B O 1
ATOM 3080 N N . LEU B 1 51 ? 6.332 -1.255 -10.016 1 98.62 51 LEU B N 1
ATOM 3081 C CA . LEU B 1 51 ? 7.559 -2.047 -9.984 1 98.62 51 LEU B CA 1
ATOM 3082 C C . LEU B 1 51 ? 7.953 -2.367 -8.539 1 98.62 51 LEU B C 1
ATOM 3084 O O . LEU B 1 51 ? 8.328 -1.472 -7.781 1 98.62 51 LEU B O 1
ATOM 3088 N N . VAL B 1 52 ? 7.824 -3.594 -8.148 1 98.62 52 VAL B N 1
ATOM 3089 C CA . VAL B 1 52 ? 8.156 -4.023 -6.797 1 98.62 52 VAL B CA 1
ATOM 3090 C C . VAL B 1 52 ? 9.508 -4.742 -6.797 1 98.62 52 VAL B C 1
ATOM 3092 O O . VAL B 1 52 ? 9.648 -5.801 -7.414 1 98.62 52 VAL B O 1
ATOM 3095 N N . ASP B 1 53 ? 10.484 -4.211 -6.105 1 98.25 53 ASP B N 1
ATOM 3096 C CA . ASP B 1 53 ? 11.844 -4.723 -5.988 1 98.25 53 ASP B CA 1
ATOM 3097 C C . ASP B 1 53 ? 12.023 -5.496 -4.684 1 98.25 53 ASP B C 1
ATOM 3099 O O . ASP B 1 53 ? 12.023 -4.906 -3.6 1 98.25 53 ASP B O 1
ATOM 3103 N N . ASP B 1 54 ? 12.219 -6.801 -4.832 1 97.38 54 ASP B N 1
ATOM 3104 C CA . ASP B 1 54 ? 12.336 -7.684 -3.678 1 97.38 54 ASP B CA 1
ATOM 3105 C C . ASP B 1 54 ? 13.742 -7.629 -3.086 1 97.38 54 ASP B C 1
ATOM 3107 O O . ASP B 1 54 ? 14.375 -8.664 -2.867 1 97.38 54 ASP B O 1
ATOM 3111 N N . GLY B 1 55 ? 14.242 -6.445 -2.963 1 96.88 55 GLY B N 1
ATOM 3112 C CA . GLY B 1 55 ? 15.477 -6.242 -2.217 1 96.88 55 GLY B CA 1
ATOM 3113 C C . GLY B 1 55 ? 16.719 -6.406 -3.064 1 96.88 55 GLY B C 1
ATOM 3114 O O . GLY B 1 55 ? 17.672 -7.086 -2.664 1 96.88 55 GLY B O 1
ATOM 3115 N N . SER B 1 56 ? 16.719 -5.891 -4.344 1 95.81 56 SER B N 1
ATOM 3116 C CA . SER B 1 56 ? 17.922 -5.895 -5.172 1 95.81 56 SER B CA 1
ATOM 3117 C C . SER B 1 56 ? 19.078 -5.168 -4.484 1 95.81 56 SER B C 1
ATOM 3119 O O . SER B 1 56 ? 18.859 -4.223 -3.727 1 95.81 56 SER B O 1
ATOM 3121 N N . ASP B 1 57 ? 20.328 -5.562 -4.754 1 93.62 57 ASP B N 1
ATOM 3122 C CA . ASP B 1 57 ? 21.516 -4.965 -4.168 1 93.62 57 ASP B CA 1
ATOM 3123 C C . ASP B 1 57 ? 21.688 -3.512 -4.609 1 93.62 57 ASP B C 1
ATOM 3125 O O . ASP B 1 57 ? 22.078 -2.656 -3.816 1 93.62 57 ASP B O 1
ATOM 3129 N N . ILE B 1 58 ? 21.406 -3.297 -5.891 1 92.81 58 ILE B N 1
ATOM 3130 C CA . ILE B 1 58 ? 21.5 -1.956 -6.461 1 92.81 58 ILE B CA 1
ATOM 3131 C C . ILE B 1 58 ? 20.125 -1.515 -6.953 1 92.81 58 ILE B C 1
ATOM 3133 O O . ILE B 1 58 ? 19.453 -2.252 -7.68 1 92.81 58 ILE B O 1
ATOM 3137 N N . CYS B 1 59 ? 19.688 -0.378 -6.48 1 92.5 59 CYS B N 1
ATOM 3138 C CA . CYS B 1 59 ? 18.422 0.172 -6.953 1 92.5 59 CYS B CA 1
ATOM 3139 C C . CYS B 1 59 ? 18.5 0.522 -8.43 1 92.5 59 CYS B C 1
ATOM 3141 O O . CYS B 1 59 ? 19.391 1.253 -8.859 1 92.5 59 CYS B O 1
ATOM 3143 N N . PRO B 1 60 ? 17.562 0.087 -9.164 1 93.88 60 PRO B N 1
ATOM 3144 C CA . PRO B 1 60 ? 17.641 0.295 -10.617 1 93.88 60 PRO B CA 1
ATOM 3145 C C . PRO B 1 60 ? 17.125 1.669 -11.039 1 93.88 60 PRO B C 1
ATOM 3147 O O . PRO B 1 60 ? 17.297 2.066 -12.195 1 93.88 60 PRO B O 1
ATOM 3150 N N . LEU B 1 61 ? 16.531 2.486 -10.25 1 93.75 61 LEU B N 1
ATOM 3151 C CA . LEU B 1 61 ? 15.758 3.662 -10.633 1 93.75 61 LEU B CA 1
ATOM 3152 C C . LEU B 1 61 ? 16.656 4.707 -11.289 1 93.75 61 LEU B C 1
ATOM 3154 O O . LEU B 1 61 ? 16.219 5.41 -12.211 1 93.75 61 LEU B O 1
ATOM 3158 N N . ASN B 1 62 ? 17.828 4.848 -10.773 1 92.44 62 ASN B N 1
ATOM 3159 C CA . ASN B 1 62 ? 18.719 5.871 -11.312 1 92.44 62 ASN B CA 1
ATOM 3160 C C . ASN B 1 62 ? 19.125 5.559 -12.75 1 92.44 62 ASN B C 1
ATOM 3162 O O . ASN B 1 62 ? 19.609 6.441 -13.469 1 92.44 62 ASN B O 1
ATOM 3166 N N . ASP B 1 63 ? 18.922 4.309 -13.172 1 92.94 63 ASP B N 1
ATOM 3167 C CA . ASP B 1 63 ? 19.203 3.891 -14.547 1 92.94 63 ASP B CA 1
ATOM 3168 C C . ASP B 1 63 ? 17.938 3.881 -15.391 1 92.94 63 ASP B C 1
ATOM 3170 O O . ASP B 1 63 ? 17.969 3.502 -16.562 1 92.94 63 ASP B O 1
ATOM 3174 N N . LEU B 1 64 ? 16.812 4.273 -14.82 1 94.06 64 LEU B N 1
ATOM 3175 C CA . LEU B 1 64 ? 15.531 4.25 -15.508 1 94.06 64 LEU B CA 1
ATOM 3176 C C . LEU B 1 64 ? 14.867 5.621 -15.461 1 94.06 6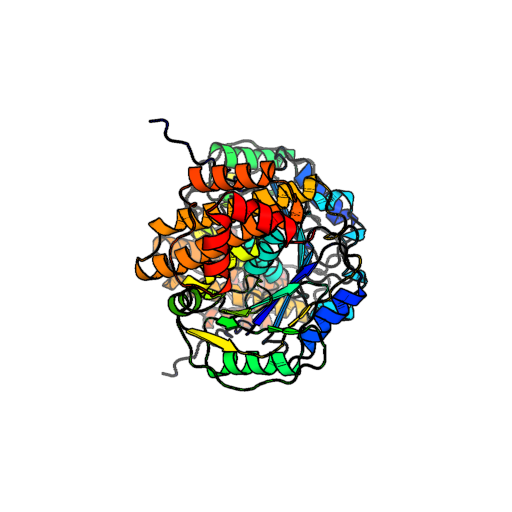4 LEU B C 1
ATOM 3178 O O . LEU B 1 64 ? 13.68 5.73 -15.133 1 94.06 64 LEU B O 1
ATOM 3182 N N . PRO B 1 65 ? 15.586 6.688 -15.75 1 93 65 PRO B N 1
ATOM 3183 C CA . PRO B 1 65 ? 15 8.016 -15.57 1 93 65 PRO B CA 1
ATOM 3184 C C . PRO B 1 65 ? 13.781 8.25 -16.469 1 93 65 PRO B C 1
ATOM 3186 O O . PRO B 1 65 ? 12.82 8.906 -16.047 1 93 65 PRO B O 1
ATOM 3189 N N . GLU B 1 66 ? 13.781 7.73 -17.688 1 94.12 66 GLU B N 1
ATOM 3190 C CA . GLU B 1 66 ? 12.711 7.969 -18.656 1 94.12 66 GLU B CA 1
ATOM 3191 C C . GLU B 1 66 ? 11.414 7.281 -18.219 1 94.12 66 GLU B C 1
ATOM 3193 O O . GLU B 1 66 ? 10.344 7.59 -18.734 1 94.12 66 GLU B O 1
ATOM 3198 N N . TYR B 1 67 ? 11.516 6.363 -17.297 1 95.38 67 TYR B N 1
ATOM 3199 C CA . TYR B 1 67 ? 10.344 5.574 -16.906 1 95.38 67 TYR B CA 1
ATOM 3200 C C . TYR B 1 67 ? 9.75 6.09 -15.609 1 95.38 67 TYR B C 1
ATOM 3202 O O . TYR B 1 67 ? 8.641 5.699 -15.227 1 95.38 67 TYR B O 1
ATOM 3210 N N . LEU B 1 68 ? 10.445 7.004 -14.891 1 94.06 68 LEU B N 1
ATOM 3211 C CA . LEU B 1 68 ? 10.125 7.379 -13.523 1 94.06 68 LEU B CA 1
ATOM 3212 C C . LEU B 1 68 ? 8.727 7.984 -13.438 1 94.06 68 LEU B C 1
ATOM 3214 O O . LEU B 1 68 ? 8.008 7.77 -12.453 1 94.06 68 LEU B O 1
ATOM 3218 N N . VAL B 1 69 ? 8.266 8.664 -14.445 1 93.56 69 VAL B N 1
ATOM 3219 C CA . VAL B 1 69 ? 6.973 9.336 -14.422 1 93.56 69 VAL B CA 1
ATOM 3220 C C . VAL B 1 69 ? 5.855 8.312 -14.648 1 93.56 69 VAL B C 1
ATOM 3222 O O . VAL B 1 69 ? 4.688 8.594 -14.375 1 93.56 69 VAL B O 1
ATOM 3225 N N . HIS B 1 70 ? 6.25 7.086 -15.102 1 95.19 70 HIS B N 1
ATOM 3226 C CA . HIS B 1 70 ? 5.246 6.102 -15.492 1 95.19 70 HIS B CA 1
ATOM 3227 C C . HIS B 1 70 ? 5.07 5.035 -14.422 1 95.19 70 HIS B C 1
ATOM 3229 O O . HIS B 1 70 ? 4.129 4.242 -14.477 1 95.19 70 HIS B O 1
ATOM 3235 N N . ILE B 1 71 ? 6.023 5.047 -13.43 1 96.94 71 ILE B N 1
ATOM 3236 C CA . ILE B 1 71 ? 6 3.871 -12.562 1 96.94 71 ILE B CA 1
ATOM 3237 C C . ILE B 1 71 ? 5.914 4.309 -11.102 1 96.94 71 ILE B C 1
ATOM 3239 O O . ILE B 1 71 ? 6.379 5.391 -10.742 1 96.94 71 ILE B O 1
ATOM 3243 N N . ILE B 1 72 ? 5.234 3.562 -10.305 1 97.81 72 ILE B N 1
ATOM 3244 C CA . ILE B 1 72 ? 5.379 3.537 -8.859 1 97.81 72 ILE B CA 1
ATOM 3245 C C . ILE B 1 72 ? 6.371 2.445 -8.461 1 97.81 72 ILE B C 1
ATOM 3247 O O . ILE B 1 72 ? 6.246 1.297 -8.891 1 97.81 72 ILE B O 1
ATOM 3251 N N . TYR B 1 73 ? 7.426 2.818 -7.766 1 98 73 TYR B N 1
ATOM 3252 C CA . TYR B 1 73 ? 8.477 1.887 -7.367 1 98 73 TYR B CA 1
ATOM 3253 C C . TYR B 1 73 ? 8.398 1.584 -5.875 1 98 73 TYR B C 1
ATOM 3255 O O . TYR B 1 73 ? 8.281 2.498 -5.059 1 98 73 TYR B O 1
ATOM 3263 N N . LEU B 1 74 ? 8.398 0.326 -5.52 1 98.38 74 LEU B N 1
ATOM 3264 C CA . LEU B 1 74 ? 8.445 -0.11 -4.129 1 98.38 74 LEU B CA 1
ATOM 3265 C C . LEU B 1 74 ? 9.594 -1.097 -3.906 1 98.38 74 LEU B C 1
ATOM 3267 O O . LEU B 1 74 ? 9.719 -2.078 -4.641 1 98.38 74 LEU B O 1
ATOM 3271 N N . ARG B 1 75 ? 10.469 -0.839 -2.967 1 97.94 75 ARG B N 1
ATOM 3272 C CA . ARG B 1 75 ? 11.531 -1.767 -2.582 1 97.94 75 ARG B CA 1
ATOM 3273 C C . ARG B 1 75 ? 11.352 -2.232 -1.142 1 97.94 75 ARG B C 1
ATOM 3275 O O . ARG B 1 75 ? 11.172 -1.415 -0.237 1 97.94 75 ARG B O 1
ATOM 3282 N N . GLN B 1 76 ? 11.336 -3.484 -0.934 1 95.44 76 GLN B N 1
ATOM 3283 C CA . GLN B 1 76 ? 11.352 -4.102 0.389 1 95.44 76 GLN B CA 1
ATOM 3284 C C . GLN B 1 76 ? 12.555 -5.023 0.553 1 95.44 76 GLN B C 1
ATOM 3286 O O . GLN B 1 76 ? 13.219 -5.367 -0.427 1 95.44 76 GLN B O 1
ATOM 3291 N N . ALA B 1 77 ? 12.906 -5.359 1.807 1 94.12 77 ALA B N 1
ATOM 3292 C CA . ALA B 1 77 ? 13.93 -6.379 2.02 1 94.12 77 ALA B CA 1
ATOM 3293 C C . ALA B 1 77 ? 13.531 -7.699 1.367 1 94.12 77 ALA B C 1
ATOM 3295 O O . ALA B 1 77 ? 12.344 -7.996 1.219 1 94.12 77 ALA B O 1
ATOM 3296 N N . ASN B 1 78 ? 14.492 -8.461 0.983 1 94.06 78 ASN B N 1
ATOM 3297 C CA . ASN B 1 78 ? 14.227 -9.719 0.293 1 94.06 78 ASN B CA 1
ATOM 3298 C C . ASN B 1 78 ? 13.414 -10.68 1.161 1 94.06 78 ASN B C 1
ATOM 3300 O O . ASN B 1 78 ? 13.875 -11.109 2.219 1 94.06 78 ASN B O 1
ATOM 3304 N N . GLN B 1 79 ? 12.195 -10.875 0.736 1 93.69 79 GLN B N 1
ATOM 3305 C CA . GLN B 1 79 ? 11.305 -11.789 1.454 1 93.69 79 GLN B CA 1
ATOM 3306 C C . GLN B 1 79 ? 10.602 -12.742 0.493 1 93.69 79 GLN B C 1
ATOM 3308 O O . GLN B 1 79 ? 9.688 -13.461 0.89 1 93.69 79 GLN B O 1
ATOM 3313 N N . GLY B 1 80 ? 10.953 -12.688 -0.795 1 94.81 80 GLY B N 1
ATOM 3314 C CA . GLY B 1 80 ? 10.383 -13.578 -1.789 1 94.81 80 GLY B CA 1
ATOM 3315 C C . GLY B 1 80 ? 9.312 -12.922 -2.639 1 94.81 80 GLY B C 1
ATOM 3316 O O . GLY B 1 80 ? 8.781 -11.875 -2.273 1 94.81 80 GLY B O 1
ATOM 3317 N N . VAL B 1 81 ? 8.977 -13.602 -3.693 1 95.44 81 VAL B N 1
ATOM 3318 C CA . VAL B 1 81 ? 8.086 -13.055 -4.715 1 95.44 81 VAL B CA 1
ATOM 3319 C C . VAL B 1 81 ? 6.672 -12.922 -4.156 1 95.44 81 VAL B C 1
ATOM 3321 O O . VAL B 1 81 ? 5.945 -11.992 -4.508 1 95.44 81 VAL B O 1
ATOM 3324 N N . SER B 1 82 ? 6.285 -13.844 -3.252 1 97.12 82 SER B N 1
ATOM 3325 C CA . SER B 1 82 ? 4.957 -13.789 -2.646 1 97.12 82 SER B CA 1
ATOM 3326 C C . SER B 1 82 ? 4.727 -12.461 -1.93 1 97.12 82 SER B C 1
ATOM 3328 O O . SER B 1 82 ? 3.727 -11.789 -2.172 1 97.12 82 SER B O 1
ATOM 3330 N N . VAL B 1 83 ? 5.684 -12.07 -1.13 1 96.81 83 VAL B N 1
ATOM 3331 C CA . VAL B 1 83 ? 5.578 -10.836 -0.37 1 96.81 83 VAL B CA 1
ATOM 3332 C C . VAL B 1 83 ? 5.613 -9.641 -1.321 1 96.81 83 VAL B C 1
ATOM 3334 O O . VAL B 1 83 ? 4.859 -8.68 -1.149 1 96.81 83 VAL B O 1
ATOM 3337 N N . ALA B 1 84 ? 6.453 -9.664 -2.311 1 97.62 84 ALA B N 1
ATOM 3338 C CA . ALA B 1 84 ? 6.539 -8.609 -3.314 1 97.62 84 ALA B CA 1
ATOM 3339 C C . ALA B 1 84 ? 5.199 -8.406 -4.016 1 97.62 84 ALA B C 1
ATOM 3341 O O . ALA B 1 84 ? 4.727 -7.277 -4.148 1 97.62 84 ALA B O 1
ATOM 3342 N N . ARG B 1 85 ? 4.594 -9.484 -4.453 1 98.38 85 ARG B N 1
ATOM 3343 C CA . ARG B 1 85 ? 3.312 -9.406 -5.152 1 98.38 85 ARG B CA 1
ATOM 3344 C C . ARG B 1 85 ? 2.217 -8.883 -4.227 1 98.38 85 ARG B C 1
ATOM 3346 O O . ARG B 1 85 ? 1.345 -8.125 -4.652 1 98.38 85 ARG B O 1
ATOM 3353 N N . ASN B 1 86 ? 2.271 -9.305 -2.955 1 97.75 86 ASN B N 1
ATOM 3354 C CA . ASN B 1 86 ? 1.301 -8.797 -1.988 1 97.75 86 ASN B CA 1
ATOM 3355 C C . ASN B 1 86 ? 1.396 -7.285 -1.832 1 97.75 86 ASN B C 1
ATOM 3357 O O . ASN B 1 86 ? 0.375 -6.594 -1.796 1 97.75 86 ASN B O 1
ATOM 3361 N N . TYR B 1 87 ? 2.631 -6.777 -1.744 1 97.38 87 TYR B N 1
ATOM 3362 C CA . TYR B 1 87 ? 2.801 -5.332 -1.658 1 97.38 87 TYR B CA 1
ATOM 3363 C C . TYR B 1 87 ? 2.277 -4.645 -2.914 1 97.38 87 TYR B C 1
ATOM 3365 O O . TYR B 1 87 ? 1.642 -3.592 -2.832 1 97.38 87 TYR B O 1
ATOM 3373 N N . GLY B 1 88 ? 2.564 -5.23 -4.074 1 98.25 88 GLY B N 1
ATOM 3374 C CA . GLY B 1 88 ? 2.016 -4.703 -5.312 1 98.25 88 GLY B CA 1
ATOM 3375 C C . GLY B 1 88 ? 0.502 -4.613 -5.305 1 98.25 88 GLY B C 1
ATOM 3376 O O . GLY B 1 88 ? -0.066 -3.586 -5.688 1 98.25 88 GLY B O 1
ATOM 3377 N N . MET B 1 89 ? -0.132 -5.668 -4.836 1 97.81 89 MET B N 1
ATOM 3378 C CA . MET B 1 89 ? -1.591 -5.695 -4.781 1 97.81 89 MET B CA 1
ATOM 3379 C C . MET B 1 89 ? -2.117 -4.66 -3.791 1 97.81 89 MET B C 1
ATOM 3381 O O . MET B 1 89 ? -3.178 -4.07 -4.008 1 97.81 89 MET B O 1
ATOM 3385 N N . MET B 1 90 ? -1.393 -4.434 -2.736 1 95.56 90 MET B N 1
ATOM 3386 C CA . MET B 1 90 ? -1.807 -3.48 -1.711 1 95.56 90 MET B CA 1
ATOM 3387 C C . MET B 1 90 ? -1.89 -2.068 -2.281 1 95.56 90 MET B C 1
ATOM 3389 O O . MET B 1 90 ? -2.809 -1.316 -1.955 1 95.56 90 MET B O 1
ATOM 3393 N N . ILE B 1 91 ? -0.985 -1.713 -3.16 1 95.5 91 ILE B N 1
ATOM 3394 C CA . ILE B 1 91 ? -0.932 -0.316 -3.58 1 95.5 91 ILE B CA 1
ATOM 3395 C C . ILE B 1 91 ? -1.651 -0.151 -4.914 1 95.5 91 ILE B C 1
ATOM 3397 O O . ILE B 1 91 ? -1.908 0.972 -5.355 1 95.5 91 ILE B O 1
ATOM 3401 N N . ALA B 1 92 ? -2.051 -1.287 -5.535 1 97.44 92 ALA B N 1
ATOM 3402 C CA . ALA B 1 92 ? -2.721 -1.239 -6.832 1 97.44 92 ALA B CA 1
ATOM 3403 C C . ALA B 1 92 ? -4.082 -0.556 -6.723 1 97.44 92 ALA B C 1
ATOM 3405 O O . ALA B 1 92 ? -4.836 -0.807 -5.781 1 97.44 92 ALA B O 1
ATOM 3406 N N . LYS B 1 93 ? -4.375 0.298 -7.688 1 96.5 93 LYS B N 1
ATOM 3407 C CA . LYS B 1 93 ? -5.641 1.026 -7.699 1 96.5 93 LYS B CA 1
ATOM 3408 C C . LYS B 1 93 ? -6.465 0.675 -8.938 1 96.5 93 LYS B C 1
ATOM 3410 O O . LYS B 1 93 ? -7.613 1.111 -9.062 1 96.5 93 LYS B O 1
ATOM 3415 N N . GLY B 1 94 ? -5.887 -0.091 -9.867 1 98.06 94 GLY B N 1
ATOM 3416 C CA . GLY B 1 94 ? -6.566 -0.442 -11.102 1 98.06 94 GLY B CA 1
ATOM 3417 C C . GLY B 1 94 ? -7.773 -1.333 -10.891 1 98.06 94 GLY B C 1
ATOM 3418 O O . GLY B 1 94 ? -7.812 -2.119 -9.945 1 98.06 94 GLY B O 1
ATOM 3419 N N . ARG B 1 95 ? -8.695 -1.206 -11.766 1 98.19 95 ARG B N 1
ATOM 3420 C CA . ARG B 1 95 ? -9.852 -2.094 -11.734 1 98.19 95 ARG B CA 1
ATOM 3421 C C . ARG B 1 95 ? -9.438 -3.543 -11.961 1 98.19 95 ARG B C 1
ATOM 3423 O O . ARG B 1 95 ? -10.055 -4.461 -11.422 1 98.19 95 ARG B O 1
ATOM 3430 N N . TYR B 1 96 ? -8.414 -3.75 -12.727 1 98.75 96 TYR B N 1
ATOM 3431 C CA . TYR B 1 96 ? -7.863 -5.07 -13.016 1 98.75 96 TYR B CA 1
ATOM 3432 C C . TYR B 1 96 ? -6.395 -5.141 -12.625 1 98.75 96 TYR B C 1
ATOM 3434 O O . TYR B 1 96 ? -5.715 -4.113 -12.547 1 98.75 96 TYR B O 1
ATOM 3442 N N . ILE B 1 97 ? -5.895 -6.363 -12.406 1 98.88 97 ILE B N 1
ATOM 3443 C CA . ILE B 1 97 ? -4.5 -6.598 -12.047 1 98.88 97 ILE B CA 1
ATOM 3444 C C . ILE B 1 97 ? -3.873 -7.582 -13.031 1 98.88 97 ILE B C 1
ATOM 3446 O O . ILE B 1 97 ? -4.484 -8.594 -13.383 1 98.88 97 ILE B O 1
ATOM 3450 N N . GLN B 1 98 ? -2.768 -7.285 -13.523 1 98.88 98 GLN B N 1
ATOM 3451 C CA . GLN B 1 98 ? -1.891 -8.164 -14.289 1 98.88 98 GLN B CA 1
ATOM 3452 C C . GLN B 1 98 ? -0.512 -8.266 -13.641 1 98.88 98 GLN B C 1
ATOM 3454 O O . GLN B 1 98 ? 0.173 -7.258 -13.461 1 98.88 98 GLN B O 1
ATOM 3459 N N . PHE B 1 99 ? -0.134 -9.469 -13.25 1 98.81 99 PHE B N 1
ATOM 3460 C CA . PHE B 1 99 ? 1.229 -9.703 -12.789 1 98.81 99 PHE B CA 1
ATOM 3461 C C . PHE B 1 99 ? 2.172 -9.914 -13.969 1 98.81 99 PHE B C 1
ATOM 3463 O O . PHE B 1 99 ? 1.814 -10.578 -14.945 1 98.81 99 PHE B O 1
ATOM 3470 N N . VAL B 1 100 ? 3.369 -9.383 -13.898 1 98.5 100 VAL B N 1
ATOM 3471 C CA . VAL B 1 100 ? 4.414 -9.578 -14.898 1 98.5 100 VAL B CA 1
ATOM 3472 C C . VAL B 1 100 ? 5.77 -9.719 -14.203 1 98.5 100 VAL B C 1
ATOM 3474 O O . VAL B 1 100 ? 6.148 -8.875 -13.391 1 98.5 100 VAL B O 1
ATOM 3477 N N . ASP B 1 101 ? 6.473 -10.797 -14.492 1 96.94 101 ASP B N 1
ATOM 3478 C CA . ASP B 1 101 ? 7.844 -10.891 -14 1 96.94 101 ASP B CA 1
ATOM 3479 C C . ASP B 1 101 ? 8.766 -9.938 -14.758 1 96.94 101 ASP B C 1
ATOM 3481 O O . ASP B 1 101 ? 8.648 -9.789 -15.977 1 96.94 101 ASP B O 1
ATOM 3485 N N . GLY B 1 102 ? 9.672 -9.336 -14.094 1 97.44 102 GLY B N 1
ATOM 3486 C CA . GLY B 1 102 ? 10.508 -8.273 -14.641 1 97.44 102 GLY B CA 1
ATOM 3487 C C . GLY B 1 102 ? 11.367 -8.727 -15.805 1 97.44 102 GLY B C 1
ATOM 3488 O O . GLY B 1 102 ? 11.828 -7.91 -16.594 1 97.44 102 GLY B O 1
ATOM 3489 N N . ASP B 1 103 ? 11.648 -10.016 -15.844 1 95.44 103 ASP B N 1
ATOM 3490 C CA . ASP B 1 103 ? 12.484 -10.508 -16.938 1 95.44 103 ASP B CA 1
ATOM 3491 C C . ASP B 1 103 ? 11.641 -10.992 -18.109 1 95.44 103 ASP B C 1
ATOM 3493 O O . ASP B 1 103 ? 12.172 -11.531 -19.078 1 95.44 103 ASP B O 1
ATOM 3497 N N . ASP B 1 104 ? 10.367 -10.844 -18.094 1 96.25 104 ASP B N 1
ATOM 3498 C CA . ASP B 1 104 ? 9.438 -11.195 -19.156 1 96.25 104 ASP B CA 1
ATOM 3499 C C . ASP B 1 104 ? 8.758 -9.953 -19.734 1 96.25 104 ASP B C 1
ATOM 3501 O O . ASP B 1 104 ? 9.172 -8.828 -19.438 1 96.25 104 ASP B O 1
ATOM 3505 N N . TYR B 1 105 ? 7.867 -10.141 -20.656 1 96.88 105 TYR B N 1
ATOM 3506 C CA . TYR B 1 105 ? 7.129 -8.992 -21.188 1 96.88 105 TYR B CA 1
ATOM 3507 C C . TYR B 1 105 ? 5.836 -9.438 -21.859 1 96.88 105 TYR B C 1
ATOM 3509 O O . TYR B 1 105 ? 5.629 -10.633 -22.094 1 96.88 105 TYR B O 1
ATOM 3517 N N . LEU B 1 106 ? 4.953 -8.555 -22.109 1 96.88 106 LEU B N 1
ATOM 3518 C CA . LEU B 1 106 ? 3.672 -8.789 -22.781 1 96.88 106 LEU B CA 1
ATOM 3519 C C . LEU B 1 106 ? 3.805 -8.648 -24.281 1 96.88 106 LEU B C 1
ATOM 3521 O O . LEU B 1 106 ? 4.504 -7.754 -24.766 1 96.88 106 LEU B O 1
ATOM 3525 N N . ILE B 1 107 ? 3.15 -9.492 -24.969 1 95.44 107 ILE B N 1
ATOM 3526 C CA . ILE B 1 107 ? 3.104 -9.398 -26.422 1 95.44 107 ILE B CA 1
ATOM 3527 C C . ILE B 1 107 ? 1.916 -8.539 -26.844 1 95.44 107 ILE B C 1
ATOM 3529 O O . ILE B 1 107 ? 0.763 -8.961 -26.719 1 95.44 107 ILE B O 1
ATOM 3533 N N . GLN B 1 108 ? 2.217 -7.438 -27.391 1 95.12 108 GLN B N 1
ATOM 3534 C CA . GLN B 1 108 ? 1.252 -6.359 -27.562 1 95.12 108 GLN B CA 1
ATOM 3535 C C . GLN B 1 108 ? 0.037 -6.828 -28.359 1 95.12 108 GLN B C 1
ATOM 3537 O O . GLN B 1 108 ? -1.099 -6.711 -27.891 1 95.12 108 GLN B O 1
ATOM 3542 N N . SER B 1 109 ? 0.214 -7.387 -29.547 1 91.75 109 SER B N 1
ATOM 3543 C CA . SER B 1 109 ? -0.888 -7.734 -30.438 1 91.75 109 SER B CA 1
ATOM 3544 C C . SER B 1 109 ? -1.859 -8.695 -29.766 1 91.75 109 SER B C 1
ATOM 3546 O O . SER B 1 109 ? -3.074 -8.492 -29.812 1 91.75 109 SER B O 1
ATOM 3548 N N . ALA B 1 110 ? -1.313 -9.688 -29.125 1 93.12 110 ALA B N 1
ATOM 3549 C CA . ALA B 1 110 ? -2.141 -10.703 -28.469 1 93.12 110 ALA B CA 1
ATOM 3550 C C . ALA B 1 110 ? -2.777 -10.148 -27.203 1 93.12 110 ALA B C 1
ATOM 3552 O O . ALA B 1 110 ? -3.936 -10.445 -26.891 1 93.12 110 ALA B O 1
ATOM 3553 N N . TYR B 1 111 ? -2.086 -9.352 -26.484 1 96.06 111 TYR B N 1
ATOM 3554 C CA . TYR B 1 111 ? -2.592 -8.828 -25.219 1 96.06 111 TYR B CA 1
ATOM 3555 C C . TYR B 1 111 ? -3.715 -7.824 -25.453 1 96.06 111 TYR B C 1
ATOM 3557 O O . TYR B 1 111 ? -4.625 -7.695 -24.625 1 96.06 111 TYR B O 1
ATOM 3565 N N . GLU B 1 112 ? -3.654 -7.102 -26.578 1 96 112 GLU B N 1
ATOM 3566 C CA . GLU B 1 112 ? -4.727 -6.172 -26.922 1 96 112 GLU B CA 1
ATOM 3567 C C . GLU B 1 112 ? -6.07 -6.887 -27.031 1 96 112 GLU B C 1
ATOM 3569 O O . GLU B 1 112 ? -7.109 -6.32 -26.688 1 96 112 GLU B O 1
ATOM 3574 N N . HIS B 1 113 ? -5.984 -8.07 -27.484 1 93.19 113 HIS B N 1
ATOM 3575 C CA . HIS B 1 113 ? -7.203 -8.867 -27.531 1 93.19 113 HIS B CA 1
ATOM 3576 C C . HIS B 1 113 ? -7.785 -9.07 -26.125 1 93.19 113 HIS B C 1
ATOM 3578 O O . HIS B 1 113 ? -9 -8.961 -25.938 1 93.19 113 HIS B O 1
ATOM 3584 N N . CYS B 1 114 ? -6.953 -9.375 -25.203 1 95.5 114 CYS B N 1
ATOM 3585 C CA . CYS B 1 114 ? -7.383 -9.539 -23.812 1 95.5 114 CYS B CA 1
ATOM 3586 C C . CYS B 1 114 ? -7.953 -8.242 -23.266 1 95.5 114 CYS B C 1
ATOM 3588 O O . CYS B 1 114 ? -8.969 -8.258 -22.562 1 95.5 114 CYS B O 1
ATOM 3590 N N . LEU B 1 115 ? -7.332 -7.125 -23.609 1 97 115 LEU B N 1
ATOM 3591 C CA . LEU B 1 115 ? -7.805 -5.82 -23.156 1 97 115 LEU B CA 1
ATOM 3592 C C . LEU B 1 115 ? -9.18 -5.512 -23.734 1 97 115 LEU B C 1
ATOM 3594 O O . LEU B 1 115 ? -10.031 -4.926 -23.062 1 97 115 LEU B O 1
ATOM 3598 N N . ASP B 1 116 ? -9.359 -5.898 -24.938 1 95.38 116 ASP B N 1
ATOM 3599 C CA . ASP B 1 116 ? -10.664 -5.688 -25.562 1 95.38 116 ASP B CA 1
ATOM 3600 C C . ASP B 1 116 ? -11.758 -6.438 -24.812 1 95.38 116 ASP B C 1
ATOM 3602 O O . ASP B 1 116 ? -12.844 -5.898 -24.578 1 95.38 116 ASP B O 1
ATOM 3606 N N . ILE B 1 117 ? -11.461 -7.605 -24.469 1 95.69 117 ILE B N 1
ATOM 3607 C CA . ILE B 1 117 ? -12.43 -8.391 -23.703 1 95.69 117 ILE B CA 1
ATOM 3608 C C . ILE B 1 117 ? -12.727 -7.699 -22.375 1 95.69 117 ILE B C 1
ATOM 3610 O O . ILE B 1 117 ? -13.891 -7.598 -21.984 1 95.69 117 ILE B O 1
ATOM 3614 N N . VAL B 1 118 ? -11.742 -7.199 -21.719 1 96.94 118 VAL B N 1
ATOM 3615 C CA . VAL B 1 118 ? -11.898 -6.492 -20.453 1 96.94 118 VAL B CA 1
ATOM 3616 C C . VAL B 1 118 ? -12.781 -5.266 -20.641 1 96.94 118 VAL B C 1
ATOM 3618 O O . VAL B 1 118 ? -13.719 -5.035 -19.875 1 96.94 118 VAL B O 1
ATOM 3621 N N . ARG B 1 119 ? -12.531 -4.52 -21.641 1 96.19 119 ARG B N 1
ATOM 3622 C CA . ARG B 1 119 ? -13.227 -3.264 -21.906 1 96.19 119 ARG B CA 1
ATOM 3623 C C . ARG B 1 119 ? -14.688 -3.514 -22.25 1 96.19 119 ARG B C 1
ATOM 3625 O O . ARG B 1 119 ? -15.578 -2.811 -21.766 1 96.19 119 ARG B O 1
ATOM 3632 N N . TYR B 1 120 ? -14.914 -4.52 -22.969 1 95 120 TYR B N 1
ATOM 3633 C CA . TYR B 1 120 ? -16.234 -4.688 -23.562 1 95 120 TYR B CA 1
ATOM 3634 C C . TYR B 1 120 ? -17.109 -5.586 -22.688 1 95 120 TYR B C 1
ATOM 3636 O O . TYR B 1 120 ? -18.328 -5.406 -22.641 1 95 120 TYR B O 1
ATOM 3644 N N . HIS B 1 121 ? -16.484 -6.531 -22 1 96 121 HIS B N 1
ATOM 3645 C CA . HIS B 1 121 ? -17.297 -7.543 -21.328 1 96 121 HIS B CA 1
ATOM 3646 C C . HIS B 1 121 ? -17.141 -7.445 -19.812 1 96 121 HIS B C 1
ATOM 3648 O O . HIS B 1 121 ? -17.891 -8.094 -19.062 1 96 121 HIS B O 1
ATOM 3654 N N . GLN B 1 122 ? -16.156 -6.75 -19.281 1 96.56 122 GLN B N 1
ATOM 3655 C CA . GLN B 1 122 ? -15.922 -6.535 -17.859 1 96.56 122 GLN B CA 1
ATOM 3656 C C . GLN B 1 122 ? -15.914 -7.855 -17.094 1 96.56 122 GLN B C 1
ATOM 3658 O O . GLN B 1 122 ? -16.641 -8.016 -16.109 1 96.56 122 GLN B O 1
ATOM 3663 N N . PRO B 1 123 ? -15.086 -8.812 -17.547 1 98.12 123 PRO B N 1
ATOM 3664 C CA . PRO B 1 123 ? -15.008 -10.125 -16.906 1 98.12 123 PRO B CA 1
ATOM 3665 C C . PRO B 1 123 ? -14.359 -10.062 -15.523 1 98.12 123 PRO B C 1
ATOM 3667 O O . PRO B 1 123 ? -13.828 -9.023 -15.133 1 98.12 123 PRO B O 1
ATOM 3670 N N . ASP B 1 124 ? -14.477 -11.141 -14.812 1 98.69 124 ASP B N 1
ATOM 3671 C CA . ASP B 1 124 ? -13.695 -11.289 -13.586 1 98.69 124 ASP B CA 1
ATOM 3672 C C . ASP B 1 124 ? -12.25 -11.672 -13.898 1 98.69 124 ASP B C 1
ATOM 3674 O O . ASP B 1 124 ? -11.32 -11.188 -13.25 1 98.69 124 ASP B O 1
ATOM 3678 N N . ILE B 1 125 ? -12.125 -12.57 -14.883 1 98.44 125 ILE B N 1
ATOM 3679 C CA . ILE B 1 125 ? -10.797 -13.062 -15.25 1 98.44 125 ILE B CA 1
ATOM 3680 C C . ILE B 1 125 ? -10.734 -13.289 -16.766 1 98.44 125 ILE B C 1
ATOM 3682 O O . ILE B 1 125 ? -11.695 -13.773 -17.359 1 98.44 125 ILE B O 1
ATOM 3686 N N . VAL B 1 126 ? -9.688 -12.891 -17.375 1 97.56 126 VAL B N 1
ATOM 3687 C CA . VAL B 1 126 ? -9.336 -13.289 -18.734 1 97.56 126 VAL B CA 1
ATOM 3688 C C . VAL B 1 126 ? -8.023 -14.078 -18.719 1 97.56 126 VAL B C 1
ATOM 3690 O O . VAL B 1 126 ? -6.996 -13.57 -18.25 1 97.56 126 VAL B O 1
ATOM 3693 N N . THR B 1 127 ? -8.07 -15.328 -19.172 1 96.5 127 THR B N 1
ATOM 3694 C CA . THR B 1 127 ? -6.855 -16.125 -19.234 1 96.5 127 THR B CA 1
ATOM 3695 C C . THR B 1 127 ? -6.266 -16.125 -20.641 1 96.5 127 THR B C 1
ATOM 3697 O O . THR B 1 127 ? -6.992 -15.945 -21.625 1 96.5 127 THR B O 1
ATOM 3700 N N . PHE B 1 128 ? -4.984 -16.234 -20.719 1 94.81 128 PHE B N 1
ATOM 3701 C CA . PHE B 1 128 ? -4.254 -16.312 -21.969 1 94.81 128 PHE B CA 1
ATOM 3702 C C . PHE B 1 128 ? -3.047 -17.234 -21.828 1 94.81 128 PHE B C 1
ATOM 3704 O O . PHE B 1 128 ? -2.822 -17.828 -20.766 1 94.81 128 PHE B O 1
ATOM 3711 N N . LYS B 1 129 ? -2.291 -17.469 -22.922 1 92.5 129 LYS B N 1
ATOM 3712 C CA . LYS B 1 129 ? -1.23 -18.469 -22.938 1 92.5 129 LYS B CA 1
ATOM 3713 C C . LYS B 1 129 ? 0.146 -17.812 -23 1 92.5 129 LYS B C 1
ATOM 3715 O O . LYS B 1 129 ? 0.265 -16.641 -23.391 1 92.5 129 LYS B O 1
ATOM 3720 N N . PHE B 1 130 ? 1.075 -18.531 -22.547 1 92.12 130 PHE B N 1
ATOM 3721 C CA . PHE B 1 130 ? 2.471 -18.141 -22.734 1 92.12 130 PHE B CA 1
ATOM 3722 C C . PHE B 1 130 ? 2.924 -18.406 -24.156 1 92.12 130 PHE B C 1
ATOM 3724 O O . PHE B 1 130 ? 2.436 -19.344 -24.812 1 92.12 130 PHE B O 1
ATOM 3731 N N . SER B 1 131 ? 3.773 -17.594 -24.609 1 88.12 131 SER B N 1
ATOM 3732 C CA . SER B 1 131 ? 4.387 -17.828 -25.906 1 88.12 131 SER B CA 1
ATOM 3733 C C . SER B 1 131 ? 5.875 -18.141 -25.781 1 88.12 131 SER B C 1
ATOM 3735 O O . SER B 1 131 ? 6.559 -17.578 -24.922 1 88.12 131 SER B O 1
ATOM 3737 N N . LYS B 1 132 ? 6.332 -19.141 -26.516 1 73.69 132 LYS B N 1
ATOM 3738 C CA . LYS B 1 132 ? 7.773 -19.359 -26.578 1 73.69 132 LYS B CA 1
ATOM 3739 C C . LYS B 1 132 ? 8.398 -18.609 -27.75 1 73.69 132 LYS B C 1
ATOM 3741 O O . LYS B 1 132 ? 9.617 -18.547 -27.875 1 73.69 132 LYS B O 1
ATOM 3746 N N . ASP B 1 133 ? 7.438 -18.188 -28.625 1 71.44 133 ASP B N 1
ATOM 3747 C CA . ASP B 1 133 ? 7.898 -17.438 -29.781 1 71.44 133 ASP B CA 1
ATOM 3748 C C . ASP B 1 133 ? 7.262 -16.047 -29.812 1 71.44 133 ASP B C 1
ATOM 3750 O O . ASP B 1 133 ? 6.117 -15.867 -29.391 1 71.44 133 ASP B O 1
ATOM 3754 N N . ASP B 1 134 ? 7.996 -15.07 -30 1 61.75 134 ASP B N 1
ATOM 3755 C CA . ASP B 1 134 ? 7.52 -13.695 -30.016 1 61.75 134 ASP B CA 1
ATOM 3756 C C . ASP B 1 134 ? 6.555 -13.453 -31.172 1 61.75 134 ASP B C 1
ATOM 3758 O O . ASP B 1 134 ? 5.98 -12.367 -31.297 1 61.75 134 ASP B O 1
ATOM 3762 N N . SER B 1 135 ? 6.336 -14.453 -32.062 1 59.19 135 SER B N 1
ATOM 3763 C CA . SER B 1 135 ? 5.566 -14.25 -33.281 1 59.19 135 SER B CA 1
ATOM 3764 C C . SER B 1 135 ? 4.184 -14.891 -33.156 1 59.19 135 SER B C 1
ATOM 3766 O O . SER B 1 135 ? 3.52 -15.109 -34.188 1 59.19 135 SER B O 1
ATOM 3768 N N . ALA B 1 136 ? 3.674 -15.102 -32.094 1 58.62 136 ALA B N 1
ATOM 3769 C CA . ALA B 1 136 ? 2.461 -15.906 -32.031 1 58.62 136 ALA B CA 1
ATOM 3770 C C . ALA B 1 136 ? 1.257 -15.156 -32.562 1 58.62 136 ALA B C 1
ATOM 3772 O O . ALA B 1 136 ? 1.149 -13.938 -32.406 1 58.62 136 ALA B O 1
ATOM 3773 N N . GLU B 1 137 ? 0.479 -15.859 -33.562 1 56.22 137 GLU B N 1
ATOM 3774 C CA . GLU B 1 137 ? -0.738 -15.352 -34.188 1 56.22 137 GLU B CA 1
ATOM 3775 C C . GLU B 1 137 ? -1.918 -15.406 -33.219 1 56.22 137 GLU B C 1
ATOM 3777 O O . GLU B 1 137 ? -2.023 -16.328 -32.406 1 56.22 137 GLU B O 1
ATOM 3782 N N . ALA B 1 138 ? -2.65 -14.258 -33.062 1 57.5 138 ALA B N 1
ATOM 3783 C CA . ALA B 1 138 ? -3.809 -14.062 -32.188 1 57.5 138 ALA B CA 1
ATOM 3784 C C . ALA B 1 138 ? -5.02 -14.836 -32.688 1 57.5 138 ALA B C 1
ATOM 3786 O O . ALA B 1 138 ? -5.32 -14.805 -33.906 1 57.5 138 ALA B O 1
ATOM 3787 N N . THR B 1 139 ? -5.344 -16 -32.125 1 59.53 139 THR B N 1
ATOM 3788 C CA . THR B 1 139 ? -6.672 -16.516 -32.438 1 59.53 139 THR B CA 1
ATOM 3789 C C . THR B 1 139 ? -7.742 -15.773 -31.641 1 59.53 139 THR B C 1
ATOM 3791 O O . THR B 1 139 ? -7.598 -15.586 -30.438 1 59.53 139 THR B O 1
ATOM 3794 N N . TYR B 1 140 ? -8.68 -14.969 -32.406 1 63.34 140 TYR B N 1
ATOM 3795 C CA . TYR B 1 140 ? -9.609 -14.008 -31.828 1 63.34 140 TYR B CA 1
ATOM 3796 C C . TYR B 1 140 ? -10.961 -14.664 -31.531 1 63.34 140 TYR B C 1
ATOM 3798 O O . TYR B 1 140 ? -12 -14.008 -31.594 1 63.34 140 TYR B O 1
ATOM 3806 N N . GLU B 1 141 ? -11.031 -15.969 -31.203 1 65.25 141 GLU B N 1
ATOM 3807 C CA . GLU B 1 141 ? -12.383 -16.438 -30.891 1 65.25 141 GLU B CA 1
ATOM 3808 C C . GLU B 1 141 ? -12.82 -15.945 -29.516 1 65.25 141 GLU B C 1
ATOM 3810 O O . GLU B 1 141 ? -12.016 -15.875 -28.578 1 65.25 141 GLU B O 1
ATOM 3815 N N . LEU B 1 142 ? -14.055 -15.289 -29.5 1 68.88 142 LEU B N 1
ATOM 3816 C CA . LEU B 1 142 ? -14.625 -14.859 -28.234 1 68.88 142 LEU B CA 1
ATOM 3817 C C . LEU B 1 142 ? -15.266 -16.031 -27.5 1 68.88 142 LEU B C 1
ATOM 3819 O O . LEU B 1 142 ? -16.297 -16.562 -27.938 1 68.88 142 LEU B O 1
ATOM 3823 N N . PRO B 1 143 ? -14.539 -16.406 -26.406 1 76.81 143 PRO B N 1
ATOM 3824 C CA . PRO B 1 143 ? -15.109 -17.547 -25.688 1 76.81 143 PRO B CA 1
ATOM 3825 C C . PRO B 1 143 ? -16.312 -17.156 -24.828 1 76.81 143 PRO B C 1
ATOM 3827 O O . PRO B 1 143 ? -16.531 -15.969 -24.578 1 76.81 143 PRO B O 1
ATOM 3830 N N . VAL B 1 144 ? -17.234 -18.094 -24.594 1 87.06 144 VAL B N 1
ATOM 3831 C CA . VAL B 1 144 ? -18.328 -17.969 -23.641 1 87.06 144 VAL B CA 1
ATOM 3832 C C . VAL B 1 144 ? -17.781 -17.984 -22.219 1 87.06 144 VAL B C 1
ATOM 3834 O O . VAL B 1 144 ? -16.953 -18.828 -21.875 1 87.06 144 VAL B O 1
ATOM 3837 N N . PRO B 1 145 ? -18.203 -16.984 -21.484 1 94.62 145 PRO B N 1
ATOM 3838 C CA . PRO B 1 145 ? -17.719 -16.969 -20.109 1 94.62 145 PRO B CA 1
ATOM 3839 C C . PRO B 1 145 ? -18.234 -18.125 -19.266 1 94.62 145 PRO B C 1
ATOM 3841 O O . PRO B 1 145 ? -19.375 -18.562 -19.453 1 94.62 145 PRO B O 1
ATOM 3844 N N . ILE B 1 146 ? -17.422 -18.594 -18.422 1 95.38 146 ILE B N 1
ATOM 3845 C CA . ILE B 1 146 ? -17.797 -19.672 -17.5 1 95.38 146 ILE B CA 1
ATOM 3846 C C . ILE B 1 146 ? -17.406 -19.281 -16.078 1 95.38 146 ILE B C 1
ATOM 3848 O O . ILE B 1 146 ? -16.562 -18.406 -15.875 1 95.38 146 ILE B O 1
ATOM 3852 N N . SER B 1 147 ? -18.016 -19.938 -15.109 1 96.56 147 SER B N 1
ATOM 3853 C CA . SER B 1 147 ? -17.656 -19.688 -13.711 1 96.56 147 SER B CA 1
ATOM 3854 C C . SER B 1 147 ? -16.312 -20.328 -13.359 1 96.56 147 SER B C 1
ATOM 3856 O O . SER B 1 147 ? -15.852 -21.234 -14.055 1 96.56 147 SER B O 1
ATOM 3858 N N . GLY B 1 148 ? -15.773 -19.812 -12.273 1 96.88 148 GLY B N 1
ATOM 3859 C CA . GLY B 1 148 ? -14.531 -20.391 -11.797 1 96.88 148 GLY B CA 1
ATOM 3860 C C . GLY B 1 148 ? -14.672 -21.859 -11.422 1 96.88 148 GLY B C 1
ATOM 3861 O O . GLY B 1 148 ? -13.766 -22.656 -11.672 1 96.88 148 GLY B O 1
ATOM 3862 N N . THR B 1 149 ? -15.781 -22.188 -10.852 1 96.31 149 THR B N 1
ATOM 3863 C CA . THR B 1 149 ? -16.078 -23.578 -10.5 1 96.31 149 THR B CA 1
ATOM 3864 C C . THR B 1 149 ? -16.078 -24.453 -11.75 1 96.31 149 THR B C 1
ATOM 3866 O O . THR B 1 149 ? -15.445 -25.516 -11.766 1 96.31 149 THR B O 1
ATOM 3869 N N . GLU B 1 150 ? -16.766 -24.016 -12.742 1 95.69 150 GLU B N 1
ATOM 3870 C CA . GLU B 1 150 ? -16.812 -24.75 -14 1 95.69 150 GLU B CA 1
ATOM 3871 C C . GLU B 1 150 ? -15.422 -24.844 -14.641 1 95.69 150 GLU B C 1
ATOM 3873 O O . GLU B 1 150 ? -15.047 -25.891 -15.18 1 95.69 150 GLU B O 1
ATOM 3878 N N . TYR B 1 151 ? -14.742 -23.766 -14.562 1 95.75 151 TYR B N 1
ATOM 3879 C CA . TYR B 1 151 ? -13.406 -23.734 -15.133 1 95.75 151 TYR B CA 1
ATOM 3880 C C . TYR B 1 151 ? -12.516 -24.797 -14.492 1 95.75 151 TYR B C 1
ATOM 3882 O O . TYR B 1 151 ? -11.906 -25.609 -15.195 1 95.75 151 TYR B O 1
ATOM 3890 N N . LEU B 1 152 ? -12.445 -24.797 -13.172 1 95.56 152 LEU B N 1
ATOM 3891 C CA . LEU B 1 152 ? -11.586 -25.719 -12.43 1 95.56 152 LEU B CA 1
ATOM 3892 C C . LEU B 1 152 ? -12.039 -27.156 -12.602 1 95.56 152 LEU B C 1
ATOM 3894 O O . LEU B 1 152 ? -11.227 -28.078 -12.578 1 95.56 152 LEU B O 1
ATOM 3898 N N . SER B 1 153 ? -13.312 -27.359 -12.828 1 94 153 SER B N 1
ATOM 3899 C CA . SER B 1 153 ? -13.875 -28.703 -12.961 1 94 153 SER B CA 1
ATOM 3900 C C . SER B 1 153 ? -13.547 -29.297 -14.32 1 94 153 SER B C 1
ATOM 3902 O O . SER B 1 153 ? -13.453 -30.516 -14.461 1 94 153 SER B O 1
ATOM 3904 N N . ASN B 1 154 ? -13.297 -28.406 -15.273 1 91.44 154 ASN B N 1
ATOM 3905 C CA . ASN B 1 154 ? -13.289 -28.938 -16.641 1 91.44 154 ASN B CA 1
ATOM 3906 C C . ASN B 1 154 ? -11.961 -28.656 -17.328 1 91.44 154 ASN B C 1
ATOM 3908 O O . ASN B 1 154 ? -11.719 -29.141 -18.438 1 91.44 154 ASN B O 1
ATOM 3912 N N . ASN B 1 155 ? -11.18 -27.891 -16.688 1 89.38 155 ASN B N 1
ATOM 3913 C CA . ASN B 1 155 ? -9.922 -27.516 -17.312 1 89.38 155 ASN B CA 1
ATOM 3914 C C . ASN B 1 155 ? -8.742 -27.719 -16.375 1 89.38 155 ASN B C 1
ATOM 3916 O O . ASN B 1 155 ? -8.883 -27.641 -15.156 1 89.38 155 ASN B O 1
ATOM 3920 N N . ASN B 1 156 ? -7.586 -28.031 -17.047 1 88.19 156 ASN B N 1
ATOM 3921 C CA . ASN B 1 156 ? -6.34 -27.984 -16.281 1 88.19 156 ASN B CA 1
ATOM 3922 C C . ASN B 1 156 ? -5.895 -26.547 -16.016 1 88.19 156 ASN B C 1
ATOM 3924 O O . ASN B 1 156 ? -5.836 -25.734 -16.953 1 88.19 156 ASN B O 1
ATOM 3928 N N . LEU B 1 157 ? -5.676 -26.297 -14.852 1 87.81 157 LEU B N 1
ATOM 3929 C CA . LEU B 1 157 ? -5.305 -24.953 -14.461 1 87.81 157 LEU B CA 1
ATOM 3930 C C . LEU B 1 157 ? -3.816 -24.703 -14.688 1 87.81 157 LEU B C 1
ATOM 3932 O O . LEU B 1 157 ? -2.984 -25.531 -14.297 1 87.81 157 LEU B O 1
ATOM 3936 N N . TYR B 1 158 ? -3.523 -23.656 -15.469 1 83.44 158 TYR B N 1
ATOM 3937 C CA . TYR B 1 158 ? -2.176 -23.109 -15.414 1 83.44 158 TYR B CA 1
ATOM 3938 C C . TYR B 1 158 ? -2.002 -22.203 -14.195 1 83.44 158 TYR B C 1
ATOM 3940 O O . TYR B 1 158 ? -2.627 -21.141 -14.102 1 83.44 158 TYR B O 1
ATOM 3948 N N . GLY B 1 159 ? -1.271 -22.531 -13.312 1 89.31 159 GLY B N 1
ATOM 3949 C CA . GLY B 1 159 ? -1.2 -21.922 -11.992 1 89.31 159 GLY B CA 1
ATOM 3950 C C . GLY B 1 159 ? -0.533 -20.562 -11.984 1 89.31 159 GLY B C 1
ATOM 3951 O O . GLY B 1 159 ? -0.743 -19.766 -11.07 1 89.31 159 GLY B O 1
ATOM 3952 N N . SER B 1 160 ? 0.123 -20.203 -13.109 1 94.38 160 SER B N 1
ATOM 3953 C CA . SER B 1 160 ? 0.916 -18.984 -13.102 1 94.38 160 SER B CA 1
ATOM 3954 C C . SER B 1 160 ? 0.022 -17.75 -13.078 1 94.38 160 SER B C 1
ATOM 3956 O O . SER B 1 160 ? -0.859 -17.594 -13.93 1 94.38 160 SER B O 1
ATOM 3958 N N . VAL B 1 161 ? 0.309 -16.859 -12.219 1 97.69 161 VAL B N 1
ATOM 3959 C CA . VAL B 1 161 ? -0.487 -15.648 -12.055 1 97.69 161 VAL B CA 1
ATOM 3960 C C . VAL B 1 161 ? -0.229 -14.703 -13.227 1 97.69 161 VAL B C 1
ATOM 3962 O O . VAL B 1 161 ? -0.992 -13.766 -13.453 1 97.69 161 VAL B O 1
ATOM 3965 N N . CYS B 1 162 ? 0.789 -14.945 -14.023 1 97.62 162 CYS B N 1
ATOM 3966 C CA . CYS B 1 162 ? 1.138 -14.086 -15.148 1 97.62 162 CYS B CA 1
ATOM 3967 C C . CYS B 1 162 ? 0.292 -14.422 -16.375 1 97.62 162 CYS B C 1
ATOM 3969 O O . CYS B 1 162 ? 0.303 -13.68 -17.359 1 97.62 162 CYS B O 1
ATOM 3971 N N . SER B 1 163 ? -0.529 -15.422 -16.281 1 96.81 163 SER B N 1
ATOM 3972 C CA . SER B 1 163 ? -1.238 -15.906 -17.453 1 96.81 163 SER B CA 1
ATOM 3973 C C . SER B 1 163 ? -2.689 -15.438 -17.453 1 96.81 163 SER B C 1
ATOM 3975 O O . SER B 1 163 ? -3.521 -15.984 -18.188 1 96.81 163 SER B O 1
ATOM 3977 N N . TYR B 1 164 ? -3.002 -14.492 -16.594 1 97.75 164 TYR B N 1
ATOM 3978 C CA . TYR B 1 164 ? -4.367 -13.984 -16.609 1 97.75 164 TYR B CA 1
ATOM 3979 C C . TYR B 1 164 ? -4.43 -12.578 -16.031 1 97.75 164 TYR B C 1
ATOM 3981 O O . TYR B 1 164 ? -3.582 -12.203 -15.211 1 97.75 164 TYR B O 1
ATOM 3989 N N . ILE B 1 165 ? -5.34 -11.836 -16.516 1 98.5 165 ILE B N 1
ATOM 3990 C CA . ILE B 1 165 ? -5.73 -10.555 -15.93 1 98.5 165 ILE B CA 1
ATOM 3991 C C . ILE B 1 165 ? -7.027 -10.727 -15.141 1 98.5 165 ILE B C 1
ATOM 3993 O O . ILE B 1 165 ? -7.941 -11.43 -15.586 1 98.5 165 ILE B O 1
ATOM 3997 N N . PHE B 1 166 ? -7.121 -10.133 -13.906 1 98.75 166 PHE B N 1
ATOM 3998 C CA . PHE B 1 166 ? -8.305 -10.375 -13.086 1 98.75 166 PHE B CA 1
ATOM 3999 C C . PHE B 1 166 ? -8.805 -9.078 -12.469 1 98.75 166 PHE B C 1
ATOM 4001 O O . PHE B 1 166 ? -8.031 -8.148 -12.234 1 98.75 166 PHE B O 1
ATOM 4008 N N . ARG B 1 167 ? -10.094 -9.062 -12.289 1 98.75 167 ARG B N 1
ATOM 4009 C CA . ARG B 1 167 ? -10.727 -7.945 -11.609 1 98.75 167 ARG B CA 1
ATOM 4010 C C . ARG B 1 167 ? -10.289 -7.871 -10.148 1 98.75 167 ARG B C 1
ATOM 4012 O O . ARG B 1 167 ? -10.453 -8.836 -9.398 1 98.75 167 ARG B O 1
ATOM 4019 N N . ARG B 1 168 ? -9.758 -6.77 -9.727 1 98.44 168 ARG B N 1
ATOM 4020 C CA . ARG B 1 168 ? -9.125 -6.602 -8.414 1 98.44 168 ARG B CA 1
ATOM 4021 C C . ARG B 1 168 ? -10.117 -6.895 -7.297 1 98.44 168 ARG B C 1
ATOM 4023 O O . ARG B 1 168 ? -9.75 -7.484 -6.277 1 98.44 168 ARG B O 1
ATOM 4030 N N . SER B 1 169 ? -11.359 -6.578 -7.449 1 97.69 169 SER B N 1
ATOM 4031 C CA . SER B 1 169 ? -12.359 -6.648 -6.391 1 97.69 169 SER B CA 1
ATOM 4032 C C . SER B 1 169 ? -12.648 -8.094 -6 1 97.69 169 SER B C 1
ATOM 4034 O O . SER B 1 169 ? -13.094 -8.359 -4.883 1 97.69 169 SER B O 1
ATOM 4036 N N . ILE B 1 170 ? -12.359 -9.047 -6.844 1 97.81 170 ILE B N 1
ATOM 4037 C CA . ILE B 1 170 ? -12.766 -10.414 -6.547 1 97.81 170 ILE B CA 1
ATOM 4038 C C . ILE B 1 170 ? -11.773 -11.055 -5.578 1 97.81 170 ILE B C 1
ATOM 4040 O O . ILE B 1 170 ? -12.062 -12.086 -4.973 1 97.81 170 ILE B O 1
ATOM 4044 N N . LYS B 1 171 ? -10.57 -10.477 -5.445 1 97.19 171 LYS B N 1
ATOM 4045 C CA . LYS B 1 171 ? -9.578 -11.125 -4.59 1 97.19 171 LYS B CA 1
ATOM 4046 C C . LYS B 1 171 ? -9.969 -11.016 -3.119 1 97.19 171 LYS B C 1
ATOM 4048 O O . LYS B 1 171 ? -9.562 -11.844 -2.299 1 97.19 171 LYS B O 1
ATOM 4053 N N . GLY B 1 172 ? -10.719 -9.891 -2.762 1 94.62 172 GLY B N 1
ATOM 4054 C CA . GLY B 1 172 ? -11 -9.672 -1.351 1 94.62 172 GLY B CA 1
ATOM 4055 C C . GLY B 1 172 ? -9.75 -9.602 -0.495 1 94.62 172 GLY B C 1
ATOM 4056 O O . GLY B 1 172 ? -8.844 -8.812 -0.773 1 94.62 172 GLY B O 1
ATOM 4057 N N . THR B 1 173 ? -9.617 -10.57 0.434 1 93.69 173 THR B N 1
ATOM 4058 C CA . THR B 1 173 ? -8.484 -10.562 1.354 1 93.69 173 THR B CA 1
ATOM 4059 C C . THR B 1 173 ? -7.438 -11.586 0.933 1 93.69 173 THR B C 1
ATOM 4061 O O . THR B 1 173 ? -6.477 -11.836 1.662 1 93.69 173 THR B O 1
ATOM 4064 N N . LEU B 1 174 ? -7.652 -12.234 -0.215 1 97 174 LEU B N 1
ATOM 4065 C CA . LEU B 1 174 ? -6.746 -13.273 -0.688 1 97 174 LEU B CA 1
ATOM 4066 C C . LEU B 1 174 ? -5.359 -12.703 -0.955 1 97 174 LEU B C 1
ATOM 4068 O O . LEU B 1 174 ? -5.223 -11.672 -1.621 1 97 174 LEU B O 1
ATOM 4072 N N . GLU B 1 175 ? -4.371 -13.297 -0.395 1 97 175 GLU B N 1
ATOM 4073 C CA . GLU B 1 175 ? -2.971 -12.938 -0.589 1 97 175 GLU B CA 1
ATOM 4074 C C . GLU B 1 175 ? -2.107 -14.172 -0.82 1 97 175 GLU B C 1
ATOM 4076 O O . GLU B 1 175 ? -2.549 -15.297 -0.577 1 97 175 GLU B O 1
ATOM 4081 N N . PHE B 1 176 ? -0.937 -13.93 -1.366 1 97.38 176 PHE B N 1
ATOM 4082 C CA . PHE B 1 176 ? 0.055 -15 -1.43 1 97.38 176 PHE B CA 1
ATOM 4083 C C . PHE B 1 176 ? 0.58 -15.336 -0.038 1 97.38 176 PHE B C 1
ATOM 4085 O O . PHE B 1 176 ? 0.82 -14.438 0.772 1 97.38 176 PHE B O 1
ATOM 4092 N N . THR B 1 177 ? 0.716 -16.594 0.208 1 95.12 177 THR B N 1
ATOM 4093 C CA . THR B 1 177 ? 1.303 -17.016 1.478 1 95.12 177 THR B CA 1
ATOM 4094 C C . THR B 1 177 ? 2.805 -16.75 1.491 1 95.12 177 THR B C 1
ATOM 4096 O O . THR B 1 177 ? 3.533 -17.219 0.617 1 95.12 177 THR B O 1
ATOM 4099 N N . PRO B 1 178 ? 3.213 -16 2.469 1 93.19 178 PRO B N 1
ATOM 4100 C CA . PRO B 1 178 ? 4.656 -15.773 2.555 1 93.19 178 PRO B CA 1
ATOM 4101 C C . PRO B 1 178 ? 5.445 -17.062 2.795 1 93.19 178 PRO B C 1
ATOM 4103 O O . PRO B 1 178 ? 4.914 -18.016 3.352 1 93.19 178 PRO B O 1
ATOM 4106 N N . ASN B 1 179 ? 6.707 -17.125 2.332 1 89.88 179 ASN B N 1
ATOM 4107 C CA . ASN B 1 179 ? 7.688 -18.172 2.596 1 89.88 179 ASN B CA 1
ATOM 4108 C C . ASN B 1 179 ? 7.422 -19.406 1.754 1 89.88 179 ASN B C 1
ATOM 4110 O O . ASN B 1 179 ? 8.078 -20.438 1.933 1 89.88 179 ASN B O 1
ATOM 4114 N N . ILE B 1 180 ? 6.438 -19.406 0.922 1 91.69 180 ILE B N 1
ATOM 4115 C CA . ILE B 1 180 ? 6.301 -20.422 -0.116 1 91.69 180 ILE B CA 1
ATOM 4116 C C . ILE B 1 180 ? 7.055 -19.984 -1.368 1 91.69 180 ILE B C 1
ATOM 4118 O O . ILE B 1 180 ? 6.594 -19.109 -2.105 1 91.69 180 ILE B O 1
ATOM 4122 N N . VAL B 1 181 ? 8.109 -20.578 -1.569 1 87.5 181 VAL B N 1
ATOM 4123 C CA . VAL B 1 181 ? 9.023 -20.188 -2.637 1 87.5 181 VAL B CA 1
ATOM 4124 C C . VAL B 1 181 ? 8.602 -20.844 -3.949 1 87.5 181 VAL B C 1
ATOM 4126 O O . VAL B 1 181 ? 8.703 -20.234 -5.016 1 87.5 181 VAL B O 1
ATOM 4129 N N . TYR B 1 182 ? 8.141 -22.109 -3.764 1 88.88 182 TYR B N 1
ATOM 4130 C CA . TYR B 1 182 ? 7.703 -22.875 -4.926 1 88.88 182 TYR B CA 1
ATOM 4131 C C . TYR B 1 182 ? 6.211 -23.172 -4.844 1 88.88 182 TYR B C 1
ATOM 4133 O O . TYR B 1 182 ? 5.723 -23.641 -3.812 1 88.88 182 TYR B O 1
ATOM 4141 N N . GLY B 1 183 ? 5.531 -22.844 -5.914 1 91.94 183 GLY B N 1
ATOM 4142 C CA . GLY B 1 183 ? 4.129 -23.219 -5.992 1 91.94 183 GLY B CA 1
ATOM 4143 C C . GLY B 1 183 ? 3.205 -22.172 -5.383 1 91.94 183 GLY B C 1
ATOM 4144 O O . GLY B 1 183 ? 2.035 -22.453 -5.121 1 91.94 183 GLY B O 1
ATOM 4145 N N . GLU B 1 184 ? 3.758 -20.984 -5.059 1 93.56 184 GLU B N 1
ATOM 4146 C CA . GLU B 1 184 ? 2.924 -19.922 -4.516 1 93.56 184 GLU B CA 1
ATOM 4147 C C . GLU B 1 184 ? 1.771 -19.578 -5.457 1 93.56 184 GLU B C 1
ATOM 4149 O O . GLU B 1 184 ? 0.66 -19.297 -5.012 1 93.56 184 GLU B O 1
ATOM 4154 N N . ASP B 1 185 ? 2.025 -19.703 -6.734 1 95.94 185 ASP B N 1
ATOM 4155 C CA . ASP B 1 185 ? 0.986 -19.453 -7.73 1 95.94 185 ASP B CA 1
ATOM 4156 C C . ASP B 1 185 ? -0.1 -20.531 -7.66 1 95.94 185 ASP B C 1
ATOM 4158 O O . ASP B 1 185 ? -1.287 -20.234 -7.797 1 95.94 185 ASP B O 1
ATOM 4162 N N . GLU B 1 186 ? 0.355 -21.766 -7.441 1 95.12 186 GLU B N 1
ATOM 4163 C CA . GLU B 1 186 ? -0.553 -22.906 -7.406 1 95.12 186 GLU B CA 1
ATOM 4164 C C . GLU B 1 186 ? -1.506 -22.812 -6.215 1 95.12 186 GLU B C 1
ATOM 4166 O O . GLU B 1 186 ? -2.586 -23.406 -6.234 1 95.12 186 GLU B O 1
ATOM 4171 N N . GLU B 1 187 ? -1.045 -22.125 -5.207 1 95.62 187 GLU B N 1
ATOM 4172 C CA . GLU B 1 187 ? -1.904 -21.938 -4.043 1 95.62 187 GLU B CA 1
ATOM 4173 C C . GLU B 1 187 ? -2.896 -20.797 -4.273 1 95.62 187 GLU B C 1
ATOM 4175 O O . GLU B 1 187 ? -4.086 -20.938 -3.982 1 95.62 187 GLU B O 1
ATOM 4180 N N . PHE B 1 188 ? -2.457 -19.719 -4.84 1 97.88 188 PHE B N 1
ATOM 4181 C CA . PHE B 1 188 ? -3.219 -18.484 -4.996 1 97.88 188 PHE B CA 1
ATOM 4182 C C . PHE B 1 188 ? -4.273 -18.641 -6.086 1 97.88 188 PHE B C 1
ATOM 4184 O O . PHE B 1 188 ? -5.441 -18.297 -5.879 1 97.88 188 PHE B O 1
ATOM 4191 N N . THR B 1 189 ? -3.953 -19.172 -7.184 1 98.12 189 THR B N 1
ATOM 4192 C CA . THR B 1 189 ? -4.738 -19.109 -8.414 1 98.12 189 THR B CA 1
ATOM 4193 C C . THR B 1 189 ? -6.051 -19.859 -8.258 1 98.12 189 THR B C 1
ATOM 4195 O O . THR B 1 189 ? -7.121 -19.328 -8.562 1 98.12 189 THR B O 1
ATOM 4198 N N . PRO B 1 190 ? -6.062 -21.094 -7.746 1 97.44 190 PRO B N 1
ATOM 4199 C CA . PRO B 1 190 ? -7.352 -21.781 -7.633 1 97.44 190 PRO B CA 1
ATOM 4200 C C . PRO B 1 190 ? -8.32 -21.062 -6.699 1 97.44 190 PRO B C 1
ATOM 4202 O O . PRO B 1 190 ? -9.531 -21.062 -6.945 1 97.44 190 PRO B O 1
ATOM 4205 N N . GLN B 1 191 ? -7.746 -20.484 -5.633 1 97.38 191 GLN B N 1
ATOM 4206 C CA . GLN B 1 191 ? -8.594 -19.75 -4.699 1 97.38 191 GLN B CA 1
ATOM 4207 C C . GLN B 1 191 ? -9.211 -18.516 -5.363 1 97.38 191 GLN B C 1
ATOM 4209 O O . GLN B 1 191 ? -10.383 -18.219 -5.145 1 97.38 191 GLN B O 1
ATOM 4214 N N . LEU B 1 192 ? -8.445 -17.875 -6.172 1 98.25 192 LEU B N 1
ATOM 4215 C CA . LEU B 1 192 ? -8.945 -16.719 -6.895 1 98.25 192 LEU B CA 1
ATOM 4216 C C . LEU B 1 192 ? -10.016 -17.125 -7.906 1 98.25 192 LEU B C 1
ATOM 4218 O O . LEU B 1 192 ? -11.055 -16.469 -8.016 1 98.25 192 LEU B O 1
ATOM 4222 N N . PHE B 1 193 ? -9.773 -18.188 -8.641 1 97.94 193 PHE B N 1
ATOM 4223 C CA . PHE B 1 193 ? -10.688 -18.641 -9.672 1 97.94 193 PHE B CA 1
ATOM 4224 C C . PHE B 1 193 ? -12.047 -19 -9.078 1 97.94 193 PHE B C 1
ATOM 4226 O O . PHE B 1 193 ? -13.086 -18.719 -9.672 1 97.94 193 PHE B O 1
ATOM 4233 N N . LEU B 1 194 ? -12.031 -19.578 -7.922 1 97.19 194 LEU B N 1
ATOM 4234 C CA . LEU B 1 194 ? -13.289 -19.984 -7.293 1 97.19 194 LEU B CA 1
ATOM 4235 C C . LEU B 1 194 ? -14.141 -18.766 -6.953 1 97.19 194 LEU B C 1
ATOM 4237 O O . LEU B 1 194 ? -15.344 -18.891 -6.734 1 97.19 194 LEU B O 1
ATOM 4241 N N . ARG B 1 195 ? -13.531 -17.609 -6.965 1 97.19 195 ARG B N 1
ATOM 4242 C CA . ARG B 1 195 ? -14.25 -16.375 -6.641 1 97.19 195 ARG B CA 1
ATOM 4243 C C . ARG B 1 195 ? -14.805 -15.719 -7.898 1 97.19 195 ARG B C 1
ATOM 4245 O O . ARG B 1 195 ? -15.547 -14.742 -7.82 1 97.19 195 ARG B O 1
ATOM 4252 N N . ALA B 1 196 ? -14.477 -16.234 -9.023 1 97.94 196 ALA B N 1
ATOM 4253 C CA . ALA B 1 196 ? -14.852 -15.625 -10.297 1 97.94 196 ALA B CA 1
ATOM 4254 C C . ALA B 1 196 ? -16.141 -16.234 -10.844 1 97.94 196 ALA B C 1
ATOM 4256 O O . ALA B 1 196 ? -16.328 -17.453 -10.781 1 97.94 196 ALA B O 1
ATOM 4257 N N . GLU B 1 197 ? -17 -15.398 -11.383 1 97.31 197 GLU B N 1
ATOM 4258 C CA . GLU B 1 197 ? -18.234 -15.852 -12 1 97.31 197 GLU B CA 1
ATOM 4259 C C . GLU B 1 197 ? -18.141 -15.805 -13.523 1 97.31 197 GLU B C 1
ATOM 4261 O O . GLU B 1 197 ? -18.844 -16.531 -14.219 1 97.31 197 GLU B O 1
ATOM 4266 N N . ARG B 1 198 ? -17.312 -14.961 -13.992 1 97.88 198 ARG B N 1
ATOM 4267 C CA . ARG B 1 198 ? -17.172 -14.781 -15.43 1 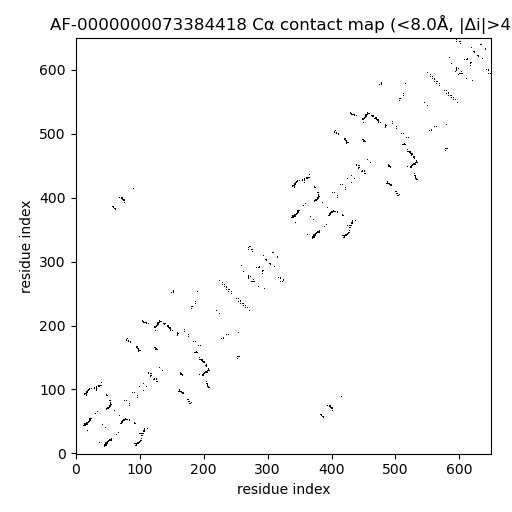97.88 198 ARG B CA 1
ATOM 4268 C C . ARG B 1 198 ? -15.711 -14.836 -15.852 1 97.88 198 ARG B C 1
ATOM 4270 O O . ARG B 1 198 ? -15.008 -13.82 -15.797 1 97.88 198 ARG B O 1
ATOM 4277 N N . ILE B 1 199 ? -15.344 -15.961 -16.328 1 97.62 199 ILE B N 1
ATOM 4278 C CA . ILE B 1 199 ? -13.984 -16.188 -16.828 1 97.62 199 ILE B CA 1
ATOM 4279 C C . ILE B 1 199 ? -14.008 -16.344 -18.344 1 97.62 199 ILE B C 1
ATOM 4281 O O . ILE B 1 199 ? -14.766 -17.172 -18.875 1 97.62 199 ILE B O 1
ATOM 4285 N N . PHE B 1 200 ? -13.266 -15.531 -19 1 96.5 200 PHE B N 1
ATOM 4286 C CA . PHE B 1 200 ? -13.047 -15.688 -20.438 1 96.5 200 PHE B CA 1
ATOM 4287 C C . PHE B 1 200 ? -11.719 -16.391 -20.703 1 96.5 200 PHE B C 1
ATOM 4289 O O . PHE B 1 200 ? -10.656 -15.836 -20.438 1 96.5 200 PHE B O 1
ATOM 4296 N N . LYS B 1 201 ? -11.766 -17.562 -21.219 1 94.5 201 LYS B N 1
ATOM 4297 C CA . LYS B 1 201 ? -10.57 -18.312 -21.609 1 94.5 201 LYS B CA 1
ATOM 4298 C C . LYS B 1 201 ? -10.195 -18.031 -23.062 1 94.5 201 LYS B C 1
ATOM 4300 O O . LYS B 1 201 ? -10.977 -18.297 -23.984 1 94.5 201 LYS B O 1
ATOM 4305 N N . THR B 1 202 ? -9.016 -17.484 -23.234 1 92.44 202 THR B N 1
ATOM 4306 C CA . THR B 1 202 ? -8.57 -17.219 -24.594 1 92.44 202 THR B CA 1
ATOM 4307 C C . THR B 1 202 ? -7.363 -18.094 -24.953 1 92.44 202 THR B C 1
ATOM 4309 O O . THR B 1 202 ? -6.688 -18.609 -24.062 1 92.44 202 THR B O 1
ATOM 4312 N N . ASN B 1 203 ? -7.113 -18.234 -26.266 1 89.44 203 ASN B N 1
ATOM 4313 C CA . ASN B 1 203 ? -5.93 -18.953 -26.734 1 89.44 203 ASN B CA 1
ATOM 4314 C C . ASN B 1 203 ? -4.824 -17.984 -27.156 1 89.44 203 ASN B C 1
ATOM 4316 O O . ASN B 1 203 ? -3.842 -18.391 -27.781 1 89.44 203 ASN B O 1
ATOM 4320 N N . ALA B 1 204 ? -5.047 -16.734 -26.812 1 90.5 204 ALA B N 1
ATOM 4321 C CA . ALA B 1 204 ? -4.043 -15.734 -27.156 1 90.5 204 ALA B CA 1
ATOM 4322 C C . ALA B 1 204 ? -2.719 -16.016 -26.453 1 90.5 204 ALA B C 1
ATOM 4324 O O . ALA B 1 204 ? -2.691 -16.266 -25.25 1 90.5 204 ALA B O 1
ATOM 4325 N N . GLU B 1 205 ? -1.66 -16.016 -27.188 1 93 205 GLU B N 1
ATOM 4326 C CA . GLU B 1 205 ? -0.329 -16.109 -26.594 1 93 205 GLU B CA 1
ATOM 4327 C C . GLU B 1 205 ? 0.213 -14.727 -26.234 1 93 205 GLU B C 1
ATOM 4329 O O . GLU B 1 205 ? 1.054 -14.18 -26.953 1 93 205 GLU B O 1
ATOM 4334 N N . ALA B 1 206 ? -0.217 -14.211 -25.125 1 94.38 206 ALA B N 1
ATOM 4335 C CA . ALA B 1 206 ? -0.087 -12.789 -24.812 1 94.38 206 ALA B CA 1
ATOM 4336 C C . ALA B 1 206 ? 1.101 -12.531 -23.891 1 94.38 206 ALA B C 1
ATOM 4338 O O . ALA B 1 206 ? 1.44 -11.375 -23.625 1 94.38 206 ALA B O 1
ATOM 4339 N N . TYR B 1 207 ? 1.758 -13.523 -23.406 1 95.38 207 TYR B N 1
ATOM 4340 C CA . TYR B 1 207 ? 2.83 -13.383 -22.422 1 95.38 207 TYR B CA 1
ATOM 4341 C C . TYR B 1 207 ? 4.086 -14.117 -22.891 1 95.38 207 TYR B C 1
ATOM 4343 O O . TYR B 1 207 ? 4.059 -15.328 -23.125 1 95.38 207 TYR B O 1
ATOM 4351 N N . TYR B 1 208 ? 5.199 -13.398 -23 1 93.62 208 TYR B N 1
ATOM 4352 C CA . TYR B 1 208 ? 6.48 -14 -23.359 1 93.62 208 TYR B CA 1
ATOM 4353 C C . TYR B 1 208 ? 7.266 -14.391 -22.109 1 93.62 208 TYR B C 1
ATOM 4355 O O . TYR B 1 208 ? 7.641 -13.531 -21.312 1 93.62 208 TYR B O 1
ATOM 4363 N N . TYR B 1 209 ? 7.496 -15.617 -22.047 1 90 209 TYR B N 1
ATOM 4364 C CA . TYR B 1 209 ? 8.281 -16.172 -20.953 1 90 209 TYR B CA 1
ATOM 4365 C C . TYR B 1 209 ? 9.711 -16.453 -21.391 1 90 209 TYR B C 1
ATOM 4367 O O . TYR B 1 209 ? 9.961 -17.312 -22.234 1 90 209 TYR B O 1
ATOM 4375 N N . ARG B 1 210 ? 10.617 -15.703 -20.766 1 86.5 210 ARG B N 1
ATOM 4376 C CA . ARG B 1 210 ? 12.023 -15.844 -21.141 1 86.5 210 ARG B CA 1
ATOM 4377 C C . ARG B 1 210 ? 12.648 -17.062 -20.469 1 86.5 210 ARG B C 1
ATOM 4379 O O . ARG B 1 210 ? 12.617 -17.188 -19.25 1 86.5 210 ARG B O 1
ATOM 4386 N N . VAL B 1 211 ? 12.961 -18.094 -21.219 1 75.69 211 VAL B N 1
ATOM 4387 C CA . VAL B 1 211 ? 13.602 -19.297 -20.688 1 75.69 211 VAL B CA 1
ATOM 4388 C C . VAL B 1 211 ? 15.117 -19.094 -20.625 1 75.69 211 VAL B C 1
ATOM 4390 O O . VAL B 1 211 ? 15.75 -18.797 -21.641 1 75.69 211 VAL B O 1
ATOM 4393 N N . ASN B 1 212 ? 15.648 -18.594 -19.484 1 60.09 212 ASN B N 1
ATOM 4394 C CA . ASN B 1 212 ? 17.094 -18.484 -19.375 1 60.09 212 ASN B CA 1
ATOM 4395 C C . ASN B 1 212 ? 17.734 -19.859 -19.172 1 60.09 212 ASN B C 1
ATOM 4397 O O . ASN B 1 212 ? 17.297 -20.641 -18.328 1 60.09 212 ASN B O 1
ATOM 4401 N N . THR B 1 213 ? 18.297 -20.406 -20.219 1 52.59 213 THR B N 1
ATOM 4402 C CA . THR B 1 213 ? 19.016 -21.672 -20.125 1 52.59 213 THR B CA 1
ATOM 4403 C C . THR B 1 213 ? 19.844 -21.734 -18.828 1 52.59 213 THR B C 1
ATOM 4405 O O . THR B 1 213 ? 20.078 -22.828 -18.297 1 52.59 213 THR B O 1
ATOM 4408 N N . ASN B 1 214 ? 20.453 -20.641 -18.422 1 47.03 214 ASN B N 1
ATOM 4409 C CA . ASN B 1 214 ? 21.281 -20.688 -17.234 1 47.03 214 ASN B CA 1
ATOM 4410 C C . ASN B 1 214 ? 20.438 -20.688 -15.953 1 47.03 214 ASN B C 1
ATOM 4412 O O . ASN B 1 214 ? 20.953 -20.391 -14.875 1 47.03 214 ASN B O 1
ATOM 4416 N N . SER B 1 215 ? 19.281 -20.609 -16.094 1 47.31 215 SER B N 1
ATOM 4417 C CA . SER B 1 215 ? 18.422 -20.422 -14.938 1 47.31 215 SER B CA 1
ATOM 4418 C C . SER B 1 215 ? 18.578 -21.562 -13.945 1 47.31 215 SER B C 1
ATOM 4420 O O . SER B 1 215 ? 18.938 -22.688 -14.328 1 47.31 215 SER B O 1
ATOM 4422 N N . VAL B 1 216 ? 18.594 -21.328 -12.688 1 42.66 216 VAL B N 1
ATOM 4423 C CA . VAL B 1 216 ? 18.828 -22.031 -11.43 1 42.66 216 VAL B CA 1
ATOM 4424 C C . VAL B 1 216 ? 18.109 -23.375 -11.43 1 42.66 216 VAL B C 1
ATOM 4426 O O . VAL B 1 216 ? 18.281 -24.188 -10.516 1 42.66 216 VAL B O 1
ATOM 4429 N N . SER B 1 217 ? 17.047 -23.516 -12.297 1 44.22 217 SER B N 1
ATOM 4430 C CA . SER B 1 217 ? 16.422 -24.781 -11.93 1 44.22 217 SER B CA 1
ATOM 4431 C C . SER B 1 217 ? 17.391 -25.953 -12.109 1 44.22 217 SER B C 1
AT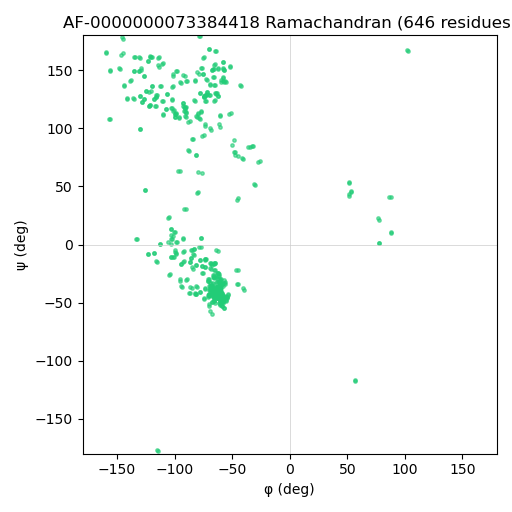OM 4433 O O . SER B 1 217 ? 17.047 -27.094 -11.805 1 44.22 217 SER B O 1
ATOM 4435 N N . HIS B 1 218 ? 18.359 -25.781 -13.047 1 47.25 218 HIS B N 1
ATOM 4436 C CA . HIS B 1 218 ? 19.016 -27.031 -13.383 1 47.25 218 HIS B CA 1
ATOM 4437 C C . HIS B 1 218 ? 19.828 -27.562 -12.211 1 47.25 218 HIS B C 1
ATOM 4439 O O . HIS B 1 218 ? 20.094 -28.766 -12.125 1 47.25 218 HIS B O 1
ATOM 4445 N N . GLN B 1 219 ? 20.812 -26.719 -11.781 1 50.06 219 GLN B N 1
ATOM 4446 C CA . GLN B 1 219 ? 21.625 -27.453 -10.812 1 50.06 219 GLN B CA 1
ATOM 4447 C C . GLN B 1 219 ? 20.906 -27.562 -9.469 1 50.06 219 GLN B C 1
ATOM 4449 O O . GLN B 1 219 ? 21.094 -26.703 -8.594 1 50.06 219 GLN B O 1
ATOM 4454 N N . LEU B 1 220 ? 19.703 -28.266 -9.562 1 61.03 220 LEU B N 1
ATOM 4455 C CA . LEU B 1 220 ? 19 -28.391 -8.297 1 61.03 220 LEU B CA 1
ATOM 4456 C C . LEU B 1 220 ? 19.844 -29.141 -7.273 1 61.03 220 LEU B C 1
ATOM 4458 O O . LEU B 1 220 ? 20.297 -30.266 -7.527 1 61.03 220 LEU B O 1
ATOM 4462 N N . ASN B 1 221 ? 20.438 -28.359 -6.383 1 78.19 221 ASN B N 1
ATOM 4463 C CA . ASN B 1 221 ? 21.031 -29.031 -5.227 1 78.19 221 ASN B CA 1
ATOM 4464 C C . ASN B 1 221 ? 19.953 -29.641 -4.328 1 78.19 221 ASN B C 1
ATOM 4466 O O . ASN B 1 221 ? 18.781 -29.281 -4.426 1 78.19 221 ASN B O 1
ATOM 4470 N N . LYS B 1 222 ? 20.328 -30.688 -3.689 1 85.5 222 LYS B N 1
ATOM 4471 C CA . LYS B 1 222 ? 19.438 -31.5 -2.873 1 85.5 222 LYS B CA 1
ATOM 4472 C C . LYS B 1 222 ? 18.562 -30.625 -1.97 1 85.5 222 LYS B C 1
ATOM 4474 O O . LYS B 1 222 ? 17.375 -30.922 -1.766 1 85.5 222 LYS B O 1
ATOM 4479 N N . GLU B 1 223 ? 19.094 -29.578 -1.539 1 88.56 223 GLU B N 1
ATOM 4480 C CA . GLU B 1 223 ? 18.359 -28.688 -0.634 1 88.56 223 GLU B CA 1
ATOM 4481 C C . GLU B 1 223 ? 17.219 -27.984 -1.359 1 88.56 223 GLU B C 1
ATOM 4483 O O . GLU B 1 223 ? 16.109 -27.875 -0.83 1 88.56 223 GLU B O 1
ATOM 4488 N N . LYS B 1 224 ? 17.453 -27.609 -2.51 1 88.31 224 LYS B N 1
ATOM 4489 C CA . LYS B 1 224 ? 16.422 -26.938 -3.312 1 88.31 224 LYS B CA 1
ATOM 4490 C C . LYS B 1 224 ? 15.32 -27.906 -3.719 1 88.31 224 LYS B C 1
ATOM 4492 O O . LYS B 1 224 ? 14.148 -27.531 -3.744 1 88.31 224 LYS B O 1
ATOM 4497 N N . ILE B 1 225 ? 15.711 -29.078 -3.973 1 91.69 225 ILE B N 1
ATOM 4498 C CA . ILE B 1 225 ? 14.734 -30.109 -4.332 1 91.69 225 ILE B CA 1
ATOM 4499 C C . ILE B 1 225 ? 13.82 -30.391 -3.145 1 91.69 225 ILE B C 1
ATOM 4501 O O . ILE B 1 225 ? 12.594 -30.438 -3.295 1 91.69 225 ILE B O 1
ATOM 4505 N N . ASN B 1 226 ? 14.438 -30.531 -2 1 93.69 226 ASN B N 1
A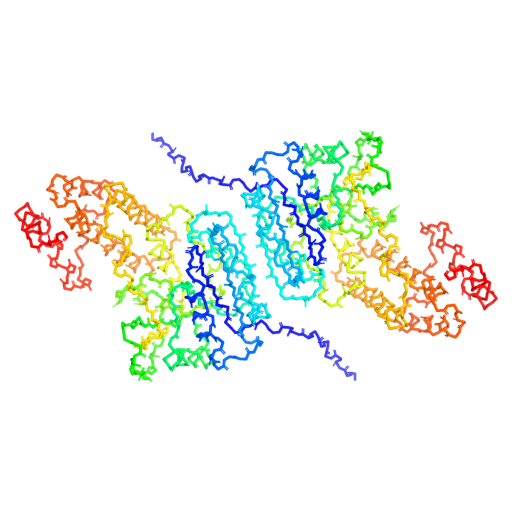TOM 4506 C CA . ASN B 1 226 ? 13.656 -30.766 -0.793 1 93.69 226 ASN B CA 1
ATOM 4507 C C . ASN B 1 226 ? 12.688 -29.625 -0.509 1 93.69 226 ASN B C 1
ATOM 4509 O O . ASN B 1 226 ? 11.531 -29.844 -0.151 1 93.69 226 ASN B O 1
ATOM 4513 N N . GLN B 1 227 ? 13.164 -28.438 -0.729 1 93.06 227 GLN B N 1
ATOM 4514 C CA . GLN B 1 227 ? 12.328 -27.281 -0.494 1 93.06 227 GLN B CA 1
ATOM 4515 C C . GLN B 1 227 ? 11.141 -27.25 -1.454 1 93.06 227 GLN B C 1
ATOM 4517 O O . GLN B 1 227 ? 10.016 -26.922 -1.055 1 93.06 227 GLN B O 1
ATOM 4522 N N . ARG B 1 228 ? 11.43 -27.609 -2.641 1 93.69 228 ARG B N 1
ATOM 4523 C CA . ARG B 1 228 ? 10.375 -27.641 -3.645 1 93.69 228 ARG B CA 1
ATOM 4524 C C . ARG B 1 228 ? 9.305 -28.656 -3.273 1 93.69 228 ARG B C 1
ATOM 4526 O O . ARG B 1 228 ? 8.109 -28.359 -3.34 1 93.69 228 ARG B O 1
ATOM 4533 N N . MET B 1 229 ? 9.75 -29.781 -2.885 1 95.44 229 MET B N 1
ATOM 4534 C CA . MET B 1 229 ? 8.828 -30.844 -2.512 1 95.44 229 MET B CA 1
ATOM 4535 C C . MET B 1 229 ? 8.031 -30.469 -1.27 1 95.44 229 MET B C 1
ATOM 4537 O O . MET B 1 229 ? 6.816 -30.672 -1.216 1 95.44 229 MET B O 1
ATOM 4541 N N . ASP B 1 230 ? 8.742 -29.875 -0.343 1 95.69 230 ASP B N 1
ATOM 4542 C CA . ASP B 1 230 ? 8.078 -29.453 0.883 1 95.69 230 ASP B CA 1
ATOM 4543 C C . ASP B 1 230 ? 7.02 -28.391 0.591 1 95.69 230 ASP B C 1
ATOM 4545 O O . ASP B 1 230 ? 5.906 -28.453 1.117 1 95.69 230 ASP B O 1
ATOM 4549 N N . ASN B 1 231 ? 7.371 -27.469 -0.247 1 96.19 231 ASN B N 1
ATOM 4550 C CA . ASN B 1 231 ? 6.434 -26.406 -0.603 1 96.19 231 ASN B CA 1
ATOM 4551 C C . ASN B 1 231 ? 5.227 -26.953 -1.36 1 96.19 231 ASN B C 1
ATOM 4553 O O . ASN B 1 231 ? 4.098 -26.516 -1.132 1 96.19 231 ASN B O 1
ATOM 4557 N N . SER B 1 232 ? 5.531 -27.875 -2.193 1 96.5 232 SER B N 1
ATOM 4558 C CA . SER B 1 232 ? 4.438 -28.484 -2.941 1 96.5 232 SER B CA 1
ATOM 4559 C C . SER B 1 232 ? 3.434 -29.156 -2.008 1 96.5 232 SER B C 1
ATOM 4561 O O . SER B 1 232 ? 2.223 -29 -2.172 1 96.5 232 SER B O 1
ATOM 4563 N N . LEU B 1 233 ? 3.957 -29.875 -1.089 1 97.25 233 LEU B N 1
ATOM 4564 C CA . LEU B 1 233 ? 3.088 -30.531 -0.12 1 97.25 233 LEU B CA 1
ATOM 4565 C C . LEU B 1 233 ? 2.314 -29.516 0.702 1 97.25 233 LEU B C 1
ATOM 4567 O O . LEU B 1 233 ? 1.111 -29.672 0.926 1 97.25 233 LEU B O 1
ATOM 4571 N N . GLU B 1 234 ? 2.988 -28.5 1.11 1 96.75 234 GLU B N 1
ATOM 4572 C CA . GLU B 1 234 ? 2.35 -27.453 1.897 1 96.75 234 GLU B CA 1
ATOM 4573 C C . GLU B 1 234 ? 1.18 -26.828 1.141 1 96.75 234 GLU B C 1
ATOM 4575 O O . GLU B 1 234 ? 0.114 -26.594 1.716 1 96.75 234 GLU B O 1
ATOM 4580 N N . VAL B 1 235 ? 1.383 -26.562 -0.084 1 97.31 235 VAL B N 1
ATOM 4581 C CA . VAL B 1 235 ? 0.35 -25.969 -0.928 1 97.31 235 VAL B CA 1
ATOM 4582 C C . VAL B 1 235 ? -0.857 -26.906 -0.997 1 97.31 235 VAL B C 1
ATOM 4584 O O . VAL B 1 235 ? -1.998 -26.469 -0.824 1 97.31 235 VAL B O 1
ATOM 4587 N N . ILE B 1 236 ? -0.64 -28.188 -1.222 1 97.75 236 ILE B N 1
ATOM 4588 C CA . ILE B 1 236 ? -1.706 -29.172 -1.315 1 97.75 236 ILE B CA 1
ATOM 4589 C C . ILE B 1 236 ? -2.5 -29.203 -0.012 1 97.75 236 ILE B C 1
ATOM 4591 O O . ILE B 1 236 ? -3.732 -29.172 -0.028 1 97.75 236 ILE B O 1
ATOM 4595 N N . LEU B 1 237 ? -1.784 -29.172 1.074 1 97.38 237 LEU B N 1
ATOM 4596 C CA . LEU B 1 237 ? -2.43 -29.266 2.379 1 97.38 237 LEU B CA 1
ATOM 4597 C C . LEU B 1 237 ? -3.236 -28 2.67 1 97.38 237 LEU B C 1
ATOM 4599 O O . LEU B 1 237 ? -4.312 -28.078 3.268 1 97.38 237 LEU B O 1
ATOM 4603 N N . HIS B 1 238 ? -2.686 -26.891 2.26 1 96.25 238 HIS B N 1
ATOM 4604 C CA . HIS B 1 238 ? -3.422 -25.641 2.428 1 96.25 238 HIS B CA 1
ATOM 4605 C C . HIS B 1 238 ? -4.738 -25.672 1.657 1 96.25 238 HIS B C 1
ATOM 4607 O O . HIS B 1 238 ? -5.777 -25.281 2.184 1 96.25 238 HIS B O 1
ATOM 4613 N N . LEU B 1 239 ? -4.699 -26.109 0.474 1 97.19 239 LEU B N 1
ATOM 4614 C CA . LEU B 1 239 ? -5.902 -26.188 -0.348 1 97.19 239 LEU B CA 1
ATOM 4615 C C . LEU B 1 239 ? -6.887 -27.203 0.22 1 97.19 239 LEU B C 1
ATOM 4617 O O . LEU B 1 239 ? -8.102 -26.984 0.182 1 97.19 239 LEU B O 1
ATOM 4621 N N . GLN B 1 240 ? -6.367 -28.266 0.696 1 97.06 240 GLN B N 1
ATOM 4622 C CA . GLN B 1 240 ? -7.215 -29.281 1.305 1 97.06 240 GLN B CA 1
ATOM 4623 C C . GLN B 1 240 ? -8 -28.719 2.482 1 97.06 240 GLN B C 1
ATOM 4625 O O . GLN B 1 240 ? -9.188 -29 2.643 1 97.06 240 GLN B O 1
ATOM 4630 N N . LYS B 1 241 ? -7.324 -27.938 3.268 1 96.06 241 LYS B N 1
ATOM 4631 C CA . LYS B 1 241 ? -7.961 -27.328 4.438 1 96.06 241 LYS B CA 1
ATOM 4632 C C . LYS B 1 241 ? -9.117 -26.422 4.027 1 96.06 241 LYS B C 1
ATOM 4634 O O . LYS B 1 241 ? -10.055 -26.219 4.801 1 96.06 241 LYS B O 1
ATOM 4639 N N . LEU B 1 242 ? -9.039 -25.938 2.844 1 95.75 242 LEU B N 1
ATOM 4640 C CA . LEU B 1 242 ? -10.055 -25.016 2.361 1 95.75 242 LEU B CA 1
ATOM 4641 C C . LEU B 1 242 ? -11.336 -25.75 1.991 1 95.75 242 LEU B C 1
ATOM 4643 O O . LEU B 1 242 ? -12.406 -25.141 1.889 1 95.75 242 LEU B O 1
ATOM 4647 N N . LEU B 1 243 ? -11.32 -27.016 1.785 1 95 243 LEU B N 1
ATOM 4648 C CA . LEU B 1 243 ? -12.453 -27.797 1.297 1 95 243 LEU B CA 1
ATOM 4649 C C . LEU B 1 243 ? -13.641 -27.672 2.242 1 95 243 LEU B C 1
ATOM 4651 O O . LEU B 1 243 ? -14.789 -27.594 1.798 1 95 243 LEU B O 1
ATOM 4655 N N . ASP B 1 244 ? -13.375 -27.547 3.523 1 92.31 244 ASP B N 1
ATOM 4656 C CA . ASP B 1 244 ? -14.453 -27.5 4.508 1 92.31 244 ASP B CA 1
ATOM 4657 C C . ASP B 1 244 ? -14.992 -26.078 4.676 1 92.31 244 ASP B C 1
ATOM 4659 O O . ASP B 1 244 ? -15.992 -25.875 5.371 1 92.31 244 ASP B O 1
ATOM 4663 N N . LYS B 1 245 ? -14.383 -25.188 4.035 1 93.19 245 LYS B N 1
ATOM 4664 C CA . LYS B 1 245 ? -14.734 -23.797 4.27 1 93.19 245 LYS B CA 1
ATOM 4665 C C . LYS B 1 245 ? -15.398 -23.188 3.039 1 93.19 245 LYS B C 1
ATOM 4667 O O . LYS B 1 245 ? -15.742 -22 3.035 1 93.19 245 LYS B O 1
ATOM 4672 N N . ILE B 1 246 ? -15.578 -23.984 1.956 1 94.19 246 ILE B N 1
ATOM 4673 C CA . ILE B 1 246 ? -16.125 -23.438 0.717 1 94.19 246 ILE B CA 1
ATOM 4674 C C . ILE B 1 246 ? -17.422 -24.156 0.362 1 94.19 246 ILE B C 1
ATOM 4676 O O . ILE B 1 246 ? -17.688 -25.25 0.879 1 94.19 246 ILE B O 1
ATOM 4680 N N . PRO B 1 247 ? -18.25 -23.578 -0.488 1 92.69 247 PRO B N 1
ATOM 4681 C CA . PRO B 1 247 ? -19.5 -24.219 -0.905 1 92.69 247 PRO B CA 1
ATOM 4682 C C . PRO B 1 247 ? -19.281 -25.594 -1.551 1 92.69 247 PRO B C 1
ATOM 4684 O O . PRO B 1 247 ? -18.25 -25.828 -2.166 1 92.69 247 PRO B O 1
ATOM 4687 N N . VAL B 1 248 ? -20.266 -26.438 -1.546 1 91.31 248 VAL B N 1
ATOM 4688 C CA . VAL B 1 248 ? -20.203 -27.812 -2 1 91.31 248 VAL B CA 1
ATOM 4689 C C . VAL B 1 248 ? -19.859 -27.859 -3.486 1 91.31 248 VAL B C 1
ATOM 4691 O O . VAL B 1 248 ? -19.047 -28.688 -3.914 1 91.31 248 VAL B O 1
ATOM 4694 N N . ALA B 1 249 ? -20.469 -26.953 -4.191 1 89.69 249 ALA B N 1
ATOM 4695 C CA . ALA B 1 249 ? -20.234 -26.922 -5.629 1 89.69 249 ALA B CA 1
ATOM 4696 C C . ALA B 1 249 ? -18.75 -26.672 -5.934 1 89.69 249 ALA B C 1
ATOM 4698 O O . ALA B 1 249 ? -18.219 -27.203 -6.914 1 89.69 249 ALA B O 1
ATOM 4699 N N . ASP B 1 250 ? -18.109 -25.969 -5.086 1 95.5 250 ASP B N 1
ATOM 4700 C CA . ASP B 1 250 ? -16.719 -25.594 -5.277 1 95.5 250 ASP B CA 1
ATOM 4701 C C . ASP B 1 250 ? -15.781 -26.703 -4.809 1 95.5 250 ASP B C 1
ATOM 4703 O O . ASP B 1 250 ? -14.625 -26.766 -5.23 1 95.5 250 ASP B O 1
ATOM 4707 N N . ARG B 1 251 ? -16.281 -27.531 -3.982 1 96.06 251 ARG B N 1
ATOM 4708 C CA . ARG B 1 251 ? -15.461 -28.578 -3.373 1 96.06 251 ARG B CA 1
ATOM 4709 C C . ARG B 1 251 ? -14.977 -29.578 -4.414 1 96.06 251 ARG B C 1
ATOM 4711 O O . ARG B 1 251 ? -13.82 -30 -4.391 1 96.06 251 ARG B O 1
ATOM 4718 N N . GLN B 1 252 ? -15.883 -29.953 -5.293 1 94.31 252 GLN B N 1
ATOM 4719 C CA . GLN B 1 252 ? -15.508 -30.906 -6.324 1 94.31 252 GLN B CA 1
ATOM 4720 C C . GLN B 1 252 ? -14.422 -30.344 -7.238 1 94.31 252 GLN B C 1
ATOM 4722 O O . GLN B 1 252 ? -13.469 -31.031 -7.582 1 94.31 252 GLN B O 1
ATOM 4727 N N . ALA B 1 253 ? -14.648 -29.094 -7.562 1 95.94 253 ALA B N 1
ATOM 4728 C CA . ALA B 1 253 ? -13.68 -28.438 -8.43 1 95.94 253 ALA B CA 1
ATOM 4729 C C . ALA B 1 253 ? -12.312 -28.344 -7.758 1 95.94 253 ALA B C 1
ATOM 4731 O O . ALA B 1 253 ? -11.289 -28.672 -8.367 1 95.94 253 ALA B O 1
ATOM 4732 N N . LEU B 1 254 ? -12.297 -27.938 -6.523 1 97.25 254 LEU B N 1
ATOM 4733 C CA . LEU B 1 254 ? -11.039 -27.812 -5.797 1 97.25 254 LEU B CA 1
ATOM 4734 C C . LEU B 1 254 ? -10.406 -29.172 -5.547 1 97.25 254 LEU B C 1
ATOM 4736 O O . LEU B 1 254 ? -9.18 -29.297 -5.566 1 97.25 254 LEU B O 1
ATOM 4740 N N . SER B 1 255 ? -11.234 -30.188 -5.305 1 96.62 255 SER B N 1
ATOM 4741 C CA . SER B 1 255 ? -10.734 -31.547 -5.105 1 96.62 255 SER B CA 1
ATOM 4742 C C . SER B 1 255 ? -10.008 -32.031 -6.348 1 96.62 255 SER B C 1
ATOM 4744 O O . SER B 1 255 ? -9 -32.75 -6.242 1 96.62 255 SER B O 1
ATOM 4746 N N . ARG B 1 256 ? -10.555 -31.703 -7.504 1 96.06 256 ARG B N 1
ATOM 4747 C CA . ARG B 1 256 ? -9.875 -32.062 -8.742 1 96.06 256 ARG B CA 1
ATOM 4748 C C . ARG B 1 256 ? -8.477 -31.453 -8.797 1 96.06 256 ARG B C 1
ATOM 4750 O O . ARG B 1 256 ? -7.512 -32.156 -9.141 1 96.06 256 ARG B O 1
ATOM 4757 N N . ARG B 1 257 ? -8.383 -30.203 -8.43 1 96.06 257 ARG B N 1
ATOM 4758 C CA . ARG B 1 257 ? -7.086 -29.531 -8.445 1 96.06 257 ARG B CA 1
ATOM 4759 C C . ARG B 1 257 ? -6.133 -30.172 -7.445 1 96.06 257 ARG B C 1
ATOM 4761 O O . ARG B 1 257 ? -4.957 -30.375 -7.75 1 96.06 257 ARG B O 1
ATOM 4768 N N . ILE B 1 258 ? -6.633 -30.469 -6.277 1 97.25 258 ILE B N 1
ATOM 4769 C CA . ILE B 1 258 ? -5.832 -31.094 -5.242 1 97.25 258 ILE B CA 1
ATOM 4770 C C . ILE B 1 258 ? -5.309 -32.438 -5.742 1 97.25 258 ILE B C 1
ATOM 4772 O O . ILE B 1 258 ? -4.141 -32.781 -5.543 1 97.25 258 ILE B O 1
ATOM 4776 N N . ALA B 1 259 ? -6.148 -33.219 -6.445 1 96.94 259 ALA B N 1
ATOM 4777 C CA . ALA B 1 259 ? -5.75 -34.5 -7.008 1 96.94 259 ALA B CA 1
ATOM 4778 C C . ALA B 1 259 ? -4.645 -34.312 -8.047 1 96.94 259 ALA B C 1
ATOM 4780 O O . ALA B 1 259 ? -3.674 -35.094 -8.062 1 96.94 259 ALA B O 1
ATOM 4781 N N . GLN B 1 260 ? -4.844 -33.375 -8.844 1 95.75 260 GLN B N 1
ATOM 4782 C CA . GLN B 1 260 ? -3.85 -33.094 -9.875 1 95.75 260 GLN B CA 1
ATOM 4783 C C . GLN B 1 260 ? -2.51 -32.688 -9.258 1 95.75 260 GLN B C 1
ATOM 4785 O O . GLN B 1 260 ? -1.458 -33.156 -9.703 1 95.75 260 GLN B O 1
ATOM 4790 N N . LEU B 1 261 ? -2.568 -31.859 -8.25 1 96.75 261 LEU B N 1
ATOM 4791 C CA . LEU B 1 261 ? -1.345 -31.438 -7.578 1 96.75 261 LEU B CA 1
ATOM 4792 C C . LEU B 1 261 ? -0.692 -32.594 -6.844 1 96.75 261 LEU B C 1
ATOM 4794 O O . LEU B 1 261 ? 0.536 -32.688 -6.766 1 96.75 261 LEU B O 1
ATOM 4798 N N . SER B 1 262 ? -1.503 -33.469 -6.281 1 97.62 262 SER B N 1
ATOM 4799 C CA . SER B 1 262 ? -0.98 -34.656 -5.625 1 97.62 262 SER B CA 1
ATOM 4800 C C . SER B 1 262 ? -0.265 -35.562 -6.621 1 97.62 262 SER B C 1
ATOM 4802 O O . SER B 1 262 ? 0.804 -36.094 -6.32 1 97.62 262 SER B O 1
ATOM 4804 N N . MET B 1 263 ? -0.893 -35.719 -7.777 1 96.75 263 MET B N 1
ATOM 4805 C CA . MET B 1 263 ? -0.234 -36.469 -8.844 1 96.75 263 MET B CA 1
ATOM 4806 C C . MET B 1 263 ? 1.102 -35.812 -9.211 1 96.75 263 MET B C 1
ATOM 4808 O O . MET B 1 263 ? 2.111 -36.5 -9.344 1 96.75 263 MET B O 1
ATOM 4812 N N . ASP B 1 264 ? 1.089 -34.531 -9.375 1 96 264 ASP B N 1
ATOM 4813 C CA . ASP B 1 264 ? 2.305 -33.812 -9.727 1 96 264 ASP B CA 1
ATOM 4814 C C . ASP B 1 264 ? 3.381 -33.969 -8.656 1 96 264 ASP B C 1
ATOM 4816 O O . ASP B 1 264 ? 4.57 -34.062 -8.977 1 96 264 ASP B O 1
ATOM 4820 N N . TYR B 1 265 ? 2.945 -33.906 -7.41 1 97.12 265 TYR B N 1
ATOM 4821 C CA . TYR B 1 265 ? 3.857 -34.125 -6.293 1 97.12 265 TYR B CA 1
ATOM 4822 C C . TYR B 1 265 ? 4.586 -35.469 -6.434 1 97.12 265 TYR B C 1
ATOM 4824 O O . TYR B 1 265 ? 5.809 -35.531 -6.293 1 97.12 265 TYR B O 1
ATOM 4832 N N . LEU B 1 266 ? 3.881 -36.531 -6.762 1 97.31 266 LEU B N 1
ATOM 4833 C CA . LEU B 1 266 ? 4.465 -37.844 -6.926 1 97.31 266 LEU B CA 1
ATOM 4834 C C . LEU B 1 266 ? 5.328 -37.906 -8.18 1 97.31 266 LEU B C 1
ATOM 4836 O O . LEU B 1 266 ? 6.426 -38.469 -8.156 1 97.31 266 LEU B O 1
ATOM 4840 N N . TYR B 1 267 ? 4.816 -37.375 -9.227 1 95.94 267 TYR B N 1
ATOM 4841 C CA . TYR B 1 267 ? 5.559 -37.312 -10.477 1 95.94 267 TYR B CA 1
ATOM 4842 C C . TYR B 1 267 ? 6.902 -36.625 -10.297 1 95.94 267 TYR B C 1
ATOM 4844 O O . TYR B 1 267 ? 7.934 -37.125 -10.75 1 95.94 267 TYR B O 1
ATOM 4852 N N . ASN B 1 268 ? 6.863 -35.469 -9.648 1 95 268 ASN B N 1
ATOM 4853 C CA . ASN B 1 268 ? 8.086 -34.719 -9.43 1 95 268 ASN B CA 1
ATOM 4854 C C . ASN B 1 268 ? 9.047 -35.438 -8.5 1 95 268 ASN B C 1
ATOM 4856 O O . ASN B 1 268 ? 10.266 -35.344 -8.648 1 95 268 ASN B O 1
ATOM 4860 N N . ASN B 1 269 ? 8.445 -36.094 -7.504 1 95.69 269 ASN B N 1
ATOM 4861 C CA . ASN B 1 269 ? 9.312 -36.906 -6.664 1 95.69 269 ASN B CA 1
ATOM 4862 C C . ASN B 1 269 ? 10.094 -37.938 -7.492 1 95.69 269 ASN B C 1
ATOM 4864 O O . ASN B 1 269 ? 11.312 -38.062 -7.32 1 95.69 269 ASN B O 1
ATOM 4868 N N . ILE B 1 270 ? 9.422 -38.594 -8.414 1 95.38 270 ILE B N 1
ATOM 4869 C CA . ILE B 1 270 ? 10.047 -39.594 -9.289 1 95.38 270 ILE B CA 1
ATOM 4870 C C . ILE B 1 270 ? 11.133 -38.938 -10.133 1 95.38 270 ILE B C 1
ATOM 4872 O O . ILE B 1 270 ? 12.258 -39.406 -10.211 1 95.38 270 ILE B O 1
ATOM 4876 N N . ARG B 1 271 ? 10.805 -37.812 -10.664 1 93.38 271 ARG B N 1
ATOM 4877 C CA . ARG B 1 271 ? 11.688 -37.125 -11.586 1 93.38 271 ARG B CA 1
ATOM 4878 C C . ARG B 1 271 ? 12.914 -36.594 -10.859 1 93.38 271 ARG B C 1
ATOM 4880 O O . ARG B 1 271 ? 14.039 -36.719 -11.352 1 93.38 271 ARG B O 1
ATOM 4887 N N . LEU B 1 272 ? 12.742 -36 -9.695 1 92.06 272 LEU B N 1
ATOM 4888 C CA . LEU B 1 272 ? 13.789 -35.219 -9.031 1 92.06 272 LEU B CA 1
ATOM 4889 C C . LEU B 1 272 ? 14.672 -36.125 -8.172 1 92.06 272 LEU B C 1
ATOM 4891 O O . LEU B 1 272 ? 15.883 -35.938 -8.102 1 92.06 272 LEU B O 1
ATOM 4895 N N . TYR B 1 273 ? 14.039 -37.094 -7.445 1 91.88 273 TYR B N 1
ATOM 4896 C CA . TYR B 1 273 ? 14.805 -37.969 -6.57 1 91.88 273 TYR B CA 1
ATOM 4897 C C . TYR B 1 273 ? 15.188 -39.281 -7.293 1 91.88 273 TYR B C 1
ATOM 4899 O O . TYR B 1 273 ? 16.234 -39.844 -7.02 1 91.88 273 TYR B O 1
ATOM 4907 N N . HIS B 1 274 ? 14.328 -39.781 -8.133 1 92.94 274 HIS B N 1
ATOM 4908 C CA . HIS B 1 274 ? 14.531 -41 -8.883 1 92.94 274 HIS B CA 1
ATOM 4909 C C . HIS B 1 274 ? 14.898 -42.156 -7.957 1 92.94 274 HIS B C 1
ATOM 4911 O O . HIS B 1 274 ? 15.891 -42.844 -8.18 1 92.94 274 HIS B O 1
ATOM 4917 N N . SER B 1 275 ? 14.234 -42.281 -6.93 1 93.62 275 SER B N 1
ATOM 4918 C CA . SER B 1 275 ? 14.453 -43.25 -5.879 1 93.62 275 SER B CA 1
ATOM 4919 C C . SER B 1 275 ? 13.141 -43.906 -5.43 1 93.62 275 SER B C 1
ATOM 4921 O O . SER B 1 275 ? 12.195 -43.188 -5.07 1 93.62 275 SER B O 1
ATOM 4923 N N . LEU B 1 276 ? 13.117 -45.188 -5.465 1 94.38 276 LEU B N 1
ATOM 4924 C CA . LEU B 1 276 ? 11.922 -45.906 -5.043 1 94.38 276 LEU B CA 1
ATOM 4925 C C . LEU B 1 276 ? 11.625 -45.656 -3.57 1 94.38 276 LEU B C 1
ATOM 4927 O O . LEU B 1 276 ? 10.453 -45.594 -3.172 1 94.38 276 LEU B O 1
ATOM 4931 N N . ILE B 1 277 ? 12.656 -45.562 -2.754 1 95.56 277 ILE B N 1
ATOM 4932 C CA . ILE B 1 277 ? 12.508 -45.281 -1.326 1 95.56 277 ILE B CA 1
ATOM 4933 C C . ILE B 1 277 ? 11.828 -43.938 -1.123 1 95.56 277 ILE B C 1
ATOM 4935 O O . ILE B 1 277 ? 10.883 -43.812 -0.344 1 95.56 277 ILE B O 1
ATOM 4939 N N . SER B 1 278 ? 12.352 -42.906 -1.895 1 95.62 278 SER B N 1
ATOM 4940 C CA . SER B 1 278 ? 11.773 -41.594 -1.789 1 95.62 278 SER B CA 1
ATOM 4941 C C . SER B 1 278 ? 10.32 -41.562 -2.252 1 95.62 278 SER B C 1
ATOM 4943 O O . SER B 1 278 ? 9.477 -40.906 -1.645 1 95.62 278 SER B O 1
ATOM 4945 N N . LEU B 1 279 ? 10.07 -42.312 -3.309 1 96.88 279 LEU B N 1
ATOM 4946 C CA . LEU B 1 279 ? 8.711 -42.375 -3.836 1 96.88 279 LEU B CA 1
ATOM 4947 C C . LEU B 1 279 ? 7.762 -43.031 -2.824 1 96.88 279 LEU B C 1
ATOM 4949 O O . LEU B 1 279 ? 6.656 -42.531 -2.598 1 96.88 279 LEU B O 1
ATOM 4953 N N . ASN B 1 280 ? 8.18 -44.094 -2.24 1 96.5 280 ASN B N 1
ATOM 4954 C CA . ASN B 1 280 ? 7.363 -44.75 -1.239 1 96.5 280 ASN B CA 1
ATOM 4955 C C . ASN B 1 280 ? 7.109 -43.875 -0.028 1 96.5 280 ASN B C 1
ATOM 4957 O O . ASN B 1 280 ? 6.027 -43.906 0.557 1 96.5 280 ASN B O 1
ATOM 4961 N N . GLN B 1 281 ? 8.102 -43.125 0.329 1 97.19 281 GLN B N 1
ATOM 4962 C CA . GLN B 1 281 ? 7.934 -42.188 1.423 1 97.19 281 GLN B CA 1
ATOM 4963 C C . GLN B 1 281 ? 6.918 -41.125 1.061 1 97.19 281 GLN B C 1
ATOM 4965 O O . GLN B 1 281 ? 6.102 -40.719 1.896 1 97.19 281 GLN B O 1
ATOM 4970 N N . ALA B 1 282 ? 7.031 -40.625 -0.148 1 97.81 282 ALA B N 1
ATOM 4971 C CA . ALA B 1 282 ? 6.078 -39.625 -0.617 1 97.81 282 ALA B CA 1
ATOM 4972 C C . ALA B 1 282 ? 4.656 -40.188 -0.599 1 97.81 282 ALA B C 1
ATOM 4974 O O . ALA B 1 282 ? 3.721 -39.469 -0.194 1 97.81 282 ALA B O 1
ATOM 4975 N N . ILE B 1 283 ? 4.449 -41.375 -1.022 1 97.81 283 ILE B N 1
ATOM 4976 C CA . ILE B 1 283 ? 3.146 -42.031 -1.035 1 97.81 283 ILE B CA 1
ATOM 4977 C C . ILE B 1 283 ? 2.625 -42.156 0.394 1 97.81 283 ILE B C 1
ATOM 4979 O O . ILE B 1 283 ? 1.461 -41.875 0.668 1 97.81 283 ILE B O 1
ATOM 4983 N N . LYS B 1 284 ? 3.504 -42.594 1.303 1 97.5 284 LYS B N 1
ATOM 4984 C CA . LYS B 1 284 ? 3.133 -42.719 2.709 1 97.5 284 LYS B CA 1
ATOM 4985 C C . LYS B 1 284 ? 2.688 -41.375 3.283 1 97.5 284 LYS B C 1
ATOM 4987 O O . LYS B 1 284 ? 1.72 -41.312 4.043 1 97.5 284 LYS B O 1
ATOM 4992 N N . THR B 1 285 ? 3.42 -40.375 2.918 1 97.62 285 THR B N 1
ATOM 4993 C CA . THR B 1 285 ? 3.09 -39.031 3.379 1 97.62 285 THR B CA 1
ATOM 4994 C C . THR B 1 285 ? 1.701 -38.625 2.898 1 97.62 285 THR B C 1
ATOM 4996 O O . THR B 1 285 ? 0.875 -38.156 3.689 1 97.62 285 THR B O 1
ATOM 4999 N N . LEU B 1 286 ? 1.465 -38.75 1.603 1 98 286 LEU B N 1
ATOM 5000 C CA . LEU B 1 286 ? 0.157 -38.375 1.063 1 98 286 LEU B CA 1
ATOM 5001 C C . LEU B 1 286 ? -0.944 -39.219 1.713 1 98 286 LEU B C 1
ATOM 5003 O O . LEU B 1 286 ? -2.043 -38.719 1.962 1 98 286 LEU B O 1
ATOM 5007 N N . LYS B 1 287 ? -0.665 -40.5 1.973 1 97.56 287 LYS B N 1
ATOM 5008 C CA . LYS B 1 287 ? -1.633 -41.406 2.619 1 97.56 287 LYS B CA 1
ATOM 5009 C C . LYS B 1 287 ? -2.004 -40.875 4.008 1 97.56 287 LYS B C 1
ATOM 5011 O O . LYS B 1 287 ? -3.17 -40.938 4.406 1 97.56 287 LYS B O 1
ATOM 5016 N N . LYS B 1 288 ? -1.02 -40.406 4.715 1 97.31 288 LYS B N 1
ATOM 5017 C CA . LYS B 1 288 ? -1.235 -39.875 6.055 1 97.31 288 LYS B CA 1
ATOM 5018 C C . LYS B 1 288 ? -2.266 -38.75 6.031 1 97.31 288 LYS B C 1
ATOM 5020 O O . LYS B 1 288 ? -3.025 -38.594 6.988 1 97.31 288 LYS B O 1
ATOM 5025 N N . TYR B 1 289 ? -2.324 -38.031 4.934 1 96.38 289 TYR B N 1
ATOM 5026 C CA . TYR B 1 289 ? -3.215 -36.875 4.852 1 96.38 289 TYR B CA 1
ATOM 5027 C C . TYR B 1 289 ? -4.461 -37.219 4.035 1 96.38 289 TYR B C 1
ATOM 5029 O O . TYR B 1 289 ? -5.211 -36.312 3.645 1 96.38 289 TYR B O 1
ATOM 5037 N N . GLY B 1 290 ? -4.621 -38.438 3.699 1 95.94 290 GLY B N 1
ATOM 5038 C CA . GLY B 1 290 ? -5.809 -38.875 2.979 1 95.94 290 GLY B CA 1
ATOM 5039 C C . GLY B 1 290 ? -5.781 -38.5 1.507 1 95.94 290 GLY B C 1
ATOM 5040 O O . GLY B 1 290 ? -6.828 -38.438 0.861 1 95.94 290 GLY B O 1
ATOM 5041 N N . LEU B 1 291 ? -4.59 -38.281 0.933 1 97.5 291 LEU B N 1
ATOM 5042 C CA . LEU B 1 291 ? -4.449 -37.781 -0.438 1 97.5 291 LEU B CA 1
ATOM 5043 C C . LEU B 1 291 ? -3.992 -38.906 -1.362 1 97.5 291 LEU B C 1
ATOM 5045 O O . LEU B 1 291 ? -3.727 -38.688 -2.543 1 97.5 291 LEU B O 1
ATOM 5049 N N . TYR B 1 292 ? -3.84 -40.125 -0.804 1 96.56 292 TYR B N 1
ATOM 5050 C CA . TYR B 1 292 ? -3.525 -41.344 -1.535 1 96.56 292 TYR B CA 1
ATOM 5051 C C . TYR B 1 292 ? -4.336 -42.531 -1.006 1 96.56 292 TYR B C 1
ATOM 5053 O O . TYR B 1 292 ? -4.508 -42.688 0.206 1 96.56 292 TYR B O 1
ATOM 5061 N N . PRO B 1 293 ? -4.848 -43.469 -1.86 1 96.62 293 PRO B N 1
ATOM 5062 C CA . PRO B 1 293 ? -4.648 -43.469 -3.312 1 96.62 293 PRO B CA 1
ATOM 5063 C C . PRO B 1 293 ? -5.297 -42.281 -4 1 96.62 293 PRO B C 1
ATOM 5065 O O . PRO B 1 293 ? -6.199 -41.656 -3.438 1 96.62 293 PRO B O 1
ATOM 5068 N N . LEU B 1 294 ? -4.785 -41.875 -5.16 1 97.12 294 LEU B N 1
ATOM 5069 C CA . LEU B 1 294 ? -5.383 -40.812 -5.957 1 97.12 294 LEU B CA 1
ATOM 5070 C C . LEU B 1 294 ? -6.832 -41.125 -6.301 1 97.12 294 LEU B C 1
ATOM 5072 O O . LEU B 1 294 ? -7.16 -42.281 -6.598 1 97.12 294 LEU B O 1
ATOM 5076 N N . PRO B 1 295 ? -7.699 -40.094 -6.242 1 95.5 295 PRO B N 1
ATOM 5077 C CA . PRO B 1 295 ? -9.117 -40.344 -6.508 1 95.5 295 PRO B CA 1
ATOM 5078 C C . PRO B 1 295 ? -9.367 -41 -7.859 1 95.5 295 PRO B C 1
ATOM 5080 O O . PRO B 1 295 ? -8.703 -40.688 -8.844 1 95.5 295 PRO B O 1
ATOM 5083 N N . ASP B 1 296 ? -10.328 -41.938 -7.789 1 95.19 296 ASP B N 1
ATOM 5084 C CA . ASP B 1 296 ? -10.688 -42.656 -9.016 1 95.19 296 ASP B CA 1
ATOM 5085 C C . ASP B 1 296 ? -11.664 -41.812 -9.852 1 95.19 296 ASP B C 1
ATOM 5087 O O . ASP B 1 296 ? -12.859 -42.094 -9.883 1 95.19 296 ASP B O 1
ATOM 5091 N N . LYS B 1 297 ? -11.109 -40.875 -10.477 1 93.88 297 LYS B N 1
ATOM 5092 C CA . LYS B 1 297 ? -11.836 -39.969 -11.359 1 93.88 297 LYS B CA 1
ATOM 5093 C C . LYS B 1 297 ? -11.164 -39.875 -12.727 1 93.88 297 LYS B C 1
ATOM 5095 O O . LYS B 1 297 ? -9.945 -40.031 -12.836 1 93.88 297 LYS B O 1
ATOM 5100 N N . ASP B 1 298 ? -11.969 -39.594 -13.742 1 92.12 298 ASP B N 1
ATOM 5101 C CA . ASP B 1 298 ? -11.453 -39.469 -15.102 1 92.12 298 ASP B CA 1
ATOM 5102 C C . ASP B 1 298 ? -11.203 -38 -15.453 1 92.12 298 ASP B C 1
ATOM 5104 O O . ASP B 1 298 ? -11.781 -37.469 -16.406 1 92.12 298 ASP B O 1
ATOM 5108 N N . TYR B 1 299 ? -10.297 -37.438 -14.727 1 92.12 299 TYR B N 1
ATOM 5109 C CA . TYR B 1 299 ? -10.008 -36.031 -14.914 1 92.12 299 TYR B CA 1
ATOM 5110 C C . TYR B 1 299 ? -9.312 -35.781 -16.25 1 92.12 299 TYR B C 1
ATOM 5112 O O . TYR B 1 299 ? -9.719 -34.906 -17.016 1 92.12 299 TYR B O 1
ATOM 5120 N N . THR B 1 300 ? -8.211 -36.531 -16.547 1 92.88 300 THR B N 1
ATOM 5121 C CA . THR B 1 300 ? -7.492 -36.531 -17.812 1 92.88 300 THR B CA 1
ATOM 5122 C C . THR B 1 300 ? -6.941 -37.938 -18.094 1 92.88 300 THR B C 1
ATOM 5124 O O . THR B 1 300 ? -6.852 -38.781 -17.203 1 92.88 300 THR B O 1
ATOM 5127 N N . LYS B 1 301 ? -6.578 -38.156 -19.328 1 93.31 301 LYS B N 1
ATOM 5128 C CA . LYS B 1 301 ? -5.977 -39.438 -19.688 1 93.31 301 LYS B CA 1
ATOM 5129 C C . LYS B 1 301 ? -4.668 -39.656 -18.922 1 93.31 301 LYS B C 1
ATOM 5131 O O . LYS B 1 301 ? -4.422 -40.75 -18.422 1 93.31 301 LYS B O 1
ATOM 5136 N N . LYS B 1 302 ? -3.928 -38.625 -18.859 1 92.88 302 LYS B N 1
ATOM 5137 C CA . LYS B 1 302 ? -2.648 -38.719 -18.172 1 92.88 302 LYS B CA 1
ATOM 5138 C C . LYS B 1 302 ? -2.852 -39.062 -16.688 1 92.88 302 LYS B C 1
ATOM 5140 O O . LYS B 1 302 ? -2.129 -39.875 -16.125 1 92.88 302 LYS B O 1
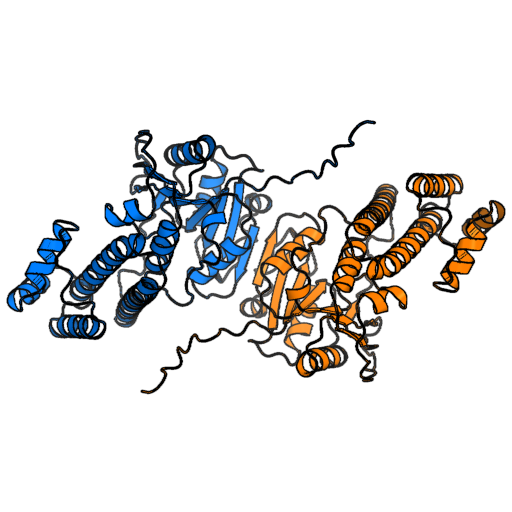ATOM 5145 N N . TYR B 1 303 ? -3.787 -38.375 -16.094 1 94.81 303 TYR B N 1
ATOM 5146 C CA . TYR B 1 303 ? -4.09 -38.625 -14.68 1 94.81 303 TYR B CA 1
ATOM 5147 C C . TYR B 1 303 ? -4.52 -40.062 -14.445 1 94.81 303 TYR B C 1
ATOM 5149 O O . TYR B 1 303 ? -4.016 -40.719 -13.531 1 94.81 303 TYR B O 1
ATOM 5157 N N . THR B 1 304 ? -5.445 -40.562 -15.25 1 95.25 304 THR B N 1
ATOM 5158 C CA . THR B 1 304 ? -5.988 -41.906 -15.102 1 95.25 304 THR B CA 1
ATOM 5159 C C . THR B 1 304 ? -4.895 -42.969 -15.281 1 95.25 304 THR B C 1
ATOM 5161 O O . THR B 1 304 ? -4.805 -43.906 -14.516 1 95.25 304 THR B O 1
ATOM 5164 N N . MET B 1 305 ? -4.066 -42.719 -16.266 1 94.69 305 MET B N 1
ATOM 5165 C CA . MET B 1 305 ? -2.975 -43.625 -16.531 1 94.69 305 MET B CA 1
ATOM 5166 C C . MET B 1 305 ? -1.975 -43.656 -15.383 1 94.69 305 MET B C 1
ATOM 5168 O O . MET B 1 305 ? -1.589 -44.719 -14.906 1 94.69 305 MET B O 1
ATOM 5172 N N . PHE B 1 306 ? -1.573 -42.469 -14.984 1 95.5 306 PHE B N 1
ATOM 5173 C CA . PHE B 1 306 ? -0.611 -42.375 -13.891 1 95.5 306 PHE B CA 1
ATOM 5174 C C . PHE B 1 306 ? -1.146 -43.031 -12.633 1 95.5 306 PHE B C 1
ATOM 5176 O O . PHE B 1 306 ? -0.426 -43.781 -11.961 1 95.5 306 PHE B O 1
ATOM 5183 N N . ARG B 1 307 ? -2.406 -42.688 -12.273 1 95.38 307 ARG B N 1
ATOM 5184 C CA . ARG B 1 307 ? -3.061 -43.219 -11.094 1 95.38 307 ARG B CA 1
ATOM 5185 C C . ARG B 1 307 ? -3.023 -44.75 -11.117 1 95.38 307 ARG B C 1
ATOM 5187 O O . ARG B 1 307 ? -2.691 -45.406 -10.109 1 95.38 307 ARG B O 1
ATOM 5194 N N . LYS B 1 308 ? -3.287 -45.375 -12.266 1 95.56 308 LYS B N 1
ATOM 5195 C CA . LYS B 1 308 ? -3.314 -46.812 -12.391 1 95.56 308 LYS B CA 1
ATOM 5196 C C . LYS B 1 308 ? -1.911 -47.406 -12.273 1 95.56 308 LYS B C 1
ATOM 5198 O O . LYS B 1 308 ? -1.709 -48.406 -11.57 1 95.56 308 LYS B O 1
ATOM 5203 N N . ILE B 1 309 ? -0.977 -46.812 -12.883 1 95.25 309 ILE B N 1
ATOM 5204 C CA . ILE B 1 309 ? 0.38 -47.344 -12.938 1 95.25 309 ILE B CA 1
ATOM 5205 C C . ILE B 1 309 ? 1.022 -47.25 -11.555 1 95.25 309 ILE B C 1
ATOM 5207 O O . ILE B 1 309 ? 1.621 -48.219 -11.086 1 95.25 309 ILE B O 1
ATOM 5211 N N . ILE B 1 310 ? 0.835 -46.125 -10.898 1 95.81 310 ILE B N 1
ATOM 5212 C CA . ILE B 1 310 ? 1.556 -45.875 -9.656 1 95.81 310 ILE B CA 1
ATOM 5213 C C . ILE B 1 310 ? 0.97 -46.719 -8.539 1 95.81 310 ILE B C 1
ATOM 5215 O O . ILE B 1 310 ? 1.595 -46.875 -7.488 1 95.81 310 ILE B O 1
ATOM 5219 N N . SER B 1 311 ? -0.258 -47.219 -8.672 1 94.12 311 SER B N 1
ATOM 5220 C CA . SER B 1 311 ? -0.986 -47.938 -7.629 1 94.12 311 SER B CA 1
ATOM 5221 C C . SER B 1 311 ? -0.334 -49.281 -7.324 1 94.12 311 SER B C 1
ATOM 5223 O O . SER B 1 311 ? -0.585 -49.875 -6.273 1 94.12 311 SER B O 1
ATOM 5225 N N . THR B 1 312 ? 0.544 -49.781 -8.266 1 93.88 312 THR B N 1
ATOM 5226 C CA . THR B 1 312 ? 1.195 -51.094 -8.078 1 93.88 312 THR B CA 1
ATOM 5227 C C . THR B 1 312 ? 2.699 -50.906 -7.891 1 93.88 312 THR B C 1
ATOM 5229 O O . THR B 1 312 ? 3.277 -49.938 -8.352 1 93.88 312 THR B O 1
ATOM 5232 N N . TYR B 1 313 ? 3.248 -51.844 -7.195 1 93.25 313 TYR B N 1
ATOM 5233 C CA . TYR B 1 313 ? 4.691 -51.844 -6.984 1 93.25 313 TYR B CA 1
ATOM 5234 C C . TYR B 1 313 ? 5.438 -51.875 -8.312 1 93.25 313 TYR B C 1
ATOM 5236 O O . TYR B 1 313 ? 6.375 -51.094 -8.531 1 93.25 313 TYR B O 1
ATOM 5244 N N . VAL B 1 314 ? 5.035 -52.75 -9.203 1 93.44 314 VAL B N 1
ATOM 5245 C CA . VAL B 1 314 ? 5.664 -52.906 -10.508 1 93.44 314 VAL B CA 1
ATOM 5246 C C . VAL B 1 314 ? 5.5 -51.594 -11.305 1 93.44 314 VAL B C 1
ATOM 5248 O O . VAL B 1 314 ? 6.418 -51.188 -12.016 1 93.44 314 VAL B O 1
ATOM 5251 N N . GLY B 1 315 ? 4.344 -51 -11.203 1 94.81 315 GLY B N 1
ATOM 5252 C CA . GLY B 1 315 ? 4.094 -49.719 -11.859 1 94.81 315 GLY B CA 1
ATOM 5253 C C . GLY B 1 315 ? 5.012 -48.594 -11.367 1 94.81 315 GLY B C 1
ATOM 5254 O O . GLY B 1 315 ? 5.484 -47.781 -12.164 1 94.81 315 GLY B O 1
ATOM 5255 N N . ARG B 1 316 ? 5.258 -48.531 -10.117 1 94.56 316 ARG B N 1
ATOM 5256 C CA . ARG B 1 316 ? 6.156 -47.562 -9.531 1 94.56 316 ARG B CA 1
ATOM 5257 C C . ARG B 1 316 ? 7.574 -47.719 -10.07 1 94.56 316 ARG B C 1
ATOM 5259 O O . ARG B 1 316 ? 8.234 -46.719 -10.398 1 94.56 316 ARG B O 1
ATOM 5266 N N . ILE B 1 317 ? 8 -48.969 -10.156 1 93.31 317 ILE B N 1
ATOM 5267 C CA . ILE B 1 317 ? 9.32 -49.25 -10.703 1 93.31 317 ILE B CA 1
ATOM 5268 C C . ILE B 1 317 ? 9.383 -48.844 -12.172 1 93.31 317 ILE B C 1
ATOM 5270 O O . ILE B 1 317 ? 10.359 -48.219 -12.609 1 93.31 317 ILE B O 1
ATOM 5274 N N . ALA B 1 318 ? 8.312 -49.125 -12.883 1 93.25 318 ALA B N 1
ATOM 5275 C CA . ALA B 1 318 ? 8.234 -48.75 -14.289 1 93.25 318 ALA B CA 1
ATOM 5276 C C . ALA B 1 318 ? 8.32 -47.25 -14.461 1 93.25 318 ALA B C 1
ATOM 5278 O O . ALA B 1 318 ? 9.016 -46.75 -15.359 1 93.25 318 ALA B O 1
ATOM 5279 N N . LEU B 1 319 ? 7.598 -46.562 -13.617 1 92.88 319 LEU B N 1
ATOM 5280 C CA . LEU B 1 319 ? 7.605 -45.094 -13.688 1 92.88 319 LEU B CA 1
ATOM 5281 C C . LEU B 1 319 ? 9.008 -44.562 -13.453 1 92.88 319 LEU B C 1
ATOM 5283 O O . LEU B 1 319 ? 9.422 -43.594 -14.102 1 92.88 319 LEU B O 1
ATOM 5287 N N . LEU B 1 320 ? 9.75 -45.094 -12.523 1 91.44 320 LEU B N 1
ATOM 5288 C CA . LEU B 1 320 ? 11.117 -44.656 -12.242 1 91.44 320 LEU B CA 1
ATOM 5289 C C . LEU B 1 320 ? 12.016 -44.875 -13.453 1 91.44 320 LEU B C 1
ATOM 5291 O O . LEU B 1 320 ? 12.945 -44.125 -13.688 1 91.44 320 LEU B O 1
ATOM 5295 N N . PHE B 1 321 ? 11.672 -45.875 -14.227 1 89.44 321 PHE B N 1
ATOM 5296 C CA . PHE B 1 321 ? 12.469 -46.219 -15.398 1 89.44 321 PHE B CA 1
ATOM 5297 C C . PHE B 1 321 ? 12.125 -45.281 -16.562 1 89.44 321 PHE B C 1
ATOM 5299 O O . PHE B 1 321 ? 13.016 -44.875 -17.312 1 89.44 321 PHE B O 1
ATOM 5306 N N . PHE B 1 322 ? 10.906 -44.906 -16.703 1 88.56 322 PHE B N 1
ATOM 5307 C CA . PHE B 1 322 ? 10.438 -44.156 -17.875 1 88.56 322 PHE B CA 1
ATOM 5308 C C . PHE B 1 322 ? 10.578 -42.656 -17.672 1 88.56 322 PHE B C 1
ATOM 5310 O O . PHE B 1 322 ? 10.758 -41.906 -18.641 1 88.56 322 PHE B O 1
ATOM 5317 N N . ILE B 1 323 ? 10.484 -42.219 -16.453 1 85.88 323 ILE B N 1
ATOM 5318 C CA . ILE B 1 323 ? 10.562 -40.781 -16.172 1 85.88 323 ILE B CA 1
ATOM 5319 C C . ILE B 1 323 ? 12.008 -40.406 -15.898 1 85.88 323 ILE B C 1
ATOM 5321 O O . ILE B 1 323 ? 12.641 -40.906 -14.969 1 85.88 323 ILE B O 1
ATOM 5325 N N . LYS B 1 324 ? 12.586 -39.625 -16.891 1 80.62 324 LYS B N 1
ATOM 5326 C CA . LYS B 1 324 ? 13.984 -39.219 -16.812 1 80.62 324 LYS B CA 1
ATOM 5327 C C . LYS B 1 324 ? 14.164 -38.031 -15.891 1 80.62 324 LYS B C 1
ATOM 5329 O O . LYS B 1 324 ? 13.242 -37.219 -15.711 1 80.62 324 LYS B O 1
ATOM 5334 N N . LYS B 1 325 ? 15.492 -38.094 -15.227 1 72.38 325 LYS B N 1
ATOM 5335 C CA . LYS B 1 325 ? 15.875 -36.969 -14.367 1 72.38 325 LYS B CA 1
ATOM 5336 C C . LYS B 1 325 ? 16.016 -35.688 -15.172 1 72.38 325 LYS B C 1
ATOM 5338 O O . LYS B 1 325 ? 16.594 -35.688 -16.266 1 72.38 325 LYS B O 1
#

Solvent-accessible surface area (backbone atoms only — not comparable to full-atom values): 34854 Å² total; per-residue (Å²): 134,80,80,75,74,75,72,66,74,66,78,67,59,19,50,34,18,37,33,28,43,40,57,75,62,62,65,67,35,42,51,51,22,53,47,30,59,67,68,37,92,58,50,79,66,33,46,38,38,34,40,24,29,33,42,37,90,65,69,62,59,76,80,36,68,91,47,44,80,62,32,36,39,35,37,34,50,66,59,49,68,32,44,35,52,42,54,39,58,59,71,49,63,21,53,20,39,30,45,39,56,28,70,24,37,49,34,52,78,25,36,49,52,54,49,48,46,44,74,75,64,63,47,36,28,39,38,38,31,73,23,91,50,98,75,64,74,61,56,83,70,81,53,76,63,37,30,21,40,57,44,45,60,73,41,85,79,76,38,55,59,59,38,34,40,32,32,48,78,58,44,73,85,69,63,49,55,68,83,36,84,39,53,38,36,57,48,39,40,60,61,46,36,60,55,29,63,31,30,32,61,43,72,16,36,22,29,38,62,68,80,58,86,82,45,69,76,69,77,57,47,70,65,55,50,50,49,40,53,51,28,46,52,50,37,45,52,53,55,57,64,43,47,83,75,51,58,72,77,43,32,59,16,50,48,49,50,44,46,51,49,48,49,48,53,52,52,47,41,32,29,76,65,58,37,72,68,59,41,53,50,51,50,51,54,34,36,75,72,68,57,40,78,66,72,94,54,86,83,42,71,66,56,43,50,49,51,59,36,54,73,35,73,68,31,41,55,48,46,48,70,71,45,69,113,135,81,78,76,74,76,72,64,75,66,80,68,61,19,50,34,18,36,34,28,40,41,58,75,64,62,64,68,36,43,50,51,22,53,49,32,59,67,68,35,94,61,50,78,67,33,46,38,37,35,41,23,28,34,43,36,92,64,68,63,60,75,80,37,64,91,47,44,79,64,33,35,38,36,36,34,49,67,60,49,69,32,46,35,51,41,54,38,58,60,71,51,62,22,51,22,38,32,44,40,56,27,70,24,36,50,33,52,79,25,38,50,54,55,50,48,47,45,72,74,64,63,47,36,29,40,37,39,32,71,22,91,51,97,74,63,73,62,56,83,71,83,54,75,63,36,32,21,40,57,44,45,60,73,42,88,80,76,37,54,58,58,37,33,40,32,33,47,77,58,44,72,84,69,62,50,56,68,83,35,86,39,53,39,36,56,48,39,41,61,61,46,36,59,56,29,64,31,30,33,62,42,73,18,36,22,29,38,61,67,79,59,86,82,44,68,76,67,77,60,45,71,67,56,49,50,49,41,52,50,26,45,50,50,37,46,51,54,55,55,64,44,47,82,75,50,58,71,77,43,32,59,16,51,49,49,50,44,46,51,50,48,50,48,53,52,51,46,41,31,28,74,65,58,37,71,68,60,41,51,50,50,49,51,53,34,36,76,72,68,57,42,78,64,73,96,54,84,85,41,72,67,54,41,49,48,51,59,35,55,75,35,75,69,32,42,54,48,46,49,70,68,45,68,114

pLDDT: mean 90.54, std 14.96, range [22.92, 98.88]

Secondary structure (DSSP, 8-state):
--------------SEEEEEEESS--HHHHHHHHHHHHTSS--TTTEEEEEEES--SS-SGGG-GGGGGGEEEEE--S--HHHHHHHHHHH--SSEEEEEETT-EE-HHHHHHHHHHHHHH--SEEEEEEESSTT-------PPPB-HHHHHHHS-----GGGEEEEGGGGTT--PPTT--SSHHHHHHHHHHTT-S-EEEEEEEEEE----TT-TTSS--HHHHHHHHHHHHHHHHHHHHHGGGS-HHHHHHHHHHHHHHHHHHHHHHHHHH--HHHHHHHHHHHHHTT--SPP---S-HHHHHHHHHHTSHHHHHHHHHHS--/--------------SEEEEEEESS--HHHHHHHHHHHHTSS--TTTEEEEEEES--SS-SGGG-GGGGGGEEEEE--S--HHHHHHHHHHH--SSEEEEEETT-EE-HHHHHHHHHHHHHH--SEEEEEEESSTT-------PPPB-HHHHHHHS-----GGGEEEEGGGGTT--PPTT--SSHHHHHHHHHHTT-S-EEEEEEEEEE----TT-TTSS--HHHHHHHHHHHHHHHHHHHHHGGGS-HHHHHHHHHHHHHHHHHHHHHHHHHH--HHHHHHHHHHHHHTT--SPP---S-HHHHHHHHHHTSHHHHHHHHHHS--

Nearest PDB structures (foldseek):
  9gzk-assembly3_E  TM=7.177E-01  e=3.843E-14  Listeria monocytogenes
  6hnq-assembly3_P  TM=6.436E-01  e=7.152E-13  Staphylococcus aureus subsp. aureus N315
  9fmv-assembly1_A  TM=5.248E-01  e=7.228E-09  Escherichia coli
  9fnn-assembly1_A  TM=5.382E-01  e=3.489E-08  Escherichia coli
  9fp0-assembly1_A  TM=5.160E-01  e=4.130E-08  Escherichia coli

InterPro domains:
  IPR001173 Glycosyltransferase 2-like [PF00535] (17-143)
  IPR029044 Nucleotide-diphospho-sugar transferases [G3DSA:3.90.550.10] (1-270)
  IPR029044 Nucleotide-diphospho-sugar transferases [SSF53448] (14-228)

Organism: NCBI:txid537011

Radius of gyration: 29.86 Å; Cα contacts (8 Å, |Δi|>4): 1109; chains: 2; bounding box: 57×104×68 Å

Sequence (650 aa):
MQTQQTYTQDIQAPLVSFIITTYNLPIQYLKECIDSILQLSLNAKEREIILVDDGSDICPLNDLPEYLVHIIYLRQANQGVSVARNYGMMIAKGRYIQFVDGDDYLIQSAYEHCLDIVRYHQPDIVTFKFSKDDSAEATYELPVPISGTEYLSNNNLYGSVCSYIFRRSIKGTLEFTPNIVYGEDEEFTPQLFLRAERIFKTNAEAYYYRVNTNSVSHQLNKEKINQRMDNSLEVILHLQKLLDKIPVADRQALSRRIAQLSMDYLYNNIRLYHSLISLNQAIKTLKKYGLYPLPDKDYTKKYTMFRKIISTYVGRIALLFFIKKMQTQQTYTQDIQAPLVSFIITTYNLPIQYLKECIDSILQLSLNAKEREIILVDDGSDICPLNDLPEYLVHIIYLRQANQGVSVARNYGMMIAKGRYIQFVDGDDYLIQSAYEHCLDIVRYHQPDIVTFKFSKDDSAEATYELPVPISGTEYLSNNNLYGSVCSYIFRRSIKGTLEFTPNIVYGEDEEFTPQLFLRAERIFKTNAEAYYYRVNTNSVSHQLNKEKINQRMDNSLEVILHLQKLLDKIPVADRQALSRRIAQLSMDYLYNNIRLYHSLISLNQAIKTLKKYGLYPLPDKDYTKKYTMFRKIISTYVGRIALLFFIKK